Protein 3QIV (pdb70)

B-factor: mean 36.87, std 17.17, range [14.81, 193.23]

Radius of gyration: 24.03 Å; Cα contacts (8 Å, |Δi|>4): 850; chains: 2; bounding box: 54×63×56 Å

CATH classification: 3.40.50.720

Foldseek 3Di:
DQQALAEEEFEPCLDDVSVVLQLVNQVVHYQYEQEYLDQVSSQVSQVVSVVVVGHYDYDHALLLDLVSLLVSLVVSCVVRVFHAEYELPDADDQPCLVVCVVPRDPVVVVSRLSSQQCSQVSNCVNHLVRQLVVQEHEYEYEHPVVSVSVLVVQLVVQVVSPPSNYAYEYEYEHCVVSVVVVCRGGPVVSVDHSYYHYD/DQQALAEEEFEPCLDDQSVVLQLLNFVVHYAYEQEYCDQVSSQVSQVVSVVVPGHYHYDYALLLDLVRLLVSLVVSCVVRVAHAEYELDYADPDDCLVVCVVDRDPVVVVSRCSSQQVSQVSNCVNHLVRQLVVQEHEYEYEHVCSLVVQLVVQVVSPPSNYAYEYEYEHVVVSVVVVCRGGPVVSVDHSYYHYD

Structure (mmCIF, N/CA/C/O backbone):
data_3QIV
#
_entry.id   3QIV
#
_cell.length_a   59.440
_cell.length_b   90.070
_cell.length_c   92.255
_cell.angle_alpha   90.000
_cell.angle_beta   90.000
_cell.angle_gamma   90.000
#
_symmetry.space_group_name_H-M   'P 21 2 21'
#
loop_
_entity.id
_entity.type
_entity.pdbx_description
1 polymer 'short-chain dehydrogenase or 3-oxoacyl-[acyl-carrier-protein] reductase'
2 water water
#
loop_
_atom_site.group_PDB
_atom_site.id
_atom_site.type_symbol
_atom_site.label_atom_id
_atom_site.label_alt_id
_atom_site.label_comp_id
_atom_site.label_asym_id
_atom_site.label_entity_id
_atom_site.label_seq_id
_atom_site.pdbx_PDB_ins_code
_atom_site.Cartn_x
_atom_site.Cartn_y
_atom_site.Cartn_z
_atom_site.occupancy
_atom_site.B_iso_or_equiv
_atom_site.auth_seq_id
_atom_site.auth_comp_id
_atom_site.auth_asym_id
_atom_site.auth_atom_id
_atom_site.pdbx_PDB_model_num
ATOM 1 N N . MET A 1 5 ? -1.120 32.362 22.111 1.00 57.56 1 MET A N 1
ATOM 2 C CA . MET A 1 5 ? -0.581 33.642 22.660 1.00 55.02 1 MET A CA 1
ATOM 3 C C . MET A 1 5 ? 0.778 33.418 23.317 1.00 53.08 1 MET A C 1
ATOM 4 O O . MET A 1 5 ? 1.015 33.845 24.450 1.00 53.76 1 MET A O 1
ATOM 9 N N . ARG A 1 6 ? 1.674 32.761 22.586 1.00 51.10 2 ARG A N 1
ATOM 10 C CA . ARG A 1 6 ? 3.021 32.462 23.079 1.00 49.68 2 ARG A CA 1
ATOM 11 C C . ARG A 1 6 ? 3.853 33.711 23.366 1.00 46.58 2 ARG A C 1
ATOM 12 O O . ARG A 1 6 ? 4.719 33.693 24.244 1.00 46.95 2 ARG A O 1
ATOM 20 N N . PHE A 1 7 ? 3.590 34.786 22.631 1.00 43.84 3 PHE A N 1
ATOM 21 C CA . PHE A 1 7 ? 4.455 35.960 22.651 1.00 41.05 3 PHE A CA 1
ATOM 22 C C . PHE A 1 7 ? 3.813 37.173 23.319 1.00 41.25 3 PHE A C 1
ATOM 23 O O . PHE A 1 7 ? 4.155 38.310 23.004 1.00 39.51 3 PHE A O 1
ATOM 31 N N . GLU A 1 8 ? 2.907 36.920 24.261 1.00 43.61 4 GLU A N 1
ATOM 32 C CA . GLU A 1 8 ? 2.197 37.984 24.965 1.00 44.73 4 GLU A CA 1
ATOM 33 C C . GLU A 1 8 ? 3.187 38.892 25.694 1.00 43.52 4 GLU A C 1
ATOM 34 O O . GLU A 1 8 ? 4.065 38.414 26.415 1.00 43.88 4 GLU A O 1
ATOM 40 N N . ASN A 1 9 ? 3.049 40.197 25.476 1.00 42.28 5 ASN A N 1
ATOM 41 C CA . ASN A 1 9 ? 3.926 41.206 26.078 1.00 41.72 5 ASN A CA 1
ATOM 42 C C . ASN A 1 9 ? 5.400 41.100 25.642 1.00 38.98 5 ASN A C 1
ATOM 43 O O . ASN A 1 9 ? 6.288 41.615 26.323 1.00 39.39 5 ASN A O 1
ATOM 48 N N . LYS A 1 10 ? 5.648 40.436 24.511 1.00 36.37 6 LYS A N 1
ATOM 49 C CA . LYS A 1 10 ? 6.985 40.372 23.920 1.00 34.01 6 LYS A CA 1
ATOM 50 C C . LYS A 1 10 ? 7.074 41.428 22.842 1.00 31.53 6 LYS A C 1
ATOM 51 O O . LYS A 1 10 ? 6.059 41.978 22.419 1.00 31.87 6 LYS A O 1
ATOM 57 N N . VAL A 1 11 ? 8.294 41.700 22.396 1.00 29.53 7 VAL A N 1
ATOM 58 C CA . VAL A 1 11 ? 8.537 42.714 21.381 1.00 27.48 7 VAL A CA 1
ATOM 59 C C . VAL A 1 11 ? 9.444 42.156 20.292 1.00 25.31 7 VAL A C 1
ATOM 60 O O . VAL A 1 11 ? 10.567 41.738 20.566 1.00 24.91 7 VAL A O 1
ATOM 64 N N . GLY A 1 12 ? 8.950 42.170 19.057 1.00 23.95 8 GLY A N 1
ATOM 65 C CA . GLY A 1 12 ? 9.670 41.601 17.921 1.00 22.66 8 GLY A CA 1
ATOM 66 C C . GLY A 1 12 ? 9.784 42.587 16.781 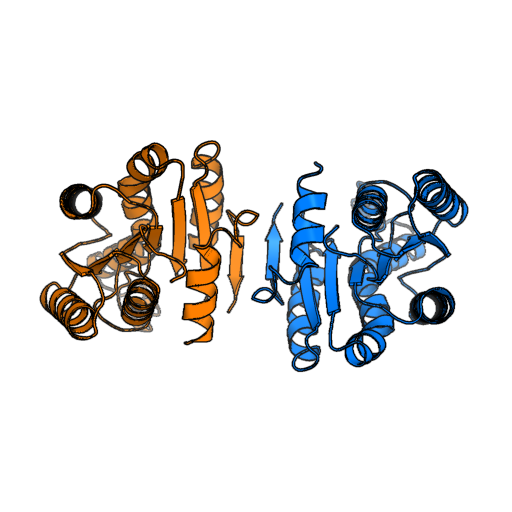1.00 21.89 8 GLY A C 1
ATOM 67 O O . GLY A 1 12 ? 8.848 43.338 16.512 1.00 22.66 8 GLY A O 1
ATOM 68 N N . ILE A 1 13 ? 10.945 42.594 16.133 1.00 21.22 9 ILE A N 1
ATOM 69 C CA . ILE A 1 13 ? 11.196 43.386 14.940 1.00 20.85 9 ILE A CA 1
ATOM 70 C C . ILE A 1 13 ? 11.298 42.429 13.750 1.00 20.58 9 ILE A C 1
ATOM 71 O O . ILE A 1 13 ? 11.990 41.417 13.825 1.00 20.27 9 ILE A O 1
ATOM 76 N N . VAL A 1 14 ? 10.592 42.736 12.666 1.00 20.91 10 VAL A N 1
ATOM 77 C CA . VAL A 1 14 ? 10.714 41.967 11.430 1.00 20.91 10 VAL A CA 1
ATOM 78 C C . VAL A 1 14 ? 11.122 42.909 10.301 1.00 21.58 10 VAL A C 1
ATOM 79 O O . VAL A 1 14 ? 10.361 43.806 9.940 1.00 22.25 10 VAL A O 1
ATOM 83 N N . THR A 1 15 ? 12.325 42.723 9.761 1.00 21.76 11 THR A N 1
ATOM 84 C CA . THR A 1 15 ? 12.765 43.510 8.606 1.00 23.09 11 THR A CA 1
ATOM 85 C C . THR A 1 15 ? 12.206 42.880 7.333 1.00 24.10 11 THR A C 1
ATOM 86 O O . THR A 1 15 ? 11.941 41.690 7.301 1.00 23.94 11 THR A O 1
ATOM 90 N N . GLY A 1 16 ? 12.024 43.685 6.294 1.00 26.03 12 GLY A N 1
ATOM 91 C CA . GLY A 1 16 ? 11.395 43.228 5.055 1.00 27.74 12 GLY A CA 1
ATOM 92 C C . GLY A 1 16 ? 9.953 42.774 5.231 1.00 28.02 12 GLY A C 1
ATOM 93 O O . GLY A 1 16 ? 9.484 41.913 4.507 1.00 29.31 12 GLY A O 1
ATOM 94 N N . SER A 1 17 ? 9.246 43.366 6.187 1.00 28.01 13 SER A N 1
ATOM 95 C CA . SER A 1 17 ? 7.895 42.923 6.546 1.00 28.56 13 SER A CA 1
ATOM 96 C C . SER A 1 17 ? 6.783 43.735 5.870 1.00 31.01 13 SER A C 1
ATOM 97 O O . SER A 1 17 ? 5.606 43.564 6.187 1.00 31.61 13 SER A O 1
ATOM 100 N N . GLY A 1 18 ? 7.156 44.594 4.922 1.00 32.70 14 GLY A N 1
ATOM 101 C CA . GLY A 1 18 ? 6.185 45.340 4.128 1.00 35.76 14 GLY A CA 1
ATOM 102 C C . GLY A 1 18 ? 5.412 44.481 3.141 1.00 38.18 14 GLY A C 1
ATOM 103 O O . GLY A 1 18 ? 4.441 44.937 2.549 1.00 40.87 14 GLY A O 1
ATOM 104 N N . GLY A 1 19 ? 5.849 43.239 2.952 1.00 37.85 15 GLY A N 1
ATOM 105 C CA . GLY A 1 19 ? 5.179 42.314 2.045 1.00 40.48 15 GLY A CA 1
ATOM 106 C C . GLY A 1 19 ? 5.770 40.920 2.130 1.00 39.69 15 GLY A C 1
ATOM 107 O O . GLY A 1 19 ? 6.730 40.682 2.872 1.00 37.23 15 GLY A O 1
ATOM 108 N N . GLY A 1 20 ? 5.184 39.995 1.379 1.00 42.45 16 GLY A N 1
ATOM 109 C CA . GLY A 1 20 ? 5.680 38.626 1.299 1.00 42.55 16 GLY A CA 1
ATOM 110 C C . GLY A 1 20 ? 5.703 37.902 2.633 1.00 40.60 16 GLY A C 1
ATOM 111 O O . GLY A 1 20 ? 4.868 38.152 3.506 1.00 40.33 16 GLY A O 1
ATOM 112 N N . ILE A 1 21 ? 6.675 37.008 2.789 1.00 39.86 17 ILE A N 1
ATOM 113 C CA . ILE A 1 21 ? 6.769 36.159 3.971 1.00 38.61 17 ILE A CA 1
ATOM 114 C C . ILE A 1 21 ? 7.090 36.967 5.233 1.00 35.87 17 ILE A C 1
ATOM 115 O O . ILE A 1 21 ? 6.686 36.589 6.334 1.00 35.54 17 ILE A O 1
ATOM 120 N N . GLY A 1 22 ? 7.805 38.077 5.070 1.00 34.66 18 GLY A N 1
ATOM 121 C CA . GLY A 1 22 ? 8.069 38.997 6.173 1.00 32.47 18 GLY A CA 1
ATOM 122 C C . GLY A 1 22 ? 6.790 39.555 6.772 1.00 32.80 18 GLY A C 1
ATOM 123 O O . GLY A 1 22 ? 6.659 39.654 7.991 1.00 31.87 18 GLY A O 1
ATOM 124 N N . GLN A 1 23 ? 5.844 39.921 5.912 1.00 34.76 19 GLN A N 1
ATOM 125 C CA . GLN A 1 23 ? 4.540 40.392 6.363 1.00 35.73 19 GLN A CA 1
ATOM 126 C C . GLN A 1 23 ? 3.820 39.300 7.161 1.00 36.15 19 GLN A C 1
ATOM 127 O O . GLN A 1 23 ? 3.254 39.578 8.218 1.00 36.00 19 GLN A O 1
ATOM 133 N N . ALA A 1 24 ? 3.854 38.065 6.663 1.00 37.11 20 ALA A N 1
ATOM 134 C CA . ALA A 1 24 ? 3.230 36.940 7.365 1.00 38.02 20 ALA A CA 1
ATOM 135 C C . ALA A 1 24 ? 3.900 36.651 8.717 1.00 35.79 20 ALA A C 1
ATOM 136 O O . ALA A 1 24 ? 3.222 36.260 9.669 1.00 36.42 20 ALA A O 1
ATOM 138 N N . TYR A 1 25 ? 5.218 36.837 8.802 1.00 33.67 21 TYR A N 1
ATOM 139 C CA . TYR A 1 25 ? 5.918 36.726 10.087 1.00 32.03 21 TYR A CA 1
ATOM 140 C C . TYR A 1 25 ? 5.436 37.810 11.054 1.00 31.32 21 TYR A C 1
ATOM 141 O O . TYR A 1 25 ? 5.094 37.516 12.199 1.00 31.59 21 TYR A O 1
ATOM 15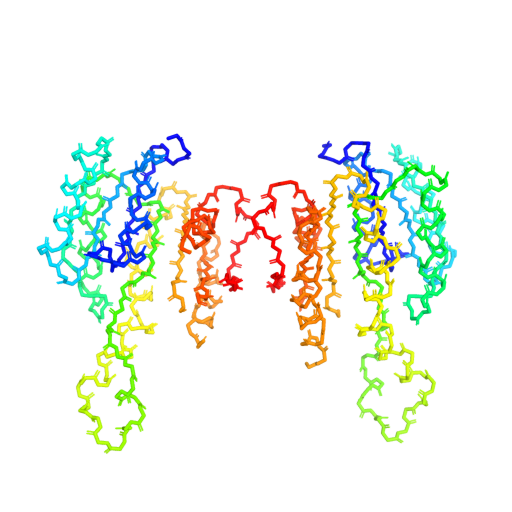0 N N . ALA A 1 26 ? 5.412 39.057 10.587 1.00 30.97 22 ALA A N 1
ATOM 151 C CA . ALA A 1 26 ? 4.943 40.177 11.405 1.00 31.01 22 ALA A CA 1
ATOM 152 C C . ALA A 1 26 ? 3.540 39.913 11.936 1.00 33.01 22 ALA A C 1
ATOM 153 O O . ALA A 1 26 ? 3.310 39.970 13.145 1.00 33.20 22 ALA A O 1
ATOM 155 N N . GLU A 1 27 ? 2.621 39.602 11.024 1.00 35.14 23 GLU A N 1
ATOM 156 C CA . GLU A 1 27 ? 1.217 39.372 11.364 1.00 37.87 23 GLU A CA 1
ATOM 157 C C . GLU A 1 27 ? 1.027 38.210 12.336 1.00 38.33 23 GLU A C 1
ATOM 158 O O . GLU A 1 27 ? 0.232 38.312 13.273 1.00 39.64 23 GLU A O 1
ATOM 164 N N . ALA A 1 28 ? 1.759 37.118 12.120 1.00 37.56 24 ALA A N 1
ATOM 165 C CA . ALA A 1 28 ? 1.671 35.955 13.002 1.00 38.26 24 ALA A CA 1
ATOM 166 C C . ALA A 1 28 ? 2.109 36.307 14.425 1.00 36.94 24 ALA A C 1
ATOM 167 O O . ALA A 1 28 ? 1.439 35.929 15.390 1.00 38.55 24 ALA A O 1
ATOM 169 N N . LEU A 1 29 ? 3.217 37.043 14.549 1.00 34.38 25 LEU A N 1
ATOM 170 C CA . LEU A 1 29 ? 3.722 37.472 15.860 1.00 33.43 25 LEU A CA 1
ATOM 171 C C . LEU A 1 29 ? 2.689 38.305 16.612 1.00 34.76 25 LEU A C 1
ATOM 172 O O . LEU A 1 29 ? 2.445 38.072 17.795 1.00 35.68 25 LEU A O 1
ATOM 177 N N . ALA A 1 30 ? 2.094 39.269 15.911 1.00 35.39 26 ALA A N 1
ATOM 178 C CA . ALA A 1 30 ? 1.052 40.133 16.468 1.00 37.32 26 ALA A CA 1
ATOM 179 C C . ALA A 1 30 ? -0.206 39.342 16.818 1.00 40.51 26 ALA A C 1
ATOM 180 O O . ALA A 1 30 ? -0.868 39.626 17.819 1.00 42.44 26 ALA A O 1
ATOM 182 N N . ARG A 1 31 ? -0.530 38.348 15.993 1.00 43.94 27 ARG A N 1
ATOM 183 C CA . ARG A 1 31 ? -1.658 37.454 16.265 1.00 46.26 27 ARG A CA 1
ATOM 184 C C . ARG A 1 31 ? -1.473 36.702 17.589 1.00 45.54 27 ARG A C 1
ATOM 185 O O . ARG A 1 31 ? -2.450 36.386 18.262 1.00 47.18 27 ARG A O 1
ATOM 193 N N . GLU A 1 32 ? -0.221 36.430 17.959 1.00 43.32 28 GLU A N 1
ATOM 194 C CA . GLU A 1 32 ? 0.088 35.703 19.195 1.00 42.75 28 GLU A CA 1
ATOM 195 C C . GLU A 1 32 ? 0.550 36.612 20.344 1.00 40.53 28 GLU A C 1
ATOM 196 O O . GLU A 1 32 ? 1.163 36.142 21.304 1.00 39.61 28 GLU A O 1
ATOM 202 N N . GLY A 1 33 ? 0.253 37.910 20.242 1.00 39.54 29 GLY A N 1
ATOM 203 C CA . GLY A 1 33 ? 0.346 38.826 21.384 1.00 38.19 29 GLY A CA 1
ATOM 204 C C . GLY A 1 33 ? 1.545 39.758 21.446 1.00 36.05 29 GLY A C 1
ATOM 205 O O . GLY A 1 33 ? 1.597 40.634 22.312 1.00 35.19 29 GLY A O 1
ATOM 206 N N . ALA A 1 34 ? 2.502 39.591 20.535 1.00 34.82 30 ALA A N 1
ATOM 207 C CA . ALA A 1 34 ? 3.710 40.422 20.535 1.00 33.09 30 ALA A CA 1
ATOM 208 C C . ALA A 1 34 ? 3.449 41.818 19.973 1.00 32.86 30 ALA A C 1
ATOM 209 O O . ALA A 1 34 ? 2.649 41.983 19.050 1.00 33.82 30 ALA A O 1
ATOM 211 N N . ALA A 1 35 ? 4.125 42.817 20.539 1.00 31.37 31 ALA A N 1
ATOM 212 C CA . ALA A 1 35 ? 4.229 44.129 19.908 1.00 31.22 31 ALA A CA 1
ATOM 213 C C . ALA A 1 35 ? 5.227 44.016 18.754 1.00 30.27 31 ALA A C 1
ATOM 214 O O . ALA A 1 35 ? 6.395 43.706 18.976 1.00 29.15 31 ALA A O 1
ATOM 216 N N . VAL A 1 36 ? 4.772 44.267 17.529 1.00 30.87 32 VAL A N 1
ATOM 217 C CA . VAL A 1 36 ? 5.602 44.048 16.340 1.00 30.21 32 VAL A CA 1
ATOM 218 C C . VAL A 1 36 ? 6.030 45.359 15.687 1.00 30.27 32 VAL A C 1
ATOM 219 O O . VAL A 1 36 ? 5.205 46.228 15.459 1.00 30.97 32 VAL A O 1
ATOM 223 N N . VAL A 1 37 ? 7.324 45.486 15.390 1.00 29.60 33 VAL A N 1
ATOM 224 C CA . VAL A 1 37 ? 7.835 46.604 14.598 1.00 30.05 33 VAL A CA 1
ATOM 225 C C . VAL A 1 37 ? 7.978 46.157 13.142 1.00 30.52 33 VAL A C 1
ATOM 226 O O . VAL A 1 37 ? 8.790 45.283 12.820 1.00 29.77 33 VAL A O 1
ATOM 230 N N . VAL A 1 38 ? 7.171 46.759 12.273 1.00 32.08 34 VAL A N 1
ATOM 231 C CA . VAL A 1 38 ? 7.113 46.389 10.872 1.00 32.68 34 VAL A CA 1
ATOM 232 C C . VAL A 1 38 ? 8.124 47.235 10.111 1.00 32.85 34 VAL A C 1
ATOM 233 O O . VAL A 1 38 ? 7.833 48.366 9.734 1.00 34.09 34 VAL A O 1
ATOM 237 N N . ALA A 1 39 ? 9.315 46.676 9.900 1.00 31.76 35 ALA A N 1
ATOM 238 C CA . ALA A 1 39 ? 10.435 47.412 9.324 1.00 31.88 35 ALA A CA 1
ATOM 239 C C . ALA A 1 39 ? 10.620 47.048 7.858 1.00 32.40 35 ALA A C 1
ATOM 240 O O . ALA A 1 39 ? 10.730 45.870 7.509 1.00 31.80 35 ALA A O 1
ATOM 242 N N . ASP A 1 40 ? 10.655 48.066 7.002 1.00 33.78 36 ASP A N 1
ATOM 243 C CA . ASP A 1 40 ? 10.837 47.856 5.573 1.00 34.73 36 ASP A CA 1
ATOM 244 C C . ASP A 1 40 ? 11.507 49.072 4.948 1.00 35.80 36 ASP A C 1
ATOM 245 O O . ASP A 1 40 ? 11.400 50.175 5.473 1.00 36.69 36 ASP A O 1
ATOM 250 N N . ILE A 1 41 ? 12.205 48.859 3.836 1.00 36.14 37 ILE A N 1
ATOM 251 C CA . ILE A 1 41 ? 12.793 49.954 3.066 1.00 37.59 37 ILE A CA 1
ATOM 252 C C . ILE A 1 41 ? 11.670 50.807 2.472 1.00 39.80 37 ILE A C 1
ATOM 253 O O . ILE A 1 41 ? 11.838 52.011 2.267 1.00 41.18 37 ILE A O 1
ATOM 258 N N . ASN A 1 42 ? 10.526 50.172 2.209 1.00 40.41 38 ASN A N 1
ATOM 259 C CA . ASN A 1 42 ? 9.320 50.858 1.754 1.00 42.67 38 ASN A CA 1
ATOM 260 C C . ASN A 1 42 ? 8.438 51.272 2.937 1.00 43.02 38 ASN A C 1
ATOM 261 O O . ASN A 1 42 ? 7.820 50.426 3.585 1.00 42.18 38 ASN A O 1
ATOM 266 N N . ALA A 1 43 ? 8.371 52.577 3.195 1.00 44.26 39 ALA A N 1
ATOM 267 C CA . ALA A 1 43 ? 7.636 53.115 4.340 1.00 44.71 39 ALA A CA 1
ATOM 268 C C . ALA A 1 43 ? 6.128 52.898 4.228 1.00 46.10 39 ALA A C 1
ATOM 269 O O . ALA A 1 43 ? 5.479 52.498 5.199 1.00 45.56 39 ALA A O 1
ATOM 271 N N . GLU A 1 44 ? 5.583 53.161 3.044 1.00 47.77 40 GLU A N 1
ATOM 272 C CA . GLU A 1 44 ? 4.140 53.080 2.811 1.00 49.79 40 GLU A CA 1
ATOM 273 C C . GLU A 1 44 ? 3.617 51.651 2.956 1.00 48.59 40 GLU A C 1
ATOM 274 O O . GLU A 1 44 ? 2.561 51.434 3.547 1.00 49.61 40 GLU A O 1
ATOM 276 N N . ALA A 1 45 ? 4.357 50.684 2.422 1.00 46.92 41 ALA A N 1
ATOM 277 C CA . ALA A 1 45 ? 3.986 49.274 2.546 1.00 46.02 41 ALA A CA 1
ATOM 278 C C . ALA A 1 45 ? 4.026 48.839 4.007 1.00 44.41 41 ALA A C 1
ATOM 279 O O . ALA A 1 45 ? 3.102 48.179 4.490 1.00 44.88 41 ALA A O 1
ATOM 281 N N . ALA A 1 46 ? 5.092 49.229 4.704 1.00 42.63 42 ALA A N 1
ATOM 282 C CA . ALA A 1 46 ? 5.242 48.933 6.128 1.00 41.17 42 ALA A CA 1
ATOM 283 C C . ALA A 1 46 ? 4.103 49.535 6.951 1.00 42.49 42 ALA A C 1
ATOM 284 O O . ALA A 1 46 ? 3.575 48.884 7.851 1.00 42.04 42 ALA A O 1
ATOM 286 N N . GLU A 1 47 ? 3.725 50.774 6.646 1.00 44.34 43 GLU A N 1
ATOM 287 C CA . GLU A 1 47 ? 2.621 51.421 7.357 1.00 46.20 43 GLU A CA 1
ATOM 288 C C . GLU A 1 47 ? 1.295 50.708 7.075 1.00 47.52 43 GLU A C 1
ATOM 289 O O . GLU A 1 47 ? 0.489 50.514 7.984 1.00 47.92 43 GLU A O 1
ATOM 295 N N . ALA A 1 48 ? 1.087 50.299 5.825 1.00 48.32 44 ALA A N 1
ATOM 296 C CA . ALA A 1 48 ? -0.113 49.546 5.450 1.00 49.82 44 ALA A CA 1
ATOM 297 C C . ALA A 1 48 ? -0.266 48.248 6.251 1.00 48.21 44 ALA A C 1
ATOM 298 O O . ALA A 1 48 ? -1.351 47.954 6.743 1.00 49.57 44 ALA A O 1
ATOM 300 N N . VAL A 1 49 ? 0.814 47.481 6.392 1.00 45.73 45 VAL A N 1
ATOM 301 C CA . VAL A 1 49 ? 0.759 46.225 7.159 1.00 44.43 45 VAL A CA 1
ATOM 302 C C . VAL A 1 49 ? 0.558 46.480 8.655 1.00 43.76 45 VAL A C 1
ATOM 303 O O . VAL A 1 49 ? -0.227 45.785 9.300 1.00 44.22 45 VAL A O 1
ATOM 307 N N . ALA A 1 50 ? 1.250 47.480 9.195 1.00 42.77 46 ALA A N 1
ATOM 308 C CA . ALA A 1 50 ? 1.071 47.876 10.595 1.00 42.42 46 ALA A CA 1
ATOM 309 C C . ALA A 1 50 ? -0.366 48.313 10.900 1.00 44.73 46 ALA A C 1
ATOM 310 O O . ALA A 1 50 ? -0.908 47.980 11.956 1.00 44.65 46 ALA A O 1
ATOM 312 N N . LYS A 1 51 ? -0.971 49.062 9.979 1.00 46.97 47 LYS A N 1
ATOM 313 C CA . LYS A 1 51 ? -2.337 49.566 10.163 1.00 49.74 47 LYS A CA 1
ATOM 314 C C . LYS A 1 51 ? -3.360 48.432 10.226 1.00 50.87 47 LYS A C 1
ATOM 315 O O . LYS A 1 51 ? -4.285 48.475 11.038 1.00 52.11 47 LYS A O 1
ATOM 317 N N . GLN A 1 52 ? -3.185 47.427 9.368 1.00 50.77 48 GLN A N 1
ATOM 318 C CA . GLN A 1 52 ? -4.054 46.247 9.359 1.00 51.93 48 GLN A CA 1
ATOM 319 C C . GLN A 1 52 ? -3.876 45.407 10.626 1.00 50.24 48 GLN A C 1
ATOM 320 O O . GLN A 1 52 ? -4.853 44.906 11.179 1.00 51.72 48 GLN A O 1
ATOM 322 N N . ILE A 1 53 ? -2.637 45.256 11.086 1.00 47.54 49 ILE A N 1
ATOM 323 C CA . ILE A 1 53 ? -2.372 44.540 12.340 1.00 46.12 49 ILE A CA 1
ATOM 324 C C . ILE A 1 53 ? -3.104 45.205 13.511 1.00 46.72 49 ILE A C 1
ATOM 325 O O . ILE A 1 53 ? -3.738 44.522 14.316 1.00 47.10 49 ILE A O 1
ATOM 330 N N . VAL A 1 54 ? -3.022 46.531 13.588 1.00 47.01 50 VAL A N 1
ATOM 331 C CA . VAL A 1 54 ? -3.700 47.287 14.644 1.00 48.04 50 VAL A CA 1
ATOM 332 C C . VAL A 1 54 ? -5.221 47.178 14.514 1.00 50.92 50 VAL A C 1
ATOM 333 O O . VAL A 1 54 ? -5.915 46.999 15.514 1.00 51.49 50 VAL A O 1
ATOM 337 N N . ALA A 1 55 ? -5.732 47.269 13.288 1.00 53.01 51 ALA A N 1
ATOM 338 C CA . ALA A 1 55 ? -7.170 47.104 13.038 1.00 56.36 51 ALA A CA 1
ATOM 339 C C . ALA A 1 55 ? -7.667 45.699 13.394 1.00 56.84 51 ALA A C 1
ATOM 340 O O . ALA A 1 55 ? -8.846 45.513 13.690 1.00 59.09 51 ALA A O 1
ATOM 342 N N . ASP A 1 56 ? -6.763 44.721 13.380 1.00 55.01 52 ASP A N 1
ATOM 343 C CA . ASP A 1 56 ? -7.114 43.335 13.683 1.00 55.69 52 ASP A CA 1
ATOM 344 C C . ASP A 1 56 ? -7.014 43.023 15.177 1.00 54.28 52 ASP A C 1
ATOM 345 O O . ASP A 1 56 ? -7.241 41.884 15.583 1.00 54.79 52 ASP A O 1
ATOM 350 N N . GLY A 1 57 ? -6.679 44.029 15.988 1.00 52.85 53 GLY A N 1
ATOM 351 C CA . GLY A 1 57 ? -6.571 43.867 17.438 1.00 51.55 53 GLY A CA 1
ATOM 352 C C . GLY A 1 57 ? -5.159 43.565 17.916 1.00 48.54 53 GLY A C 1
ATOM 353 O O . GLY A 1 57 ? -4.965 43.075 19.033 1.00 47.76 53 GLY A O 1
ATOM 354 N N . GLY A 1 58 ? -4.171 43.865 17.076 1.00 46.96 54 GLY A N 1
ATOM 355 C CA . GLY A 1 58 ? -2.771 43.638 17.419 1.00 44.25 54 GLY A CA 1
ATOM 356 C C . GLY A 1 58 ? -2.078 44.910 17.864 1.00 42.75 54 GLY A C 1
ATOM 357 O O . GLY A 1 58 ? -2.692 45.974 17.930 1.00 44.13 54 GLY A O 1
ATOM 358 N N . THR A 1 59 ? -0.793 44.788 18.180 1.00 40.33 55 THR A N 1
ATOM 359 C CA . THR A 1 59 ? 0.042 45.931 18.514 1.00 38.87 55 THR A CA 1
ATOM 360 C C . THR A 1 59 ? 1.183 45.990 17.512 1.00 37.67 55 THR A C 1
ATOM 361 O O . THR A 1 59 ? 1.973 45.050 17.412 1.00 36.37 55 THR A O 1
ATOM 365 N N . ALA A 1 60 ? 1.260 47.085 16.760 1.00 37.95 56 ALA A N 1
ATOM 366 C CA . ALA A 1 60 ? 2.314 47.242 15.767 1.00 37.03 56 ALA A CA 1
ATOM 367 C C . ALA A 1 60 ? 2.552 48.691 15.376 1.00 37.58 56 ALA A C 1
ATOM 368 O O . ALA A 1 60 ? 1.638 49.514 15.405 1.00 39.31 56 ALA A O 1
ATOM 370 N N . ILE A 1 61 ? 3.801 48.990 15.031 1.00 36.27 57 ILE A N 1
ATOM 371 C CA . ILE A 1 61 ? 4.143 50.220 14.334 1.00 37.06 57 ILE A CA 1
ATOM 372 C C . ILE A 1 61 ? 5.008 49.881 13.126 1.00 36.25 57 ILE A C 1
ATOM 373 O O . ILE A 1 61 ? 5.547 48.780 13.022 1.00 34.83 57 ILE A O 1
ATOM 378 N N . SER A 1 62 ? 5.128 50.839 12.217 1.00 37.24 58 SER A N 1
ATOM 379 C CA . SER A 1 62 ? 5.957 50.690 11.039 1.00 36.72 58 SER A CA 1
ATOM 380 C C . SER A 1 62 ? 7.181 51.576 11.179 1.00 36.42 58 SER A C 1
ATOM 381 O O . SER A 1 62 ? 7.138 52.609 11.849 1.00 37.03 58 SER A O 1
ATOM 384 N N . VAL A 1 63 ? 8.274 51.163 10.554 1.00 35.46 59 VAL A N 1
ATOM 385 C CA . VAL A 1 63 ? 9.474 51.988 10.510 1.00 35.78 59 VAL A CA 1
ATOM 386 C C . VAL A 1 63 ? 10.261 51.717 9.231 1.00 35.41 59 VAL A C 1
ATOM 387 O O . VAL A 1 63 ? 10.355 50.574 8.772 1.00 34.20 59 VAL A O 1
ATOM 391 N N . ALA A 1 64 ? 10.794 52.789 8.652 1.00 36.59 60 ALA A N 1
ATOM 392 C CA . ALA A 1 64 ? 11.606 52.706 7.452 1.00 36.43 60 ALA A CA 1
ATOM 393 C C . ALA A 1 64 ? 13.022 52.383 7.874 1.00 35.22 60 ALA A C 1
ATOM 394 O O . ALA A 1 64 ? 13.573 53.047 8.754 1.00 35.55 60 ALA A O 1
ATOM 396 N N . VAL A 1 65 ? 13.608 51.352 7.266 1.00 33.93 61 VAL A N 1
ATOM 397 C CA . VAL A 1 65 ? 14.985 50.975 7.558 1.00 32.89 61 VAL A CA 1
ATOM 398 C C . VAL A 1 65 ? 15.734 50.627 6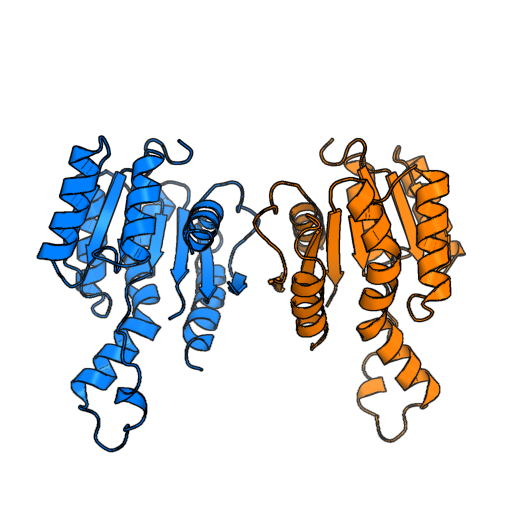.288 1.00 32.42 61 VAL A C 1
ATOM 399 O O . VAL A 1 65 ? 15.193 49.952 5.417 1.00 31.99 61 VAL A O 1
ATOM 403 N N . ASP A 1 66 ? 16.975 51.093 6.190 1.00 32.89 62 ASP A N 1
ATOM 404 C CA . ASP A 1 66 ? 17.918 50.571 5.204 1.00 32.48 62 ASP A CA 1
ATOM 405 C C . ASP A 1 66 ? 18.876 49.648 5.947 1.00 31.07 62 ASP A C 1
ATOM 406 O O . ASP A 1 66 ? 19.819 50.081 6.603 1.00 31.08 62 ASP A O 1
ATOM 411 N N . VAL A 1 67 ? 18.606 48.361 5.815 1.00 30.12 63 VAL A N 1
ATOM 412 C CA . VAL A 1 67 ? 19.328 47.312 6.514 1.00 29.34 63 VAL A CA 1
ATOM 413 C C . VAL A 1 67 ? 20.828 47.251 6.159 1.00 29.61 63 VAL A C 1
ATOM 414 O O . VAL A 1 67 ? 21.626 46.718 6.933 1.00 29.18 63 VAL A O 1
ATOM 418 N N . SER A 1 68 ? 21.209 47.814 5.009 1.00 30.17 64 SER A N 1
ATOM 419 C CA . SER A 1 68 ? 22.621 47.891 4.617 1.00 30.70 64 SER A CA 1
ATOM 420 C C . SER A 1 68 ? 23.380 49.004 5.345 1.00 31.90 64 SER A C 1
ATOM 421 O O . SER A 1 68 ? 24.603 49.076 5.264 1.00 32.78 64 SER A O 1
ATOM 424 N N . ASP A 1 69 ? 22.650 49.863 6.049 1.00 32.54 65 ASP A N 1
ATOM 425 C CA . ASP A 1 69 ? 23.209 51.019 6.731 1.00 34.07 65 ASP A CA 1
ATOM 426 C C . ASP A 1 69 ? 23.148 50.787 8.248 1.00 33.87 65 ASP A C 1
ATOM 427 O O . ASP A 1 69 ? 22.058 50.753 8.822 1.00 33.27 65 ASP A O 1
ATOM 432 N N . PRO A 1 70 ? 24.316 50.626 8.903 1.00 34.47 66 PRO A N 1
ATOM 433 C CA . PRO A 1 70 ? 24.359 50.361 10.351 1.00 34.40 66 PRO A CA 1
ATOM 434 C C . PRO A 1 70 ? 23.604 51.379 11.220 1.00 35.34 66 PRO A C 1
ATOM 435 O O . PRO A 1 70 ? 23.056 51.010 12.260 1.00 34.65 66 PRO A O 1
ATOM 439 N N . GLU A 1 71 ? 23.585 52.640 10.793 1.00 36.84 67 GLU A N 1
ATOM 440 C CA . GLU A 1 71 ? 22.920 53.701 11.541 1.00 38.20 67 GLU A CA 1
ATOM 441 C C . GLU A 1 71 ? 21.406 53.662 11.384 1.00 37.05 67 GLU A C 1
ATOM 442 O O . GLU A 1 71 ? 20.683 54.005 12.315 1.00 37.36 67 GLU A O 1
ATOM 448 N N . SER A 1 72 ? 20.929 53.269 10.208 1.00 35.95 68 SER A N 1
ATOM 449 C CA . SER A 1 72 ? 19.497 53.078 9.992 1.00 35.26 68 SER A CA 1
ATOM 450 C C . SER A 1 72 ? 18.970 51.887 10.814 1.00 33.41 68 SER A C 1
ATOM 451 O O . SER A 1 72 ? 17.839 51.920 11.307 1.00 33.02 68 SER A O 1
ATOM 454 N N . ALA A 1 73 ? 19.792 50.845 10.955 1.00 32.17 69 ALA A N 1
ATOM 455 C CA . ALA A 1 73 ? 19.457 49.704 11.812 1.00 30.83 69 ALA A CA 1
ATOM 456 C C . ALA A 1 73 ? 19.411 50.132 13.275 1.00 31.36 69 ALA A C 1
ATOM 457 O O . ALA A 1 73 ? 18.483 49.770 13.996 1.00 30.44 69 ALA A O 1
ATOM 459 N N . LYS A 1 74 ? 20.408 50.907 13.706 1.00 32.64 70 LYS A N 1
ATOM 460 C CA . LYS A 1 74 ? 20.425 51.456 15.069 1.00 33.55 70 LYS A CA 1
ATOM 461 C C . LYS A 1 74 ? 19.161 52.263 15.369 1.00 33.57 70 LYS A C 1
ATOM 462 O O . LYS A 1 74 ? 18.541 52.080 16.417 1.00 33.27 70 LYS A O 1
ATOM 468 N N . ALA A 1 75 ? 18.792 53.150 14.446 1.00 33.92 71 ALA A N 1
ATOM 469 C CA . ALA A 1 75 ? 17.595 53.989 14.591 1.00 34.52 71 ALA A CA 1
ATOM 470 C C . ALA A 1 75 ? 16.326 53.144 14.711 1.00 32.84 71 ALA A C 1
ATOM 471 O O . ALA A 1 75 ? 15.418 53.474 15.477 1.00 33.33 71 ALA A O 1
ATOM 473 N N . MET A 1 76 ? 16.269 52.059 13.948 1.00 31.06 72 MET A N 1
ATOM 474 C CA . MET A 1 76 ? 15.172 51.095 14.048 1.00 29.73 72 MET A CA 1
ATOM 475 C C . MET A 1 76 ? 15.082 50.514 15.463 1.00 28.87 72 MET A C 1
ATOM 476 O O . MET A 1 76 ? 13.999 50.447 16.049 1.00 28.26 72 MET A O 1
ATOM 481 N N . ALA A 1 77 ? 16.226 50.106 16.006 1.00 28.64 73 ALA A N 1
ATOM 482 C CA . ALA A 1 77 ? 16.281 49.543 17.354 1.00 28.52 73 ALA A CA 1
ATOM 483 C C . ALA A 1 77 ? 15.870 50.569 18.421 1.00 29.83 73 ALA A C 1
ATOM 484 O O . ALA A 1 77 ? 15.074 50.259 19.302 1.00 29.25 73 ALA A O 1
ATOM 486 N N . ASP A 1 78 ? 16.396 51.788 18.322 1.00 31.88 74 ASP A N 1
ATOM 487 C CA . ASP A 1 78 ? 16.078 52.855 19.286 1.00 34.01 74 ASP A CA 1
ATOM 488 C C . ASP A 1 78 ? 14.597 53.248 19.256 1.00 34.55 74 ASP A C 1
ATOM 489 O O . ASP A 1 78 ? 14.015 53.563 20.293 1.00 35.16 74 ASP A O 1
ATOM 494 N N . ARG A 1 79 ? 14.000 53.232 18.068 1.00 34.91 75 ARG A N 1
ATOM 495 C CA . ARG A 1 79 ? 12.565 53.472 17.910 1.00 35.79 75 ARG A CA 1
ATOM 496 C C . ARG A 1 79 ? 11.750 52.393 18.613 1.00 34.50 75 ARG A C 1
ATOM 497 O O . ARG A 1 79 ? 10.750 52.690 19.264 1.00 35.16 75 ARG A O 1
ATOM 505 N N . THR A 1 80 ? 12.172 51.141 18.466 1.00 33.19 76 THR A N 1
ATOM 506 C CA . THR A 1 80 ? 11.500 50.019 19.115 1.00 32.17 76 THR A CA 1
ATOM 507 C C . THR A 1 80 ? 11.551 50.160 20.635 1.00 32.67 76 THR A C 1
ATOM 508 O O . THR A 1 80 ? 10.546 49.947 21.303 1.00 32.41 76 THR A O 1
ATOM 512 N N . LEU A 1 81 ? 12.722 50.514 21.171 1.00 33.40 77 LEU A N 1
ATOM 513 C CA . LEU A 1 81 ? 12.865 50.793 22.607 1.00 34.17 77 LEU A CA 1
ATOM 514 C C . LEU A 1 81 ? 11.900 51.870 23.063 1.00 35.12 77 LEU A C 1
ATOM 515 O O . LEU A 1 81 ? 11.162 51.680 24.025 1.00 35.04 77 LEU A O 1
ATOM 520 N N . ALA A 1 82 ? 11.932 53.004 22.373 1.00 36.42 78 ALA A N 1
ATOM 521 C CA . ALA A 1 82 ? 11.120 54.159 22.729 1.00 38.03 78 ALA A CA 1
ATOM 522 C C . ALA A 1 82 ? 9.633 53.828 22.685 1.00 37.99 78 ALA A C 1
ATOM 523 O O . ALA A 1 82 ? 8.865 54.277 23.538 1.00 39.03 78 ALA A O 1
ATOM 525 N N . GLU A 1 83 ? 9.235 53.030 21.700 1.00 37.11 79 GLU A N 1
ATOM 526 C CA . GLU A 1 83 ? 7.825 52.706 21.492 1.00 37.36 79 GLU A CA 1
ATOM 527 C C . GLU A 1 83 ? 7.328 51.576 22.398 1.00 35.75 79 GLU A C 1
ATOM 528 O O . GLU A 1 83 ? 6.195 51.619 22.869 1.00 36.34 79 GLU A O 1
ATOM 534 N N . PHE A 1 84 ? 8.165 50.571 22.639 1.00 33.81 80 PHE A N 1
ATOM 535 C CA . PHE A 1 84 ? 7.718 49.366 23.344 1.00 32.56 80 PHE A CA 1
ATOM 536 C C . PHE A 1 84 ? 8.518 48.979 24.587 1.00 31.71 80 PHE A C 1
ATOM 537 O O . PHE A 1 84 ? 8.148 48.022 25.273 1.00 31.49 80 PHE A O 1
ATOM 545 N N . GLY A 1 85 ? 9.596 49.706 24.879 1.00 31.50 81 GLY A N 1
ATOM 546 C CA . GLY A 1 85 ? 10.351 49.517 26.119 1.00 31.27 81 GLY A CA 1
ATOM 547 C C . GLY A 1 85 ? 11.424 48.437 26.117 1.00 30.41 81 GLY A C 1
ATOM 548 O O . GLY A 1 85 ? 12.160 48.298 27.093 1.00 30.81 81 GLY A O 1
ATOM 549 N N . GLY A 1 86 ? 11.535 47.674 25.034 1.00 29.50 82 GLY A N 1
ATOM 550 C CA . GLY A 1 86 ? 12.531 46.600 24.963 1.00 28.56 82 GLY A CA 1
ATOM 551 C C . GLY A 1 86 ? 12.470 45.856 23.648 1.00 27.70 82 GLY A C 1
ATOM 552 O O . GLY A 1 86 ? 11.609 46.146 22.814 1.00 27.79 82 GLY A O 1
ATOM 553 N N . ILE A 1 87 ? 13.385 44.900 23.463 1.00 26.84 83 ILE A N 1
ATOM 554 C CA . ILE A 1 87 ? 13.438 44.076 22.246 1.00 25.55 83 ILE A CA 1
ATOM 555 C C . ILE A 1 87 ? 13.722 42.629 22.624 1.00 25.24 83 ILE A C 1
ATOM 556 O O . ILE A 1 87 ? 14.755 42.343 23.230 1.00 25.25 83 ILE A O 1
ATOM 561 N N . ASP A 1 88 ? 12.811 41.728 22.262 1.00 24.69 84 ASP A N 1
ATOM 562 C CA . ASP A 1 88 ? 12.971 40.301 22.531 1.00 24.95 84 ASP A CA 1
ATOM 563 C C . ASP A 1 88 ? 13.411 39.523 21.292 1.00 24.75 84 ASP A C 1
ATOM 564 O O . ASP A 1 88 ? 14.228 38.600 21.395 1.00 24.91 84 ASP A O 1
ATOM 569 N N . TYR A 1 89 ? 12.867 39.891 20.130 1.00 24.05 85 TYR A N 1
ATOM 570 C CA . TYR A 1 89 ? 13.060 39.114 18.907 1.00 24.05 85 TYR A CA 1
ATOM 571 C C . TYR A 1 89 ? 13.407 39.976 17.707 1.00 23.02 85 TYR A C 1
ATOM 572 O O . TYR A 1 89 ? 12.984 41.127 17.602 1.00 22.72 85 TYR A O 1
ATOM 581 N N . LEU A 1 90 ? 14.182 39.396 16.799 1.00 22.36 86 LEU A N 1
ATOM 582 C CA . LEU A 1 90 ? 14.525 40.042 15.545 1.00 21.73 86 LEU A CA 1
ATOM 583 C C . LEU A 1 90 ? 14.458 38.994 14.449 1.00 21.98 86 LEU A C 1
ATOM 584 O O . LEU A 1 90 ? 15.070 37.939 14.570 1.00 22.22 86 LEU A O 1
ATOM 589 N N . VAL A 1 91 ? 13.694 39.279 13.401 1.00 22.29 87 VAL A N 1
ATOM 590 C CA . VAL A 1 91 ? 13.651 38.428 12.221 1.00 22.93 87 VAL A CA 1
ATOM 591 C C . VAL A 1 91 ? 14.276 39.207 11.072 1.00 22.90 87 VAL A C 1
ATOM 592 O O . VAL A 1 91 ? 13.720 40.208 10.625 1.00 22.43 87 VAL A O 1
ATOM 596 N N . ASN A 1 92 ? 15.452 38.766 10.629 1.00 23.46 88 ASN A N 1
ATOM 597 C CA . ASN A 1 92 ? 16.151 39.392 9.505 1.00 23.94 88 ASN A CA 1
ATOM 598 C C . ASN A 1 92 ? 15.663 38.808 8.190 1.00 25.07 88 ASN A C 1
ATOM 599 O O . ASN A 1 92 ? 16.230 37.840 7.683 1.00 25.50 88 ASN A O 1
ATOM 604 N N . ASN A 1 93 ? 14.600 39.394 7.650 1.00 26.42 89 ASN A N 1
ATOM 605 C CA . ASN A 1 93 ? 14.004 38.923 6.400 1.00 28.18 89 ASN A CA 1
ATOM 606 C C . ASN A 1 93 ? 14.223 39.864 5.211 1.00 28.73 89 ASN A C 1
ATOM 607 O O . ASN A 1 93 ? 14.019 39.465 4.067 1.00 29.68 89 ASN A O 1
ATOM 612 N N . ALA A 1 94 ? 14.632 41.102 5.479 1.00 29.08 90 ALA A N 1
ATOM 613 C CA . ALA A 1 94 ? 14.911 42.082 4.427 1.00 29.91 90 ALA A CA 1
ATOM 614 C C . ALA A 1 94 ? 15.883 41.513 3.401 1.00 30.46 90 ALA A C 1
ATOM 615 O O . ALA A 1 94 ? 16.903 40.928 3.770 1.00 29.79 90 ALA A O 1
ATOM 617 N N . ALA A 1 95 ? 15.560 41.688 2.122 1.00 32.02 91 ALA A N 1
ATOM 618 C CA . ALA A 1 95 ? 16.392 41.174 1.039 1.00 32.87 91 ALA A CA 1
ATOM 619 C C . ALA A 1 95 ? 16.141 41.906 -0.281 1.00 34.25 91 ALA A C 1
ATOM 620 O O . ALA A 1 95 ? 15.072 42.481 -0.492 1.00 35.26 91 ALA A O 1
ATOM 622 N N . ILE A 1 96 ? 17.140 41.890 -1.159 1.00 34.97 92 ILE A N 1
ATOM 623 C CA . ILE A 1 96 ? 16.994 42.406 -2.521 1.00 36.34 92 ILE A CA 1
ATOM 624 C C . ILE A 1 96 ? 16.819 41.214 -3.462 1.00 37.30 92 ILE A C 1
ATOM 625 O O . ILE A 1 96 ? 17.686 40.341 -3.528 1.00 36.75 92 ILE A O 1
ATOM 630 N N . PHE A 1 97 ? 15.687 41.165 -4.162 1.00 39.23 93 PHE A N 1
ATOM 631 C CA . PHE A 1 97 ? 15.420 40.100 -5.132 1.00 40.78 93 PHE A CA 1
ATOM 632 C C . PHE A 1 97 ? 15.914 40.545 -6.506 1.00 41.72 93 PHE A C 1
ATOM 633 O O . PHE A 1 97 ? 15.343 41.455 -7.110 1.00 43.08 93 PHE A O 1
ATOM 635 N N . GLY A 1 98 ? 16.976 39.902 -6.985 1.00 41.65 94 GLY A N 1
ATOM 636 C CA . GLY A 1 98 ? 17.634 40.281 -8.235 1.00 42.24 94 GLY A CA 1
ATOM 637 C C . GLY A 1 98 ? 17.285 39.378 -9.403 1.00 43.55 94 GLY A C 1
ATOM 638 O O . GLY A 1 98 ? 17.118 39.853 -10.527 1.00 44.62 94 GLY A O 1
ATOM 639 N N . GLY A 1 99 ? 17.188 38.075 -9.140 1.00 43.81 95 GLY A N 1
ATOM 640 C CA . GLY A 1 99 ? 16.811 37.103 -10.160 1.00 45.06 95 GLY A CA 1
ATOM 641 C C . GLY A 1 99 ? 17.801 37.054 -11.307 1.00 44.89 95 GLY A C 1
ATOM 642 O O . GLY A 1 99 ? 18.993 36.801 -11.100 1.00 44.18 95 GLY A O 1
ATOM 643 N N . MET A 1 100 ? 17.315 37.327 -12.515 1.00 45.74 96 MET A N 1
ATOM 644 C CA . MET A 1 100 ? 18.139 37.193 -13.722 1.00 45.67 96 MET A CA 1
ATOM 645 C C . MET A 1 100 ? 19.161 38.322 -13.919 1.00 43.78 96 MET A C 1
ATOM 646 O O . MET A 1 100 ? 20.062 38.191 -14.746 1.00 43.63 96 MET A O 1
ATOM 651 N N . LYS A 1 101 ? 19.036 39.416 -13.169 1.00 42.12 97 LYS A N 1
ATOM 652 C CA . LYS A 1 101 ? 20.002 40.518 -13.266 1.00 40.75 97 LYS A CA 1
ATOM 653 C C . LYS A 1 101 ? 21.429 40.051 -12.967 1.00 38.62 97 LYS A C 1
ATOM 654 O O . LYS A 1 101 ? 22.381 40.475 -13.628 1.00 38.29 97 LYS A O 1
ATOM 660 N N . LEU A 1 102 ? 21.566 39.162 -11.985 1.00 36.84 98 LEU A N 1
ATOM 661 C CA . LEU A 1 102 ? 22.877 38.633 -11.591 1.00 35.36 98 LEU A CA 1
ATOM 662 C C . LEU A 1 102 ? 23.465 37.636 -12.602 1.00 34.97 98 LEU A C 1
ATOM 663 O O . LEU A 1 102 ? 24.589 37.168 -12.426 1.00 34.67 98 LEU A O 1
ATOM 668 N N . ASP A 1 103 ? 22.727 37.326 -13.666 1.00 34.86 99 ASP A N 1
ATOM 669 C CA . ASP A 1 103 ? 23.285 36.555 -14.777 1.00 34.92 99 ASP A CA 1
ATOM 670 C C . ASP A 1 103 ? 24.097 37.434 -15.740 1.00 33.78 99 ASP A C 1
ATOM 671 O O . ASP A 1 103 ? 24.649 36.931 -16.717 1.00 34.26 99 ASP A O 1
ATOM 676 N N . PHE A 1 104 ? 24.176 38.735 -15.465 1.00 32.27 100 PHE A N 1
ATOM 677 C CA . PHE A 1 104 ? 24.859 39.678 -16.347 1.00 31.81 100 PHE A CA 1
ATOM 678 C C . PHE A 1 104 ? 25.778 40.601 -15.544 1.00 30.74 100 PHE A C 1
ATOM 679 O O . PHE A 1 104 ? 25.669 41.828 -15.594 1.00 30.80 100 PHE A O 1
ATOM 687 N N . LEU A 1 105 ? 26.698 39.973 -14.818 1.00 29.82 101 LEU A N 1
ATOM 688 C CA . LEU A 1 105 ? 27.628 40.671 -13.926 1.00 29.15 101 LEU A CA 1
ATOM 689 C C . LEU A 1 105 ? 28.566 41.633 -14.651 1.00 29.33 101 LEU A C 1
ATOM 690 O O . LEU A 1 105 ? 28.977 42.639 -14.076 1.00 29.46 101 LEU A O 1
ATOM 695 N N . LEU A 1 106 ? 28.899 41.331 -15.903 1.00 29.45 102 LEU A N 1
ATOM 696 C CA . LEU A 1 106 ? 29.760 42.207 -16.697 1.00 29.90 102 LEU A CA 1
ATOM 697 C C . LEU A 1 106 ? 29.144 43.588 -16.931 1.00 30.46 102 LEU A C 1
ATOM 698 O O . LEU A 1 106 ? 29.866 44.576 -16.999 1.00 30.89 102 LEU A O 1
ATOM 703 N N . THR A 1 107 ? 27.817 43.649 -17.041 1.00 30.63 103 THR A N 1
ATOM 704 C CA . THR A 1 107 ? 27.112 44.894 -17.360 1.00 31.81 103 THR A CA 1
ATOM 705 C C . THR A 1 107 ? 26.156 45.405 -16.269 1.00 31.86 103 THR A C 1
ATOM 706 O O . THR A 1 107 ? 25.575 46.479 -16.421 1.00 32.71 103 THR A O 1
ATOM 710 N N . ILE A 1 108 ? 25.997 44.657 -15.179 1.00 30.81 104 ILE A N 1
ATOM 711 C CA . ILE A 1 108 ? 25.096 45.068 -14.094 1.00 31.05 104 ILE A CA 1
ATOM 712 C C . ILE A 1 108 ? 25.522 46.421 -13.504 1.00 31.80 104 ILE A C 1
ATOM 713 O O . ILE A 1 108 ? 26.716 46.719 -13.412 1.00 31.68 104 ILE A O 1
ATOM 718 N N . ASP A 1 109 ? 24.547 47.248 -13.129 1.00 32.77 105 ASP A N 1
ATOM 719 C CA . ASP A 1 109 ? 24.850 48.539 -12.511 1.00 33.65 105 ASP A CA 1
ATOM 720 C C . ASP A 1 109 ? 25.621 48.328 -11.205 1.00 32.82 105 ASP A C 1
ATOM 721 O O . ASP A 1 109 ? 25.165 47.586 -10.341 1.00 30.93 105 ASP A O 1
ATOM 726 N N . PRO A 1 110 ? 26.785 48.988 -11.052 1.00 33.88 106 PRO A N 1
ATOM 727 C CA . PRO A 1 110 ? 27.604 48.775 -9.854 1.00 33.75 106 PRO A CA 1
ATOM 728 C C . PRO A 1 110 ? 26.880 49.051 -8.539 1.00 33.89 106 PRO A C 1
ATOM 729 O O . PRO A 1 110 ? 27.003 48.268 -7.598 1.00 32.81 106 PRO A O 1
ATOM 733 N N . GLU A 1 111 ? 26.137 50.150 -8.475 1.00 35.65 107 GLU A N 1
ATOM 734 C CA . GLU A 1 111 ? 25.436 50.519 -7.247 1.00 36.14 107 GLU A CA 1
ATOM 735 C C . GLU A 1 111 ? 24.327 49.524 -6.908 1.00 34.75 107 GLU A C 1
ATOM 736 O O . GLU A 1 111 ? 24.117 49.213 -5.738 1.00 33.79 107 GLU A O 1
ATOM 742 N N . TYR A 1 112 ? 23.638 49.011 -7.925 1.00 34.71 108 TYR A N 1
ATOM 743 C CA . TYR A 1 112 ? 22.662 47.947 -7.705 1.00 33.72 108 TYR A CA 1
ATOM 744 C C . TYR A 1 112 ? 23.326 46.699 -7.126 1.00 32.29 108 TYR A C 1
ATOM 745 O O . TYR A 1 112 ? 22.833 46.119 -6.152 1.00 31.42 108 TYR A O 1
ATOM 754 N N . TYR A 1 113 ? 24.437 46.286 -7.730 1.00 31.99 109 TYR A N 1
ATOM 755 C CA . TYR A 1 113 ? 25.153 45.100 -7.276 1.00 31.31 109 TYR A CA 1
ATOM 756 C C . TYR A 1 113 ? 25.652 45.235 -5.834 1.00 30.84 109 TYR A C 1
ATOM 757 O O . TYR A 1 113 ? 25.534 44.301 -5.042 1.00 29.39 109 TYR A O 1
ATOM 766 N N . LYS A 1 114 ? 26.209 46.399 -5.507 1.00 31.72 110 LYS A N 1
ATOM 767 C CA . LYS A 1 114 ? 26.708 46.656 -4.154 1.00 31.86 110 LYS A CA 1
ATOM 768 C C . LYS A 1 114 ? 25.585 46.620 -3.121 1.00 31.21 110 LYS A C 1
ATOM 769 O O . LYS A 1 114 ? 25.763 46.077 -2.036 1.00 30.50 110 LYS A O 1
ATOM 775 N N . LYS A 1 115 ? 24.435 47.193 -3.467 1.00 31.49 111 LYS A N 1
ATOM 776 C CA . LYS A 1 115 ? 23.297 47.246 -2.551 1.00 31.42 111 LYS A CA 1
ATOM 777 C C . LYS A 1 115 ? 22.726 45.858 -2.354 1.00 30.33 111 LYS A C 1
ATOM 778 O O . LYS A 1 115 ? 22.384 45.477 -1.236 1.00 30.09 111 LYS A O 1
ATOM 780 N N . PHE A 1 116 ? 22.634 45.108 -3.448 1.00 30.25 112 PHE A N 1
ATOM 781 C CA . PHE A 1 116 ? 22.184 43.719 -3.419 1.00 29.59 112 PHE A CA 1
ATOM 782 C C . PHE A 1 116 ? 23.057 42.875 -2.492 1.00 29.31 112 PHE A C 1
ATOM 783 O O . PHE A 1 116 ? 22.548 42.148 -1.642 1.00 28.70 112 PHE A O 1
ATOM 791 N N . MET A 1 117 ? 24.372 42.970 -2.661 1.00 29.89 113 MET A N 1
ATOM 792 C CA . MET A 1 117 ? 25.295 42.187 -1.841 1.00 30.11 113 MET A CA 1
ATOM 793 C C . MET A 1 117 ? 25.265 42.649 -0.391 1.00 29.98 113 MET A C 1
ATOM 794 O O . MET A 1 117 ? 25.253 41.828 0.522 1.00 29.58 113 MET A O 1
ATOM 799 N N . SER A 1 118 ? 25.238 43.960 -0.184 1.00 30.53 114 SER A N 1
ATOM 800 C CA . SER A 1 118 ? 25.243 44.511 1.164 1.00 30.94 114 SER A CA 1
ATOM 801 C C . SER A 1 118 ? 23.982 44.140 1.951 1.00 30.21 114 SER A C 1
ATOM 802 O O . SER A 1 118 ? 24.077 43.680 3.089 1.00 30.07 114 SER A O 1
ATOM 805 N N . VAL A 1 119 ? 22.805 44.318 1.353 1.00 30.05 115 VAL A N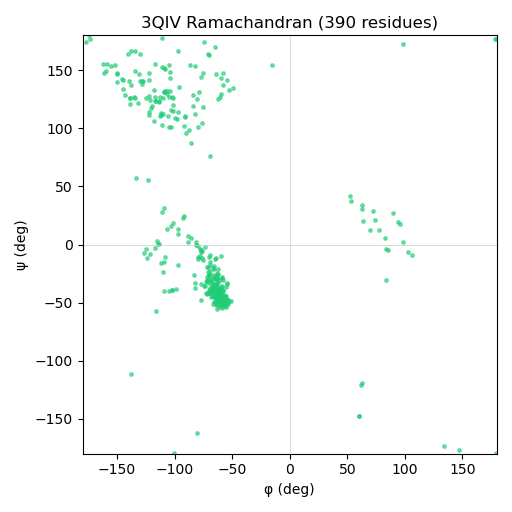 1
ATOM 806 C CA . VAL A 1 119 ? 21.562 43.974 2.051 1.00 29.69 115 VAL A CA 1
ATOM 807 C C . VAL A 1 119 ? 21.518 42.474 2.334 1.00 29.34 115 VAL A C 1
ATOM 808 O O . VAL A 1 119 ? 21.311 42.065 3.477 1.00 29.29 115 VAL A O 1
ATOM 812 N N . ASN A 1 120 ? 21.745 41.660 1.306 1.00 29.24 116 ASN A N 1
ATOM 813 C CA . ASN A 1 120 ? 21.592 40.207 1.446 1.00 29.44 116 ASN A CA 1
ATOM 814 C C . ASN A 1 120 ? 22.633 39.526 2.347 1.00 29.26 116 ASN A C 1
ATOM 815 O O . ASN A 1 120 ? 22.315 38.530 2.999 1.00 29.52 116 ASN A O 1
ATOM 820 N N . LEU A 1 121 ? 23.859 40.048 2.394 1.00 29.21 117 LEU A N 1
ATOM 821 C CA . LEU A 1 121 ? 24.926 39.412 3.184 1.00 29.55 117 LEU A CA 1
ATOM 822 C C . LEU A 1 121 ? 25.171 40.036 4.557 1.00 29.36 117 LEU A C 1
ATOM 823 O O . LEU A 1 121 ? 25.461 39.319 5.514 1.00 30.06 117 LEU A O 1
ATOM 828 N N . ASP A 1 122 ? 25.078 41.361 4.648 1.00 28.94 118 ASP A N 1
ATOM 829 C CA . ASP A 1 122 ? 25.430 42.090 5.871 1.00 28.85 118 ASP A CA 1
ATOM 830 C C . ASP A 1 122 ? 24.219 42.661 6.605 1.00 27.65 118 ASP A C 1
ATOM 831 O O . ASP A 1 122 ? 24.344 43.151 7.724 1.00 27.79 118 ASP A O 1
ATOM 836 N N . GLY A 1 123 ? 23.056 42.631 5.971 1.00 26.51 119 GLY A N 1
ATOM 837 C CA . GLY A 1 123 ? 21.847 43.156 6.587 1.00 25.56 119 GLY A CA 1
ATOM 838 C C . GLY A 1 123 ? 21.594 42.579 7.966 1.00 24.82 119 GLY A C 1
ATOM 839 O O . GLY A 1 123 ? 21.341 43.313 8.918 1.00 24.84 119 GLY A O 1
ATOM 840 N N . ALA A 1 124 ? 21.678 41.256 8.065 1.00 23.84 120 ALA A N 1
ATOM 841 C CA . ALA A 1 124 ? 21.464 40.559 9.326 1.00 23.52 120 ALA A CA 1
ATOM 842 C C . ALA A 1 124 ? 22.514 40.939 10.372 1.00 23.54 120 ALA A C 1
ATOM 843 O O . ALA A 1 124 ? 22.215 40.966 11.572 1.00 23.75 120 ALA A O 1
ATOM 845 N N . LEU A 1 125 ? 23.733 41.237 9.918 1.00 23.22 121 LEU A N 1
ATOM 846 C CA . LEU A 1 125 ? 24.810 41.640 10.815 1.00 23.68 121 LEU A CA 1
ATOM 847 C C . LEU A 1 125 ? 24.516 42.987 11.473 1.00 23.79 121 LEU A C 1
ATOM 848 O O . LEU A 1 125 ? 24.590 43.108 12.695 1.00 24.35 121 LEU A O 1
ATOM 853 N N . TRP A 1 126 ? 24.176 43.988 10.670 1.00 23.54 122 TRP A N 1
ATOM 854 C CA . TRP A 1 126 ? 23.951 45.334 11.204 1.00 24.18 122 TRP A CA 1
ATOM 855 C C . TRP A 1 126 ? 22.744 45.365 12.139 1.00 23.55 122 TRP A C 1
ATOM 856 O O . TRP A 1 126 ? 22.793 46.007 13.190 1.00 24.29 122 TRP A O 1
ATOM 867 N N . CYS A 1 127 ? 21.676 44.660 11.771 1.00 22.41 123 CYS A N 1
ATOM 868 C CA . CYS A 1 127 ? 20.473 44.605 12.607 1.00 21.96 123 CYS A CA 1
ATOM 869 C C . CYS A 1 127 ? 20.705 43.826 13.910 1.00 21.86 123 CYS A C 1
ATOM 870 O O . CYS A 1 127 ? 20.173 44.195 14.957 1.00 22.17 123 CYS A O 1
ATOM 873 N N . THR A 1 128 ? 21.491 42.753 13.839 1.00 21.75 124 THR A N 1
ATOM 874 C CA . THR A 1 128 ? 21.860 41.994 15.028 1.00 21.90 124 THR A CA 1
ATOM 875 C C . THR A 1 128 ? 22.673 42.862 15.995 1.00 22.90 124 THR A C 1
ATOM 876 O O . THR A 1 128 ? 22.395 42.874 17.194 1.00 22.86 124 THR A O 1
ATOM 880 N N . ARG A 1 129 ? 23.662 43.587 15.467 1.00 23.67 125 ARG A N 1
ATOM 881 C CA . ARG A 1 129 ? 24.466 44.520 16.269 1.00 24.97 125 ARG A CA 1
ATOM 882 C C . ARG A 1 129 ? 23.606 45.600 16.929 1.00 25.03 125 ARG A C 1
ATOM 883 O O . ARG A 1 129 ? 23.873 46.013 18.059 1.00 25.86 125 ARG A O 1
ATOM 891 N N . ALA A 1 130 ? 22.564 46.034 16.223 1.00 24.32 126 ALA A N 1
ATOM 892 C CA . ALA A 1 130 ? 21.669 47.080 16.714 1.00 24.65 126 ALA A CA 1
ATOM 893 C C . ALA A 1 130 ? 20.762 46.628 17.877 1.00 24.25 126 ALA A C 1
ATOM 894 O O . ALA A 1 130 ? 20.321 47.466 18.672 1.00 25.06 126 ALA A O 1
ATOM 896 N N . VAL A 1 131 ? 20.503 45.324 17.994 1.00 23.40 127 VAL A N 1
ATOM 897 C CA . VAL A 1 131 ? 19.558 44.819 19.007 1.00 22.94 127 VAL A CA 1
ATOM 898 C C . VAL A 1 131 ? 20.164 44.027 20.169 1.00 23.73 127 VAL A C 1
ATOM 899 O O . VAL A 1 131 ? 19.548 43.970 21.232 1.00 23.90 127 VAL A O 1
ATOM 903 N N . TYR A 1 132 ? 21.350 43.434 19.998 1.00 24.68 128 TYR A N 1
ATOM 904 C CA . TYR A 1 132 ? 21.809 42.389 20.940 1.00 25.64 128 TYR A CA 1
ATOM 905 C C . TYR A 1 132 ? 22.074 42.854 22.382 1.00 27.45 128 TYR A C 1
ATOM 906 O O . TYR A 1 132 ? 21.854 42.091 23.325 1.00 27.79 128 TYR A O 1
ATOM 915 N N . LYS A 1 133 ? 22.543 44.088 22.550 1.00 27.01 129 LYS A N 1
ATOM 916 C CA . LYS A 1 133 ? 22.771 44.657 23.897 1.00 29.90 129 LYS A CA 1
ATOM 917 C C . LYS A 1 133 ? 21.454 44.979 24.617 1.00 30.62 129 LYS A C 1
ATOM 918 O O . LYS A 1 133 ? 21.367 44.883 25.841 1.00 32.07 129 LYS A O 1
ATOM 924 N N . LYS A 1 134 ? 20.436 45.336 23.839 1.00 30.32 130 LYS A N 1
ATOM 925 C CA . LYS A 1 134 ? 19.095 45.611 24.354 1.00 31.03 130 LYS A CA 1
ATOM 926 C C . LYS A 1 134 ? 18.412 44.313 24.784 1.00 30.27 130 LYS A C 1
ATOM 927 O O . LYS A 1 134 ? 17.766 44.268 25.833 1.00 31.61 130 LYS A O 1
ATOM 933 N N . MET A 1 135 ? 18.562 43.267 23.969 1.00 28.34 131 MET A N 1
ATOM 934 C CA . MET A 1 135 ? 18.091 41.923 24.312 1.00 27.80 131 MET A CA 1
ATOM 935 C C . MET A 1 135 ? 18.751 41.406 25.584 1.00 29.10 131 MET A C 1
ATOM 936 O O . MET A 1 135 ? 18.096 40.800 26.433 1.00 30.15 131 MET A O 1
ATOM 941 N N . THR A 1 136 ? 20.058 41.617 25.691 1.00 29.47 132 THR A N 1
ATOM 942 C CA . THR A 1 136 ? 20.828 41.159 26.837 1.00 31.18 132 THR A CA 1
ATOM 943 C C . THR A 1 136 ? 20.216 41.721 28.111 1.00 33.66 132 THR A C 1
ATOM 944 O O . THR A 1 136 ? 20.025 41.007 29.092 1.00 34.94 132 THR A O 1
ATOM 948 N N . LYS A 1 137 ? 19.875 43.003 28.047 1.00 34.53 133 LYS A N 1
ATOM 949 C CA . LYS A 1 137 ? 19.220 43.728 29.129 1.00 37.24 133 LYS A CA 1
ATOM 950 C C . LYS A 1 137 ? 17.825 43.171 29.469 1.00 37.33 133 LYS A C 1
ATOM 951 O O . LYS A 1 137 ? 17.368 43.323 30.600 1.00 39.98 133 LYS A O 1
ATOM 957 N N . ARG A 1 138 ? 17.157 42.540 28.498 1.00 34.97 134 ARG A N 1
ATOM 958 C CA . ARG A 1 138 ? 15.867 41.855 28.728 1.00 35.33 134 ARG A CA 1
ATOM 959 C C . ARG A 1 138 ? 15.999 40.500 29.429 1.00 35.95 134 ARG A C 1
ATOM 960 O O . ARG A 1 138 ? 14.994 39.922 29.845 1.00 36.79 134 ARG A O 1
ATOM 968 N N . GLY A 1 139 ? 17.222 39.986 29.532 1.00 35.66 135 GLY A N 1
ATOM 969 C CA . GLY A 1 139 ? 17.461 38.648 30.065 1.00 36.57 135 GLY A CA 1
ATOM 970 C C . GLY A 1 139 ? 17.637 37.612 28.970 1.00 34.45 135 GLY A C 1
ATOM 971 O O . GLY A 1 139 ? 17.810 36.430 29.257 1.00 35.70 135 GLY A O 1
ATOM 972 N N . GLY A 1 140 ? 17.594 38.048 27.712 1.00 31.95 136 GLY A N 1
ATOM 973 C CA . GLY A 1 140 ? 17.799 37.151 26.582 1.00 29.97 136 GLY A CA 1
ATOM 974 C C . GLY A 1 140 ? 16.986 37.531 25.363 1.00 28.21 136 GLY A C 1
ATOM 975 O O . GLY A 1 140 ? 16.286 38.547 25.353 1.00 28.50 136 GLY A O 1
ATOM 976 N N . GLY A 1 141 ? 17.090 36.711 24.325 1.00 26.53 137 GLY A N 1
ATOM 977 C CA . GLY A 1 141 ? 16.332 36.940 23.105 1.00 25.26 137 GLY A CA 1
ATOM 978 C C . GLY A 1 141 ? 16.610 35.908 22.035 1.00 24.20 137 GLY A C 1
ATOM 979 O O . GLY A 1 141 ? 17.399 34.984 22.236 1.00 24.35 137 GLY A O 1
ATOM 980 N N . ALA A 1 142 ? 15.962 36.076 20.888 1.00 23.37 138 ALA A N 1
ATOM 981 C CA . ALA A 1 142 ? 16.098 35.142 19.785 1.00 22.79 138 ALA A CA 1
ATOM 982 C C . ALA A 1 142 ? 16.045 35.889 18.464 1.00 22.18 138 ALA A C 1
ATOM 983 O O . ALA A 1 142 ? 15.285 36.844 18.310 1.00 21.77 138 ALA A O 1
ATOM 985 N N . ILE A 1 143 ? 16.875 35.438 17.526 1.00 22.08 139 ILE A N 1
ATOM 986 C CA . ILE A 1 143 ? 16.991 36.041 16.212 1.00 22.04 139 ILE A CA 1
ATOM 987 C C . ILE A 1 143 ? 16.879 34.939 15.157 1.00 23.05 139 ILE A C 1
ATOM 988 O O . ILE A 1 143 ? 17.396 33.837 15.345 1.00 23.09 139 ILE A O 1
ATOM 993 N N . VAL A 1 144 ? 16.187 35.239 14.063 1.00 24.15 140 VAL A N 1
ATOM 994 C CA . VAL A 1 144 ? 16.115 34.343 12.919 1.00 25.58 140 VAL A CA 1
ATOM 995 C C . VAL A 1 144 ? 16.617 35.067 11.673 1.00 26.75 140 VAL A C 1
ATOM 996 O O . VAL A 1 144 ? 16.154 36.170 11.361 1.00 26.55 140 VAL A O 1
ATOM 1000 N N . ASN A 1 145 ? 17.569 34.446 10.977 1.00 28.14 141 ASN A N 1
ATOM 1001 C CA . ASN A 1 145 ? 18.070 34.957 9.705 1.00 30.19 141 ASN A CA 1
ATOM 1002 C C . ASN A 1 145 ? 17.439 34.179 8.557 1.00 33.29 141 ASN A C 1
ATOM 1003 O O . ASN A 1 145 ? 17.498 32.958 8.524 1.00 33.91 141 ASN A O 1
ATOM 1008 N N . GLN A 1 146 ? 16.823 34.894 7.624 1.00 36.34 142 GLN A N 1
ATOM 1009 C CA . GLN A 1 146 ? 16.199 34.272 6.465 1.00 40.01 142 GLN A CA 1
ATOM 1010 C C . GLN A 1 146 ? 17.170 34.360 5.297 1.00 42.57 142 GLN A C 1
ATOM 1011 O O . GLN A 1 146 ? 17.388 35.442 4.756 1.00 43.63 142 GLN A O 1
ATOM 1017 N N . SER A 1 147 ? 17.752 33.222 4.917 1.00 44.43 143 SER A N 1
ATOM 1018 C CA . SER A 1 147 ? 18.676 33.157 3.787 1.00 47.19 143 SER A CA 1
ATOM 1019 C C . SER A 1 147 ? 17.929 33.218 2.462 1.00 50.70 143 SER A C 1
ATOM 1020 O O . SER A 1 147 ? 17.320 32.234 2.053 1.00 52.82 143 SER A O 1
ATOM 1023 N N . SER A 1 148 ? 17.980 34.370 1.798 1.00 52.25 144 SER A N 1
ATOM 1024 C CA . SER A 1 148 ? 17.539 34.494 0.402 1.00 56.14 144 SER A CA 1
ATOM 1025 C C . SER A 1 148 ? 16.052 34.192 0.198 1.00 57.62 144 SER A C 1
ATOM 1026 O O . SER A 1 148 ? 15.617 33.900 -0.922 1.00 60.99 144 SER A O 1
ATOM 1028 N N . LEU A 1 160 ? 24.573 29.454 -3.858 1.00 78.96 156 LEU A N 1
ATOM 1029 C CA . LEU A 1 160 ? 25.806 30.110 -3.434 1.00 77.74 156 LEU A CA 1
ATOM 1030 C C . LEU A 1 160 ? 25.512 31.494 -2.858 1.00 74.84 156 LEU A C 1
ATOM 1031 O O . LEU A 1 160 ? 24.503 32.112 -3.202 1.00 75.32 156 LEU A O 1
ATOM 1033 N N . ALA A 1 161 ? 26.398 31.965 -1.980 1.00 72.31 157 ALA A N 1
ATOM 1034 C CA . ALA A 1 161 ? 26.233 33.242 -1.265 1.00 69.37 157 ALA A CA 1
ATOM 1035 C C . ALA A 1 161 ? 25.355 33.107 -0.019 1.00 65.14 157 ALA A C 1
ATOM 1036 O O . ALA A 1 161 ? 25.545 33.845 0.950 1.00 62.80 157 ALA A O 1
ATOM 1038 N N . LYS A 1 162 ? 24.400 32.171 -0.044 1.00 64.69 158 LYS A N 1
ATOM 1039 C CA . LYS A 1 162 ? 23.609 31.802 1.141 1.00 60.83 158 LYS A CA 1
ATOM 1040 C C . LYS A 1 162 ? 24.446 31.057 2.194 1.00 58.65 158 LYS A C 1
ATOM 1041 O O . LYS A 1 162 ? 24.017 30.898 3.342 1.00 56.07 158 LYS A O 1
ATOM 1043 N N . VAL A 1 163 ? 25.626 30.582 1.794 1.00 59.76 159 VAL A N 1
ATOM 1044 C CA . VAL A 1 163 ? 26.627 30.099 2.745 1.00 58.06 159 VAL A CA 1
ATOM 1045 C C . VAL A 1 163 ? 27.128 31.256 3.627 1.00 55.17 159 VAL A C 1
ATOM 1046 O O . VAL A 1 163 ? 27.565 31.039 4.759 1.00 53.26 159 VAL A O 1
ATOM 1050 N N . GLY A 1 164 ? 27.060 32.476 3.095 1.00 54.87 160 GLY A N 1
ATOM 1051 C CA . GLY A 1 164 ? 27.414 33.683 3.834 1.00 52.69 160 GLY A CA 1
ATOM 1052 C C . GLY A 1 164 ? 26.557 33.888 5.068 1.00 49.13 160 GLY A C 1
ATOM 1053 O O . GLY A 1 164 ? 27.082 34.137 6.153 1.00 47.58 160 GLY A O 1
ATOM 1054 N N . ILE A 1 165 ? 25.240 33.778 4.906 1.00 48.03 161 ILE A N 1
ATOM 1055 C CA . ILE A 1 165 ? 24.309 33.878 6.032 1.00 44.91 161 ILE A CA 1
ATOM 1056 C C . ILE A 1 165 ? 24.410 32.656 6.958 1.00 43.38 161 ILE A C 1
ATOM 1057 O O . ILE A 1 165 ? 24.231 32.778 8.169 1.00 41.32 161 ILE A O 1
ATOM 1059 N N . ASN A 1 166 ? 24.694 31.485 6.387 1.00 44.32 162 ASN A N 1
ATOM 1060 C CA . ASN A 1 166 ? 24.950 30.283 7.184 1.00 43.59 162 ASN A CA 1
ATOM 1061 C C . ASN A 1 166 ? 26.196 30.461 8.046 1.00 42.46 162 ASN A C 1
ATOM 1062 O O . ASN A 1 166 ? 26.168 30.203 9.250 1.00 40.97 162 ASN A O 1
ATOM 1067 N N . GLY A 1 167 ? 27.278 30.919 7.421 1.00 43.23 163 GLY A N 1
ATOM 1068 C CA . GLY A 1 167 ? 28.521 31.223 8.125 1.00 42.64 163 GLY A CA 1
ATOM 1069 C C . GLY A 1 167 ? 28.321 32.301 9.170 1.00 39.93 163 GLY A C 1
ATOM 1070 O O . GLY A 1 167 ? 28.738 32.145 10.321 1.00 39.14 163 GLY A O 1
ATOM 1071 N N . LEU A 1 168 ? 27.668 33.389 8.765 1.00 38.42 164 LEU A N 1
ATOM 1072 C CA . LEU A 1 168 ? 27.371 34.501 9.662 1.00 36.08 164 LEU A CA 1
ATOM 1073 C C . LEU A 1 168 ? 26.579 34.034 10.887 1.00 33.86 164 LEU A C 1
ATOM 1074 O O . LEU A 1 168 ? 26.902 34.404 12.016 1.00 32.82 164 LEU A O 1
ATOM 1079 N N . THR A 1 169 ? 25.555 33.217 10.652 1.00 33.17 165 THR A N 1
ATOM 1080 C CA . THR A 1 169 ? 24.702 32.695 11.719 1.00 31.68 165 THR A CA 1
ATOM 1081 C C . THR A 1 169 ? 25.477 31.854 12.740 1.00 32.08 165 THR A C 1
ATOM 1082 O O . THR A 1 169 ? 25.250 31.980 13.942 1.00 31.08 165 THR A O 1
ATOM 1086 N N . GLN A 1 170 ? 26.387 31.006 12.260 1.00 33.76 166 GLN A N 1
ATOM 1087 C CA . GLN A 1 170 ? 27.251 30.207 13.144 1.00 34.97 166 GLN A CA 1
ATOM 1088 C C . GLN A 1 170 ? 28.202 31.091 13.960 1.00 34.53 166 GLN A C 1
ATOM 1089 O O . GLN A 1 170 ? 28.364 30.884 15.162 1.00 34.28 166 GLN A O 1
ATOM 1095 N N . GLN A 1 171 ? 28.819 32.072 13.297 1.00 34.63 167 GLN A N 1
ATOM 1096 C CA . GLN A 1 171 ? 29.739 33.008 13.954 1.00 34.98 167 GLN A CA 1
ATOM 1097 C C . GLN A 1 171 ? 29.043 33.822 15.037 1.00 33.21 167 GLN A C 1
ATOM 1098 O O . GLN A 1 171 ? 29.498 33.865 16.179 1.00 33.64 167 GLN A O 1
ATOM 1104 N N . LEU A 1 172 ? 27.947 34.474 14.668 1.00 31.65 168 LEU A N 1
ATOM 1105 C CA . LEU A 1 172 ? 27.192 35.281 15.620 1.00 30.40 168 LEU A CA 1
ATOM 1106 C C . LEU A 1 172 ? 26.683 34.437 16.789 1.00 30.14 168 LEU A C 1
ATOM 1107 O O . LEU A 1 172 ? 26.669 34.898 17.924 1.00 30.26 168 LEU A O 1
ATOM 1112 N N . SER A 1 173 ? 26.290 33.196 16.522 1.00 30.51 169 SER A N 1
ATOM 1113 C CA . SER A 1 173 ? 25.819 32.309 17.588 1.00 30.99 169 SER A CA 1
ATOM 1114 C C . SER A 1 173 ? 26.876 32.148 18.680 1.00 32.01 169 SER A C 1
ATOM 1115 O O . SER A 1 173 ? 26.558 32.202 19.867 1.00 32.36 169 SER A O 1
ATOM 1118 N N . ARG A 1 174 ? 28.130 31.974 18.272 1.00 32.80 170 ARG A N 1
ATOM 1119 C CA . ARG A 1 174 ? 29.242 31.871 19.215 1.00 34.37 170 ARG A CA 1
ATOM 1120 C C . ARG A 1 174 ? 29.514 33.200 19.932 1.00 33.94 170 ARG A C 1
ATOM 1121 O O . ARG A 1 174 ? 29.696 33.223 21.149 1.00 35.04 170 ARG A O 1
ATOM 1123 N N . GLU A 1 175 ? 29.530 34.301 19.184 1.00 32.74 171 GLU A N 1
ATOM 1124 C CA . GLU A 1 175 ? 29.829 35.620 19.763 1.00 32.77 171 GLU A CA 1
ATOM 1125 C C . GLU A 1 175 ? 28.764 36.077 20.758 1.00 32.04 171 GLU A C 1
ATOM 1126 O O . GLU A 1 175 ? 29.074 36.743 21.744 1.00 33.16 171 GLU A O 1
ATOM 1132 N N . LEU A 1 176 ? 27.514 35.706 20.492 1.00 30.64 172 LEU A N 1
ATOM 1133 C CA . LEU A 1 176 ? 26.387 36.061 21.343 1.00 30.10 172 LEU A CA 1
ATOM 1134 C C . LEU A 1 176 ? 26.249 35.183 22.593 1.00 31.64 172 LEU A C 1
ATOM 1135 O O . LEU A 1 176 ? 25.346 35.401 23.398 1.00 31.81 172 LEU A O 1
ATOM 1140 N N . GLY A 1 177 ? 27.131 34.196 22.754 1.00 33.43 173 GLY A N 1
ATOM 1141 C CA . GLY A 1 177 ? 27.058 33.263 23.880 1.00 35.22 173 GLY A CA 1
ATOM 1142 C C . GLY A 1 177 ? 27.115 33.957 25.226 1.00 36.67 173 GLY A C 1
ATOM 1143 O O . GLY A 1 177 ? 27.764 34.989 25.368 1.00 37.46 173 GLY A O 1
ATOM 1144 N N . GLY A 1 178 ? 26.428 33.395 26.214 1.00 37.84 174 GLY A N 1
ATOM 1145 C CA . GLY A 1 178 ? 26.412 33.964 27.565 1.00 39.70 174 GLY A CA 1
ATOM 1146 C C . GLY A 1 178 ? 25.500 35.171 27.733 1.00 38.53 174 GLY A C 1
ATOM 1147 O O . GLY A 1 178 ? 25.578 35.873 28.739 1.00 40.03 174 GLY A O 1
ATOM 1148 N N . ARG A 1 17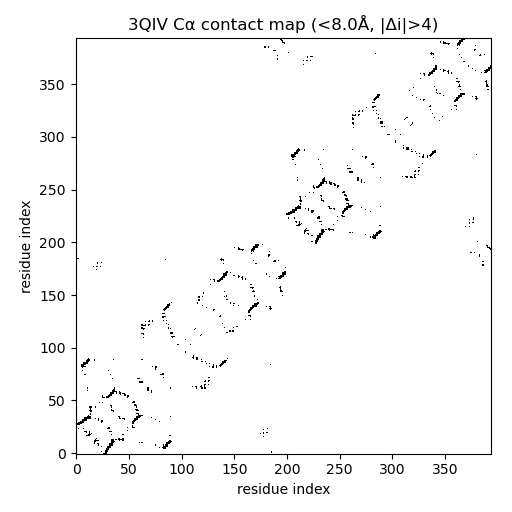9 ? 24.640 35.421 26.746 1.00 35.94 175 ARG A N 1
ATOM 1149 C CA . ARG A 1 179 ? 23.651 36.491 26.829 1.00 35.06 175 ARG A CA 1
ATOM 1150 C C . ARG A 1 179 ? 22.231 35.951 26.824 1.00 34.32 175 ARG A C 1
ATOM 1151 O O . ARG A 1 179 ? 21.278 36.726 26.856 1.00 33.97 175 ARG A O 1
ATOM 1159 N N . ASN A 1 180 ? 22.101 34.624 26.810 1.00 34.64 176 ASN A N 1
ATOM 1160 C CA . ASN A 1 180 ? 20.832 33.949 26.557 1.00 33.97 176 ASN A CA 1
ATOM 1161 C C . ASN A 1 180 ? 20.176 34.445 25.263 1.00 31.17 176 ASN A C 1
ATOM 1162 O O . ASN A 1 180 ? 18.963 34.658 25.198 1.00 30.81 176 ASN A O 1
ATOM 1167 N N . ILE A 1 181 ? 20.997 34.629 24.233 1.00 29.46 177 ILE A N 1
ATOM 1168 C CA . ILE A 1 181 ? 20.511 35.014 22.918 1.00 27.42 177 ILE A CA 1
ATOM 1169 C C . ILE A 1 181 ? 20.813 33.898 21.922 1.00 27.14 177 ILE A C 1
ATOM 1170 O O . ILE A 1 181 ? 21.968 33.499 21.761 1.00 27.60 177 ILE A O 1
ATOM 1175 N N . ARG A 1 182 ? 19.767 33.408 21.259 1.00 26.63 178 ARG A N 1
ATOM 1176 C CA . ARG A 1 182 ? 19.896 32.380 20.236 1.00 26.63 178 ARG A CA 1
ATOM 1177 C C . ARG A 1 182 ? 19.748 33.020 18.865 1.00 25.45 178 ARG A C 1
ATOM 1178 O O . ARG A 1 182 ? 19.027 34.016 18.706 1.00 24.79 178 ARG A O 1
ATOM 1186 N N . ILE A 1 183 ? 20.445 32.455 17.884 1.00 25.16 179 ILE A N 1
ATOM 1187 C CA . ILE A 1 183 ? 20.369 32.933 16.513 1.00 24.60 179 ILE A CA 1
ATOM 1188 C C . ILE A 1 183 ? 20.445 31.741 15.561 1.00 25.44 179 ILE A C 1
ATOM 1189 O O . ILE A 1 183 ? 21.323 30.894 15.679 1.00 26.34 179 ILE A O 1
ATOM 1194 N N . ASN A 1 184 ? 19.493 31.671 14.640 1.00 25.76 180 ASN A N 1
ATOM 1195 C CA . ASN A 1 184 ? 19.389 30.548 13.714 1.00 27.25 180 ASN A CA 1
ATOM 1196 C C . ASN A 1 184 ? 19.010 31.042 12.335 1.00 27.63 180 ASN A C 1
ATOM 1197 O O . ASN A 1 184 ? 18.571 32.178 12.179 1.00 26.66 180 ASN A O 1
ATOM 1202 N N . ALA A 1 185 ? 19.193 30.190 11.334 1.00 29.21 181 ALA A N 1
ATOM 1203 C CA . ALA A 1 185 ? 18.934 30.583 9.961 1.00 30.23 181 ALA A CA 1
ATOM 1204 C C . ALA A 1 185 ? 17.902 29.659 9.323 1.00 32.11 181 ALA A C 1
ATOM 1205 O O . ALA A 1 185 ? 17.884 28.456 9.587 1.00 32.84 181 ALA A O 1
ATOM 1207 N N . ILE A 1 186 ? 17.025 30.241 8.512 1.00 33.07 182 ILE A N 1
ATOM 1208 C CA . ILE A 1 186 ? 16.114 29.479 7.668 1.00 35.60 182 ILE A CA 1
ATOM 1209 C C . ILE A 1 186 ? 16.505 29.716 6.216 1.00 37.76 182 ILE A C 1
ATOM 1210 O O . ILE A 1 186 ? 16.611 30.867 5.781 1.00 37.31 182 ILE A O 1
ATOM 1215 N N . ALA A 1 187 ? 16.715 28.626 5.480 1.00 40.38 183 ALA A N 1
ATOM 1216 C CA . ALA A 1 187 ? 17.027 28.678 4.053 1.00 43.25 183 ALA A CA 1
ATOM 1217 C C . ALA A 1 187 ? 15.934 27.975 3.251 1.00 46.64 183 ALA A C 1
ATOM 1218 O O . ALA A 1 187 ? 15.850 26.748 3.273 1.00 48.32 183 ALA A O 1
ATOM 1220 N N . PRO A 1 188 ? 15.086 28.748 2.545 1.00 48.30 184 PRO A N 1
ATOM 1221 C CA . PRO A 1 188 ? 14.102 28.143 1.642 1.00 51.92 184 PRO A CA 1
ATOM 1222 C C . PRO A 1 188 ? 14.751 27.404 0.471 1.00 55.49 184 PRO A C 1
ATOM 1223 O O . PRO A 1 188 ? 15.928 27.624 0.176 1.00 55.49 184 PRO A O 1
ATOM 1227 N N . PRO A 1 220 ? 3.582 26.687 2.787 1.00 75.75 216 PRO A N 1
ATOM 1228 C CA . PRO A 1 220 ? 4.103 28.041 2.633 1.00 73.35 216 PRO A CA 1
ATOM 1229 C C . PRO A 1 220 ? 3.796 28.973 3.812 1.00 70.11 216 PRO A C 1
ATOM 1230 O O . PRO A 1 220 ? 4.282 30.104 3.836 1.00 68.00 216 PRO A O 1
ATOM 1234 N N . ASP A 1 221 ? 2.977 28.505 4.756 1.00 70.16 217 ASP A N 1
ATOM 1235 C CA . ASP A 1 221 ? 2.947 29.063 6.115 1.00 66.86 217 ASP A CA 1
ATOM 1236 C C . ASP A 1 221 ? 3.608 28.072 7.095 1.00 64.46 217 ASP A C 1
ATOM 1237 O O . ASP A 1 221 ? 3.497 28.207 8.319 1.00 62.70 217 ASP A O 1
ATOM 1242 N N . ASP A 1 222 ? 4.309 27.085 6.531 1.00 64.49 218 ASP A N 1
ATOM 1243 C CA . ASP A 1 222 ? 5.193 26.206 7.292 1.00 62.15 218 ASP A CA 1
ATOM 1244 C C . ASP A 1 222 ? 6.432 26.988 7.714 1.00 57.37 218 ASP A C 1
ATOM 1245 O O . ASP A 1 222 ? 7.029 26.701 8.751 1.00 55.23 218 ASP A O 1
ATOM 1250 N N . LEU A 1 223 ? 6.826 27.960 6.891 1.00 55.86 219 LEU A N 1
ATOM 1251 C CA . LEU A 1 223 ? 7.877 28.914 7.257 1.00 51.88 219 LEU A CA 1
ATOM 1252 C C . LEU A 1 223 ? 7.483 29.673 8.518 1.00 49.04 219 LEU A C 1
ATOM 1253 O O . LEU A 1 223 ? 8.258 29.747 9.467 1.00 46.45 219 LEU A O 1
ATOM 1258 N N . VAL A 1 224 ? 6.273 30.232 8.512 1.00 49.63 220 VAL A N 1
ATOM 1259 C CA . VAL A 1 224 ? 5.757 30.991 9.650 1.00 47.72 220 VAL A CA 1
ATOM 1260 C C . VAL A 1 224 ? 5.837 30.154 10.925 1.00 46.46 220 VAL A C 1
ATOM 1261 O O . VAL A 1 224 ? 6.387 30.599 11.934 1.00 43.83 220 VAL A O 1
ATOM 1265 N N . GLY A 1 225 ? 5.314 28.933 10.861 1.00 48.12 221 GLY A N 1
ATOM 1266 C CA . GLY A 1 225 ? 5.388 28.006 11.981 1.00 47.83 221 GLY A CA 1
ATOM 1267 C C . GLY A 1 225 ? 6.808 27.775 12.470 1.00 45.12 221 GLY A C 1
ATOM 1268 O O . GLY A 1 225 ? 7.071 27.822 13.671 1.00 44.02 221 GLY A O 1
ATOM 1269 N N . MET A 1 226 ? 7.724 27.534 11.533 1.00 44.44 222 MET A N 1
ATOM 1270 C CA . MET A 1 226 ? 9.133 27.289 11.852 1.00 42.25 222 MET A CA 1
ATOM 1271 C C . MET A 1 226 ? 9.791 28.532 12.459 1.00 38.40 222 MET A C 1
ATOM 1272 O O . MET A 1 226 ? 10.525 28.435 13.441 1.00 36.66 222 MET A O 1
ATOM 1277 N N . CYS A 1 227 ? 9.525 29.695 11.874 1.00 36.97 223 CYS A N 1
ATOM 1278 C CA . CYS A 1 227 ? 10.100 30.943 12.368 1.00 34.05 223 CYS A CA 1
ATOM 1279 C C . CYS A 1 227 ? 9.702 31.246 13.817 1.00 33.09 223 CYS A C 1
ATOM 1280 O O . CYS A 1 227 ? 10.566 31.488 14.657 1.00 31.25 223 CYS A O 1
ATOM 1283 N N . LEU A 1 228 ? 8.404 31.222 14.112 1.00 34.48 224 LEU A N 1
ATOM 1284 C CA . LEU A 1 228 ? 7.934 31.497 15.476 1.00 34.30 224 LEU A CA 1
ATOM 1285 C C . LEU A 1 228 ? 8.424 30.438 16.461 1.00 34.20 224 LEU A C 1
ATOM 1286 O O . LEU A 1 228 ? 8.747 30.763 17.605 1.00 33.12 224 LEU A O 1
ATOM 1291 N N . PHE A 1 229 ? 8.494 29.179 16.026 1.00 35.21 225 PHE A N 1
ATOM 1292 C CA . PHE A 1 229 ? 9.068 28.142 16.882 1.00 35.64 225 PHE A CA 1
ATOM 1293 C C . PHE A 1 229 ? 10.516 28.478 17.252 1.00 33.25 225 PHE A C 1
ATOM 1294 O O . PHE A 1 229 ? 10.905 28.372 18.417 1.00 33.26 225 PHE A O 1
ATOM 1302 N N . LEU A 1 230 ? 11.306 28.887 16.263 1.00 31.60 226 LEU A N 1
ATOM 1303 C CA . LEU A 1 230 ? 12.710 29.236 16.502 1.00 29.82 226 LEU A CA 1
ATOM 1304 C C . LEU A 1 230 ? 12.887 30.473 17.392 1.00 28.45 226 LEU A C 1
ATOM 1305 O O . LEU A 1 230 ? 13.943 30.651 17.990 1.00 27.57 226 LEU A O 1
ATOM 1310 N N . LEU A 1 231 ? 11.860 31.316 17.477 1.00 28.82 227 LEU A N 1
ATOM 1311 C CA . LEU A 1 231 ? 11.853 32.441 18.417 1.00 28.35 227 LEU A CA 1
ATOM 1312 C C . LEU A 1 231 ? 11.435 32.029 19.836 1.00 30.03 227 LEU A C 1
ATOM 1313 O O . LEU A 1 231 ? 11.917 32.598 20.816 1.00 29.63 227 LEU A O 1
ATOM 1318 N N . SER A 1 232 ? 10.548 31.040 19.939 1.00 32.44 228 SER A N 1
ATOM 1319 C CA . SER A 1 232 ? 9.976 30.627 21.227 1.00 34.76 228 SER A CA 1
ATOM 1320 C C . SER A 1 232 ? 10.968 29.918 22.147 1.00 35.54 228 SER A C 1
ATOM 1321 O O . SER A 1 232 ? 12.008 29.428 21.703 1.00 34.74 228 SER A O 1
ATOM 1324 N N . ASP A 1 233 ? 10.609 29.847 23.429 1.00 37.87 229 ASP A N 1
ATOM 1325 C CA . ASP A 1 233 ? 11.441 29.216 24.461 1.00 39.57 229 ASP A CA 1
ATOM 1326 C C . ASP A 1 233 ? 11.605 27.699 24.281 1.00 41.71 229 ASP A C 1
ATOM 1327 O O . ASP A 1 233 ? 12.540 27.108 24.822 1.00 42.45 229 ASP A O 1
ATOM 1332 N N . GLU A 1 234 ? 10.705 27.072 23.528 1.00 43.18 230 GLU A N 1
ATOM 1333 C CA . GLU A 1 234 ? 10.815 25.641 23.242 1.00 45.73 230 GLU A CA 1
ATOM 1334 C C . GLU A 1 234 ? 11.996 25.310 22.315 1.00 44.07 230 GLU A C 1
ATOM 1335 O O . GLU A 1 234 ? 12.413 24.154 22.239 1.00 45.92 230 GLU A O 1
ATOM 1341 N N . ALA A 1 235 ? 12.528 26.318 21.619 1.00 41.20 231 ALA A N 1
ATOM 1342 C CA . ALA A 1 235 ? 13.734 26.158 20.796 1.00 39.79 231 ALA A CA 1
ATOM 1343 C C . ALA A 1 235 ? 15.020 26.497 21.558 1.00 39.01 231 ALA A C 1
ATOM 1344 O O . ALA A 1 235 ? 16.039 26.790 20.936 1.00 37.54 231 ALA A O 1
ATOM 1346 N N . SER A 1 236 ? 14.977 26.430 22.891 1.00 40.53 232 SER A N 1
ATOM 1347 C CA . SER A 1 236 ? 16.113 26.809 23.755 1.00 40.30 232 SER A CA 1
ATOM 1348 C C . SER A 1 236 ? 17.399 26.026 23.476 1.00 40.74 232 SER A C 1
ATOM 1349 O O . SER A 1 236 ? 18.498 26.548 23.668 1.00 40.07 232 SER A O 1
ATOM 1352 N N . TRP A 1 237 ? 17.254 24.776 23.034 1.00 42.34 233 TRP A N 1
ATOM 1353 C CA . TRP A 1 237 ? 18.399 23.931 22.667 1.00 43.21 233 TRP A CA 1
ATOM 1354 C C . TRP A 1 237 ? 19.017 24.295 21.309 1.00 40.81 233 TRP A C 1
ATOM 1355 O O . TRP A 1 237 ? 20.049 23.737 20.927 1.00 41.49 233 TRP A O 1
ATOM 1366 N N . ILE A 1 238 ? 18.397 25.225 20.588 1.00 38.42 234 ILE A N 1
ATOM 1367 C CA . ILE A 1 238 ? 18.775 25.515 19.211 1.00 36.89 234 ILE A CA 1
ATOM 1368 C C . ILE A 1 238 ? 19.399 26.901 19.052 1.00 34.59 234 ILE A C 1
ATOM 1369 O O . ILE A 1 238 ? 18.727 27.923 19.193 1.00 33.46 234 ILE A O 1
ATOM 1374 N N . THR A 1 239 ? 20.693 26.926 18.756 1.00 34.44 235 THR A N 1
ATOM 1375 C CA . THR A 1 239 ? 21.355 28.145 18.324 1.00 32.72 235 THR A CA 1
ATOM 1376 C C . THR A 1 239 ? 22.511 27.794 17.397 1.00 33.24 235 THR A C 1
ATOM 1377 O O . THR A 1 239 ? 23.143 26.749 17.551 1.00 35.20 235 THR A O 1
ATOM 1381 N N . GLY A 1 240 ? 22.770 28.667 16.430 1.00 32.14 236 GLY A N 1
ATOM 1382 C CA . GLY A 1 240 ? 23.816 28.437 15.446 1.00 32.84 236 GLY A CA 1
ATOM 1383 C C . GLY A 1 240 ? 23.479 27.386 14.403 1.00 34.29 236 GLY A C 1
ATOM 1384 O O . GLY A 1 240 ? 24.381 26.851 13.765 1.00 35.75 236 GLY A O 1
ATOM 1385 N N . GLN A 1 241 ? 22.191 27.105 14.202 1.00 34.48 237 GLN A N 1
ATOM 1386 C CA . GLN A 1 241 ? 21.766 26.061 13.265 1.00 36.41 237 GLN A CA 1
ATOM 1387 C C . GLN A 1 241 ? 21.065 26.636 12.033 1.00 36.30 237 GLN A C 1
ATOM 1388 O O . GLN A 1 241 ? 20.464 27.709 12.094 1.00 34.57 237 GLN A O 1
ATOM 1394 N N . ILE A 1 242 ? 21.155 25.902 10.922 1.00 38.54 238 ILE A N 1
ATOM 1395 C CA . ILE A 1 242 ? 20.525 26.275 9.657 1.00 39.35 238 ILE A CA 1
ATOM 1396 C C . ILE A 1 242 ? 19.435 25.267 9.312 1.00 41.27 238 ILE A C 1
ATOM 1397 O O . ILE A 1 242 ? 19.706 24.069 9.209 1.00 43.32 238 ILE A O 1
ATOM 1402 N N . PHE A 1 243 ? 18.215 25.760 9.114 1.00 40.91 239 PHE A N 1
ATOM 1403 C CA . PHE A 1 243 ? 17.078 24.914 8.766 1.00 43.23 239 PHE A CA 1
ATOM 1404 C C . PHE A 1 243 ? 16.726 25.022 7.285 1.00 45.34 239 PHE A C 1
ATOM 1405 O O . PHE A 1 243 ? 16.328 26.087 6.809 1.00 44.60 239 PHE A O 1
ATOM 1413 N N . ASN A 1 244 ? 16.868 23.914 6.564 1.00 48.26 240 ASN A N 1
ATOM 1414 C CA . ASN A 1 244 ? 16.499 23.869 5.157 1.00 51.08 240 ASN A CA 1
ATOM 1415 C C . ASN A 1 244 ? 15.007 23.584 5.036 1.00 52.73 240 ASN A C 1
ATOM 1416 O O . ASN A 1 244 ? 14.527 22.555 5.506 1.00 54.04 240 ASN A O 1
ATOM 1421 N N . VAL A 1 245 ? 14.282 24.521 4.428 1.00 53.00 241 VAL A N 1
ATOM 1422 C CA . VAL A 1 245 ? 12.831 24.439 4.301 1.00 54.82 241 VAL A CA 1
ATOM 1423 C C . VAL A 1 245 ? 12.443 24.160 2.854 1.00 58.85 241 VAL A C 1
ATOM 1424 O O . VAL A 1 245 ? 11.293 24.353 2.461 1.00 60.93 241 VAL A O 1
ATOM 1426 N N . MET B 1 5 ? 10.458 10.234 33.257 1.00 49.05 1 MET B N 1
ATOM 1427 C CA . MET B 1 5 ? 9.626 11.470 33.160 1.00 50.21 1 MET B CA 1
ATOM 1428 C C . MET B 1 5 ? 9.201 11.794 31.716 1.00 47.74 1 MET B C 1
ATOM 1429 O O . MET B 1 5 ? 8.048 11.581 31.340 1.00 47.80 1 MET B O 1
ATOM 1434 N N . ARG B 1 6 ? 10.138 12.287 30.912 1.00 45.53 2 ARG B N 1
ATOM 1435 C CA . ARG B 1 6 ? 9.826 12.879 29.610 1.00 43.78 2 ARG B CA 1
ATOM 1436 C C . ARG B 1 6 ? 9.471 11.843 28.544 1.00 40.63 2 ARG B C 1
ATOM 1437 O O . ARG B 1 6 ? 8.614 12.093 27.693 1.00 40.23 2 ARG B O 1
ATOM 1445 N N . PHE B 1 7 ? 10.130 10.689 28.590 1.00 38.24 3 PHE B N 1
ATOM 1446 C CA . PHE B 1 7 ? 9.893 9.620 27.617 1.00 35.63 3 PHE B CA 1
ATOM 1447 C C . PHE B 1 7 ? 9.177 8.414 28.233 1.00 35.05 3 PHE B C 1
ATOM 1448 O O . PHE B 1 7 ? 9.390 7.276 27.814 1.00 33.19 3 PHE B O 1
ATOM 1456 N N . GLU B 1 8 ? 8.327 8.671 29.226 1.00 36.40 4 GLU B N 1
ATOM 1457 C CA . GLU B 1 8 ? 7.507 7.619 29.824 1.00 36.78 4 GLU B CA 1
ATOM 1458 C C . GLU B 1 8 ? 6.637 6.966 28.754 1.00 34.96 4 GLU B C 1
ATOM 1459 O O . GLU B 1 8 ? 6.072 7.655 27.902 1.00 34.32 4 GLU B O 1
ATOM 1465 N N . ASN B 1 9 ? 6.547 5.638 28.811 1.00 33.86 5 ASN B N 1
ATOM 1466 C CA . ASN B 1 9 ? 5.726 4.845 27.890 1.00 32.91 5 ASN B CA 1
ATOM 1467 C C . ASN B 1 9 ? 6.261 4.814 26.459 1.00 30.60 5 ASN B C 1
ATOM 1468 O O . ASN B 1 9 ? 5.551 4.395 25.548 1.00 30.55 5 ASN B O 1
ATOM 1473 N N . LYS B 1 10 ? 7.501 5.258 26.260 1.00 29.13 6 LYS B N 1
ATOM 1474 C CA . LYS B 1 10 ? 8.126 5.232 24.941 1.00 27.39 6 LYS B CA 1
ATOM 1475 C C . LYS B 1 10 ? 9.145 4.108 24.872 1.00 26.01 6 LYS B C 1
ATOM 1476 O O . LYS B 1 10 ? 9.703 3.692 25.894 1.00 26.58 6 LYS B O 1
ATOM 1482 N N . VAL B 1 11 ? 9.387 3.631 23.655 1.00 24.68 7 VAL B N 1
ATOM 1483 C CA . VAL B 1 11 ? 10.368 2.584 23.388 1.00 23.57 7 VAL B CA 1
ATOM 1484 C C . VAL B 1 11 ? 11.407 3.105 22.400 1.00 22.42 7 VAL B C 1
ATOM 1485 O O . VAL B 1 11 ? 11.053 3.546 21.312 1.00 21.91 7 VAL B O 1
ATOM 1489 N N . GLY B 1 12 ? 12.684 3.043 22.776 1.00 22.06 8 GLY B N 1
ATOM 1490 C CA . GLY B 1 12 ? 13.764 3.522 21.916 1.00 21.19 8 GLY B CA 1
ATOM 1491 C C . GLY B 1 12 ? 14.865 2.498 21.714 1.00 20.50 8 GLY B C 1
ATOM 1492 O O . GLY B 1 12 ? 15.235 1.790 22.646 1.00 21.24 8 GLY B O 1
ATOM 1493 N N . ILE B 1 13 ? 15.385 2.424 20.491 1.00 19.55 9 ILE B N 1
ATOM 1494 C CA . ILE B 1 13 ? 16.554 1.606 20.177 1.00 18.95 9 ILE B CA 1
ATOM 1495 C C . ILE B 1 13 ? 17.755 2.528 19.972 1.00 18.94 9 ILE B C 1
ATOM 1496 O O . ILE B 1 13 ? 17.657 3.515 19.250 1.00 18.18 9 ILE B O 1
ATOM 1501 N N . VAL B 1 14 ? 18.881 2.205 20.611 1.00 19.38 10 VAL B N 1
ATOM 1502 C CA . VAL B 1 14 ? 20.147 2.897 20.349 1.00 19.26 10 VAL B CA 1
ATOM 1503 C C . VAL B 1 14 ? 21.195 1.899 19.861 1.00 19.35 10 VAL B C 1
ATOM 1504 O O . VAL B 1 14 ? 21.556 0.982 20.589 1.00 19.97 10 VAL B O 1
ATOM 1508 N N . THR B 1 15 ? 21.676 2.077 18.632 1.00 19.32 11 THR B N 1
ATOM 1509 C CA . THR B 1 15 ? 22.741 1.222 18.095 1.00 19.83 11 THR B CA 1
ATOM 1510 C C . THR B 1 15 ? 24.095 1.778 18.505 1.00 20.66 11 THR B C 1
ATOM 1511 O O . THR B 1 15 ? 24.226 2.973 18.765 1.00 20.81 11 THR B O 1
ATOM 1515 N N . GLY B 1 16 ? 25.092 0.905 18.575 1.00 21.76 12 GLY B N 1
ATOM 1516 C CA . GLY B 1 16 ? 26.431 1.295 19.013 1.00 23.20 12 GLY B CA 1
ATOM 1517 C C . GLY B 1 16 ? 26.468 1.806 20.445 1.00 24.22 12 GLY B C 1
ATOM 1518 O O . GLY B 1 16 ? 27.248 2.702 20.753 1.00 25.60 12 GLY B O 1
ATOM 1519 N N . SER B 1 17 ? 25.627 1.244 21.315 1.00 24.27 13 SER B N 1
ATOM 1520 C CA . SER B 1 17 ? 25.503 1.722 22.697 1.00 25.39 13 SER B CA 1
ATOM 1521 C C . SER B 1 17 ? 26.214 0.830 23.725 1.00 26.74 13 SER B C 1
ATOM 1522 O O . SER B 1 17 ? 25.975 0.938 24.924 1.00 27.37 13 SER B O 1
ATOM 1525 N N . GLY B 1 18 ? 27.107 -0.033 23.245 1.00 27.59 14 GLY B N 1
ATOM 1526 C CA . GLY B 1 18 ? 27.949 -0.845 24.116 1.00 29.02 14 GLY B CA 1
ATOM 1527 C C . GLY B 1 18 ? 29.112 -0.052 24.683 1.00 30.38 14 GLY B C 1
ATOM 1528 O O . GLY B 1 18 ? 29.882 -0.576 25.479 1.00 31.94 14 GLY B O 1
ATOM 1529 N N . GLY B 1 19 ? 29.243 1.204 24.255 1.00 29.92 15 GLY B N 1
ATOM 1530 C CA . GLY B 1 19 ? 30.266 2.110 24.759 1.00 31.69 15 GLY B CA 1
ATOM 1531 C C . GLY B 1 19 ? 30.100 3.515 24.203 1.00 31.31 15 GLY B C 1
ATOM 1532 O O . GLY B 1 19 ? 29.176 3.781 23.435 1.00 29.82 15 GLY B O 1
ATOM 1533 N N . GLY B 1 20 ? 30.991 4.415 24.611 1.00 33.20 16 GLY B N 1
ATOM 1534 C CA . GLY B 1 20 ? 31.043 5.781 24.082 1.00 33.28 16 GLY B CA 1
ATOM 1535 C C . GLY B 1 20 ? 29.775 6.586 24.295 1.00 32.36 16 GLY B C 1
ATOM 1536 O O . GLY B 1 20 ? 29.073 6.405 25.293 1.00 32.70 16 GLY B O 1
ATOM 1537 N N . ILE B 1 21 ? 29.483 7.474 23.344 1.00 31.56 17 ILE B N 1
ATOM 1538 C CA . ILE B 1 21 ? 28.301 8.334 23.405 1.00 30.72 17 ILE B CA 1
ATOM 1539 C C . ILE B 1 21 ? 27.003 7.543 23.205 1.00 28.73 17 ILE B C 1
ATOM 1540 O O . ILE B 1 21 ? 25.947 7.948 23.691 1.00 28.30 17 ILE B O 1
ATOM 1545 N N . GLY B 1 22 ? 27.080 6.413 22.505 1.00 27.51 18 GLY B N 1
ATOM 1546 C CA . GLY B 1 22 ? 25.912 5.543 22.337 1.00 25.90 18 GLY B CA 1
ATOM 1547 C C . GLY B 1 22 ? 25.368 5.065 23.668 1.00 26.03 18 GLY B C 1
ATOM 1548 O O . GLY B 1 22 ? 24.161 5.109 23.909 1.00 25.43 18 GLY B O 1
ATOM 1549 N N . GLN B 1 23 ? 26.270 4.607 24.533 1.00 27.17 19 GLN B N 1
ATOM 1550 C CA . GLN B 1 23 ? 25.918 4.244 25.906 1.00 28.01 19 GLN B CA 1
ATOM 1551 C C . GLN B 1 23 ? 25.249 5.410 26.630 1.00 28.31 19 GLN B C 1
ATOM 1552 O O . GLN B 1 23 ? 24.241 5.223 27.307 1.00 28.27 19 GLN B O 1
ATOM 1558 N N . ALA B 1 24 ? 25.804 6.608 26.468 1.00 28.82 20 ALA B N 1
ATOM 1559 C CA . ALA B 1 24 ? 25.270 7.800 27.123 1.00 29.59 20 ALA B CA 1
ATOM 1560 C C . ALA B 1 24 ? 23.849 8.117 26.664 1.00 28.06 20 ALA B C 1
ATOM 1561 O O . ALA B 1 24 ? 23.009 8.465 27.485 1.00 28.62 20 ALA B O 1
ATOM 1563 N N . TYR B 1 25 ? 23.576 7.988 25.365 1.00 26.53 21 TYR B N 1
ATOM 1564 C CA . TYR B 1 25 ? 22.207 8.174 24.850 1.00 25.62 21 TYR B CA 1
ATOM 1565 C C . TYR B 1 25 ? 21.228 7.183 25.474 1.00 24.86 21 TYR B C 1
ATOM 1566 O O . TYR B 1 25 ? 20.145 7.568 25.909 1.00 24.72 21 TYR B O 1
ATOM 1575 N N . ALA B 1 26 ? 21.611 5.908 25.493 1.00 24.33 22 ALA B N 1
ATOM 1576 C CA . ALA B 1 26 ? 20.748 4.852 26.026 1.00 24.35 22 ALA B CA 1
ATOM 1577 C C . ALA B 1 26 ? 20.449 5.095 27.498 1.00 26.19 22 ALA B C 1
ATOM 1578 O O . ALA B 1 26 ? 19.299 5.002 27.931 1.00 26.47 22 ALA B O 1
ATOM 1580 N N . GLU B 1 27 ? 21.489 5.422 28.256 1.00 27.94 23 GLU B N 1
ATOM 1581 C CA . GLU B 1 27 ? 21.341 5.681 29.683 1.00 30.44 23 GLU B CA 1
ATOM 1582 C C . GLU B 1 27 ? 20.478 6.905 29.961 1.00 31.06 23 GLU B C 1
ATOM 1583 O O . GLU B 1 27 ? 19.729 6.924 30.935 1.00 32.31 23 GLU B O 1
ATOM 1589 N N . ALA B 1 28 ? 20.575 7.918 29.105 1.00 30.59 24 ALA B N 1
ATOM 1590 C CA . ALA B 1 28 ? 19.782 9.131 29.273 1.00 31.53 24 ALA B CA 1
ATOM 1591 C C . ALA B 1 28 ? 18.319 8.855 28.964 1.00 30.76 24 ALA B C 1
ATOM 1592 O O . ALA B 1 28 ? 17.434 9.326 29.673 1.00 32.04 24 ALA B O 1
ATOM 1594 N N . LEU B 1 29 ? 18.065 8.088 27.906 1.00 29.09 25 LEU B N 1
ATOM 1595 C CA . LEU B 1 29 ? 16.699 7.720 27.541 1.00 28.49 25 LEU B CA 1
ATOM 1596 C C . LEU B 1 29 ? 16.013 6.933 28.651 1.00 29.68 25 LEU B C 1
ATOM 1597 O O . LEU B 1 29 ? 14.860 7.213 28.991 1.00 30.34 25 LEU B O 1
ATOM 1602 N N . ALA B 1 30 ? 16.733 5.961 29.210 1.00 30.25 26 ALA B N 1
ATOM 1603 C CA . ALA B 1 30 ? 16.205 5.101 30.263 1.00 31.83 26 ALA B CA 1
ATOM 1604 C C . ALA B 1 30 ? 15.943 5.860 31.565 1.00 34.54 26 ALA B C 1
ATOM 1605 O O . ALA B 1 30 ? 14.951 5.600 32.242 1.00 35.38 26 ALA B O 1
ATOM 1607 N N . ARG B 1 31 ? 16.821 6.799 31.912 1.00 36.06 27 ARG B N 1
ATOM 1608 C CA . ARG B 1 31 ? 16.638 7.563 33.146 1.00 39.05 27 ARG B CA 1
ATOM 1609 C C . ARG B 1 31 ? 15.463 8.547 33.014 1.00 39.26 27 ARG B C 1
ATOM 1610 O O . ARG B 1 31 ? 14.912 8.990 34.015 1.00 41.27 27 ARG B O 1
ATOM 1618 N N . GLU B 1 32 ? 15.068 8.865 31.782 1.00 37.38 28 GLU B N 1
ATOM 1619 C CA . GLU B 1 32 ? 13.893 9.706 31.549 1.00 37.61 28 GLU B CA 1
ATOM 1620 C C . GLU B 1 32 ? 12.626 8.894 31.245 1.00 36.18 28 GLU B C 1
ATOM 1621 O O . GLU B 1 32 ? 11.623 9.452 30.796 1.00 36.48 28 GLU B O 1
ATOM 1627 N N . GLY B 1 33 ? 12.668 7.584 31.500 1.00 34.89 29 GLY B N 1
ATOM 1628 C CA . GLY B 1 33 ? 11.465 6.746 31.484 1.00 34.17 29 GLY B CA 1
ATOM 1629 C C . GLY B 1 33 ? 11.260 5.795 30.312 1.00 31.80 29 GLY B C 1
ATOM 1630 O O . GLY B 1 33 ? 10.356 4.964 30.360 1.00 31.55 29 GLY B O 1
ATOM 1631 N N . ALA B 1 34 ? 12.087 5.891 29.269 1.00 29.71 30 ALA B N 1
ATOM 1632 C CA . ALA B 1 34 ? 11.915 5.045 28.084 1.00 27.97 30 ALA B CA 1
ATOM 1633 C C . ALA B 1 34 ? 12.371 3.613 28.327 1.00 27.77 30 ALA B C 1
ATOM 1634 O O . ALA B 1 34 ? 13.304 3.371 29.090 1.00 28.64 30 ALA B O 1
ATOM 1636 N N . ALA B 1 35 ? 11.700 2.667 27.677 1.00 27.02 31 ALA B N 1
ATOM 1637 C CA . ALA B 1 35 ? 12.211 1.309 27.560 1.00 26.90 31 ALA B CA 1
ATOM 1638 C C . ALA B 1 35 ? 13.240 1.333 26.434 1.00 25.28 31 ALA B C 1
ATOM 1639 O O . ALA B 1 35 ? 12.935 1.771 25.325 1.00 24.48 31 ALA B O 1
ATOM 1641 N N . VAL B 1 36 ? 14.460 0.886 26.724 1.00 25.55 32 VAL B N 1
ATOM 1642 C CA . VAL B 1 36 ? 15.582 1.044 25.806 1.00 24.36 32 VAL B CA 1
ATOM 1643 C C . VAL B 1 36 ? 16.154 -0.290 25.353 1.00 24.30 32 VAL B C 1
ATOM 1644 O O . VAL B 1 36 ? 16.405 -1.171 26.170 1.00 25.83 32 VAL B O 1
ATOM 1648 N N . VAL B 1 37 ? 16.373 -0.429 24.049 1.00 23.07 33 VAL B N 1
ATOM 1649 C CA . VAL B 1 37 ? 17.086 -1.578 23.510 1.00 22.90 33 VAL B CA 1
ATOM 1650 C C . VAL B 1 37 ? 18.537 -1.164 23.231 1.00 22.83 33 VAL B C 1
ATOM 1651 O O . VAL B 1 37 ? 18.813 -0.376 22.320 1.00 22.02 33 VAL B O 1
ATOM 1655 N N . VAL B 1 38 ? 19.452 -1.679 24.048 1.00 23.81 34 VAL B N 1
ATOM 1656 C CA . VAL B 1 38 ? 20.876 -1.435 23.884 1.00 23.67 34 VAL B CA 1
ATOM 1657 C C . VAL B 1 38 ? 21.395 -2.364 22.793 1.00 23.70 34 VAL B C 1
ATOM 1658 O O . VAL B 1 38 ? 21.617 -3.553 23.033 1.00 24.77 34 VAL B O 1
ATOM 1662 N N . ALA B 1 39 ? 21.571 -1.820 21.590 1.00 22.96 35 ALA B N 1
ATOM 1663 C CA . ALA B 1 39 ? 21.973 -2.617 20.434 1.00 23.12 35 ALA B CA 1
ATOM 1664 C C . ALA B 1 39 ? 23.427 -2.347 20.052 1.00 23.56 35 ALA B C 1
ATOM 1665 O O . ALA B 1 39 ? 23.839 -1.196 19.900 1.00 23.34 35 ALA B O 1
ATOM 1667 N N . ASP B 1 40 ? 24.201 -3.418 19.899 1.00 24.67 36 ASP B N 1
ATOM 1668 C CA . ASP B 1 40 ? 25.617 -3.308 19.557 1.00 25.21 36 ASP B CA 1
ATOM 1669 C C . ASP B 1 40 ? 26.103 -4.580 18.873 1.00 26.16 36 ASP B C 1
ATOM 1670 O O . ASP B 1 40 ? 25.558 -5.663 19.092 1.00 26.69 36 ASP B O 1
ATOM 1675 N N . ILE B 1 41 ? 27.134 -4.439 18.046 1.00 26.60 37 ILE B N 1
ATOM 1676 C CA . ILE B 1 41 ? 27.835 -5.586 17.470 1.00 27.77 37 ILE B CA 1
ATOM 1677 C C . ILE B 1 41 ? 28.486 -6.405 18.586 1.00 29.34 37 ILE B C 1
ATOM 1678 O O . ILE B 1 41 ? 28.657 -7.623 18.461 1.00 30.56 37 ILE B O 1
ATOM 1683 N N . ASN B 1 42 ? 28.838 -5.728 19.677 1.00 29.21 38 ASN B N 1
ATOM 1684 C CA . ASN B 1 42 ? 29.427 -6.374 20.842 1.00 30.69 38 ASN B CA 1
ATOM 1685 C C . ASN B 1 42 ? 28.333 -6.760 21.834 1.00 30.39 38 ASN B C 1
ATOM 1686 O O . ASN B 1 42 ? 27.832 -5.914 22.580 1.00 29.47 38 ASN B O 1
ATOM 1691 N N . ALA B 1 43 ? 27.980 -8.045 21.837 1.00 31.16 39 ALA B N 1
ATOM 1692 C CA . ALA B 1 43 ? 26.844 -8.554 22.613 1.00 31.22 39 ALA B CA 1
ATOM 1693 C C . ALA B 1 43 ? 27.070 -8.470 24.116 1.00 32.15 39 ALA B C 1
ATOM 1694 O O . ALA B 1 43 ? 26.147 -8.175 24.874 1.00 32.06 39 ALA B O 1
ATOM 1696 N N . GLU B 1 44 ? 28.295 -8.746 24.542 1.00 33.40 40 GLU B N 1
ATOM 1697 C CA . GLU B 1 44 ? 28.651 -8.696 25.952 1.00 34.84 40 GLU B CA 1
ATOM 1698 C C . GLU B 1 44 ? 28.574 -7.267 26.495 1.00 33.33 40 GLU B C 1
ATOM 1699 O O . GLU B 1 44 ? 27.966 -7.030 27.533 1.00 33.74 40 GLU B O 1
ATOM 1701 N N . ALA B 1 45 ? 29.189 -6.323 25.790 1.00 31.97 41 ALA B N 1
ATOM 1702 C CA . ALA B 1 45 ? 29.196 -4.923 26.222 1.00 31.28 41 ALA B CA 1
ATOM 1703 C C . ALA B 1 45 ? 27.780 -4.349 26.256 1.00 29.65 41 ALA B C 1
ATOM 1704 O O . ALA B 1 45 ? 27.432 -3.610 27.176 1.00 29.83 41 ALA B O 1
ATOM 1706 N N . ALA B 1 46 ? 26.970 -4.701 25.259 1.00 28.28 42 ALA B N 1
ATOM 1707 C CA . ALA B 1 46 ? 25.572 -4.280 25.214 1.00 26.96 42 ALA B CA 1
ATOM 1708 C C . ALA B 1 46 ? 24.796 -4.816 26.416 1.00 28.19 42 ALA B C 1
ATOM 1709 O O . ALA B 1 46 ? 24.077 -4.068 27.078 1.00 28.02 42 ALA B O 1
ATOM 1711 N N . GLU B 1 47 ? 24.952 -6.104 26.707 1.00 29.89 43 GLU B N 1
ATOM 1712 C CA . GLU B 1 47 ? 24.277 -6.705 27.856 1.00 31.58 43 GLU B CA 1
ATOM 1713 C C . GLU B 1 47 ? 24.738 -6.064 29.161 1.00 32.70 43 GLU B C 1
ATOM 1714 O O . GLU B 1 47 ? 23.923 -5.813 30.042 1.00 33.09 43 GLU B O 1
ATOM 1720 N N . ALA B 1 48 ? 26.035 -5.784 29.276 1.00 33.35 44 ALA B N 1
ATOM 1721 C CA . ALA B 1 48 ? 26.571 -5.129 30.475 1.00 34.86 44 ALA B CA 1
ATOM 1722 C C . ALA B 1 48 ? 25.945 -3.747 30.676 1.00 33.47 44 ALA B C 1
ATOM 1723 O O . ALA B 1 48 ? 25.592 -3.377 31.793 1.00 34.77 44 ALA B O 1
ATOM 1725 N N . VAL B 1 49 ? 25.796 -2.992 29.590 1.00 31.27 45 VAL B N 1
ATOM 1726 C CA . VAL B 1 49 ? 25.187 -1.664 29.661 1.00 30.15 45 VAL B CA 1
ATOM 1727 C C . VAL B 1 49 ? 23.692 -1.763 29.978 1.00 30.15 45 VAL B C 1
ATOM 1728 O O . VAL B 1 49 ? 23.160 -0.957 30.740 1.00 30.52 45 VAL B O 1
ATOM 1732 N N . ALA B 1 50 ? 23.022 -2.756 29.400 1.00 29.81 46 ALA B N 1
ATOM 1733 C CA . ALA B 1 50 ? 21.617 -3.006 29.711 1.00 30.40 46 ALA B CA 1
ATOM 1734 C C . ALA B 1 50 ? 21.435 -3.361 31.191 1.00 33.37 46 ALA B C 1
ATOM 1735 O O . ALA B 1 50 ? 20.521 -2.861 31.847 1.00 33.64 46 ALA B O 1
ATOM 1737 N N . LYS B 1 51 ? 22.322 -4.209 31.710 1.00 35.83 47 LYS B N 1
ATOM 1738 C CA . LYS B 1 51 ? 22.265 -4.635 33.111 1.00 39.30 47 LYS B CA 1
ATOM 1739 C C . LYS B 1 51 ? 22.456 -3.484 34.093 1.00 40.44 47 LYS B C 1
ATOM 1740 O O . LYS B 1 51 ? 21.836 -3.468 35.155 1.00 42.24 47 LYS B O 1
ATOM 1746 N N . GLN B 1 52 ? 23.318 -2.532 33.743 1.00 39.83 48 GLN B N 1
ATOM 1747 C CA . GLN B 1 52 ? 23.578 -1.382 34.605 1.00 41.29 48 GLN B CA 1
ATOM 1748 C C . GLN B 1 52 ? 22.387 -0.423 34.597 1.00 40.30 48 GLN B C 1
ATOM 1749 O O . GLN B 1 52 ? 21.994 0.088 35.646 1.00 42.32 48 GLN B O 1
ATOM 1755 N N . ILE B 1 53 ? 21.804 -0.197 33.423 1.00 37.76 49 ILE B N 1
ATOM 1756 C CA . ILE B 1 53 ? 20.581 0.603 33.313 1.00 36.91 49 ILE B CA 1
ATOM 1757 C C . ILE B 1 53 ? 19.493 0.044 34.238 1.00 38.42 49 ILE B C 1
ATOM 1758 O O . ILE B 1 53 ? 18.892 0.784 35.016 1.00 39.37 49 ILE B O 1
ATOM 1763 N N . VAL B 1 54 ? 19.259 -1.264 34.152 1.00 38.84 50 VAL B N 1
ATOM 1764 C CA . VAL B 1 54 ? 18.251 -1.928 34.979 1.00 40.73 50 VAL B CA 1
ATOM 1765 C C . VAL B 1 54 ? 18.629 -1.899 36.460 1.00 44.05 50 VAL B C 1
ATOM 1766 O O . VAL B 1 54 ? 17.761 -1.743 37.314 1.00 45.88 50 VAL B O 1
ATOM 1770 N N . ALA B 1 55 ? 19.919 -2.047 36.755 1.00 45.40 51 ALA B N 1
ATOM 1771 C CA . ALA B 1 55 ? 20.420 -1.927 38.127 1.00 48.76 51 ALA B CA 1
ATOM 1772 C C . ALA B 1 55 ? 20.253 -0.506 38.682 1.00 49.43 51 ALA B C 1
ATOM 1773 O O . ALA B 1 55 ? 20.088 -0.330 39.887 1.00 52.30 51 ALA B O 1
ATOM 1775 N N . ASP B 1 56 ? 20.292 0.496 37.805 1.00 47.19 52 ASP B N 1
ATOM 1776 C CA . ASP B 1 56 ? 20.082 1.895 38.201 1.00 47.94 52 ASP B CA 1
ATOM 1777 C C . ASP B 1 56 ? 18.606 2.314 38.167 1.00 47.38 52 ASP B C 1
ATOM 1778 O O . ASP B 1 56 ? 18.298 3.497 38.334 1.00 47.82 52 ASP B O 1
ATOM 1783 N N . GLY B 1 57 ? 17.703 1.362 37.944 1.00 46.62 53 GLY B N 1
ATOM 1784 C CA . GLY B 1 57 ? 16.265 1.634 37.989 1.00 46.49 53 GLY B CA 1
ATOM 1785 C C . GLY B 1 57 ? 15.634 2.070 36.677 1.00 43.35 53 GLY B C 1
ATOM 1786 O O . GLY B 1 57 ? 14.616 2.767 36.678 1.00 43.45 53 GLY B O 1
ATOM 1787 N N . GLY B 1 58 ? 16.222 1.653 35.558 1.00 40.75 54 GLY B N 1
ATOM 1788 C CA . GLY B 1 58 ? 15.627 1.874 34.239 1.00 37.85 54 GLY B CA 1
ATOM 1789 C C . GLY B 1 58 ? 15.154 0.570 33.633 1.00 36.83 54 GLY B C 1
ATOM 1790 O O . GLY B 1 58 ? 15.329 -0.496 34.218 1.00 38.26 54 GLY B O 1
ATOM 1791 N N . THR B 1 59 ? 14.554 0.657 32.451 1.00 34.67 55 THR B N 1
ATOM 1792 C CA . THR B 1 59 ? 14.087 -0.516 31.723 1.00 33.90 55 THR B CA 1
ATOM 1793 C C . THR B 1 59 ? 14.910 -0.651 30.453 1.00 31.87 55 THR B C 1
ATOM 1794 O O . THR B 1 59 ? 14.944 0.266 29.631 1.00 30.53 55 THR B O 1
ATOM 1798 N N . ALA B 1 60 ? 15.569 -1.793 30.288 1.00 32.09 56 ALA B N 1
ATOM 1799 C CA . ALA B 1 60 ? 16.372 -2.031 29.100 1.00 30.50 56 ALA B CA 1
ATOM 1800 C C . ALA B 1 60 ? 16.678 -3.501 28.884 1.00 31.17 56 ALA B C 1
ATOM 1801 O O . ALA B 1 60 ? 16.677 -4.296 29.827 1.00 33.14 56 ALA B O 1
ATOM 1803 N N . ILE B 1 61 ? 16.929 -3.840 27.623 1.00 29.73 57 ILE B N 1
ATOM 1804 C CA . ILE B 1 61 ? 17.486 -5.129 27.244 1.00 30.24 57 ILE B CA 1
ATOM 1805 C C . ILE B 1 61 ? 18.600 -4.901 26.238 1.00 28.97 57 ILE B C 1
ATOM 1806 O O . ILE B 1 61 ? 18.738 -3.802 25.689 1.00 27.37 57 ILE B O 1
ATOM 1811 N N . SER B 1 62 ? 19.388 -5.939 25.994 1.00 29.70 58 SER B N 1
ATOM 1812 C CA . SER B 1 62 ? 20.437 -5.874 24.992 1.00 29.11 58 SER B CA 1
ATOM 1813 C C . SER B 1 62 ? 20.059 -6.731 23.807 1.00 29.03 58 SER B C 1
ATOM 1814 O O . SER B 1 62 ? 19.324 -7.709 23.948 1.00 30.40 58 SER B O 1
ATOM 1817 N N . VAL B 1 63 ? 20.560 -6.346 22.639 1.00 28.14 59 VAL B N 1
ATOM 1818 C CA . VAL B 1 63 ? 20.429 -7.142 21.432 1.00 28.55 59 VAL B CA 1
ATOM 1819 C C . VAL B 1 63 ? 21.704 -6.985 20.593 1.00 28.26 59 VAL B C 1
ATOM 1820 O O . VAL B 1 63 ? 22.201 -5.873 20.409 1.00 27.22 59 VAL B O 1
ATOM 1824 N N . ALA B 1 64 ? 22.237 -8.105 20.110 1.00 29.33 60 ALA B N 1
ATOM 1825 C CA . ALA B 1 64 ? 23.365 -8.089 19.186 1.00 29.41 60 ALA B CA 1
ATOM 1826 C C . ALA B 1 64 ? 22.853 -7.758 17.788 1.00 28.44 60 ALA B C 1
ATOM 1827 O O . ALA B 1 64 ? 21.871 -8.345 17.316 1.00 28.23 60 ALA B O 1
ATOM 1829 N N . VAL B 1 65 ? 23.517 -6.812 17.132 1.00 27.63 61 VAL B N 1
ATOM 1830 C CA . VAL B 1 65 ? 23.138 -6.400 15.788 1.00 26.87 61 VAL B CA 1
ATOM 1831 C C . VAL B 1 65 ? 24.372 -6.032 14.975 1.00 27.08 61 VAL B C 1
ATOM 1832 O O . VAL B 1 65 ? 25.328 -5.468 15.501 1.00 27.15 61 VAL B O 1
ATOM 1836 N N . ASP B 1 66 ? 24.349 -6.383 13.694 1.00 27.58 62 ASP B N 1
ATOM 1837 C CA . ASP B 1 66 ? 25.324 -5.886 12.733 1.00 27.90 62 ASP B CA 1
ATOM 1838 C C . ASP B 1 66 ? 24.563 -4.959 11.804 1.00 26.80 62 ASP B C 1
ATOM 1839 O O . ASP B 1 66 ? 23.837 -5.421 10.922 1.00 27.13 62 ASP B O 1
ATOM 1844 N N . VAL B 1 67 ? 24.722 -3.652 12.003 1.00 25.73 63 VAL B N 1
ATOM 1845 C CA . VAL B 1 67 ? 23.949 -2.665 11.231 1.00 25.04 63 VAL B CA 1
ATOM 1846 C C . VAL B 1 67 ? 24.258 -2.661 9.725 1.00 26.09 63 VAL B C 1
ATOM 1847 O O . VAL B 1 67 ? 23.513 -2.062 8.955 1.00 26.18 63 VAL B O 1
ATOM 1851 N N . SER B 1 68 ? 25.337 -3.329 9.309 1.00 27.13 64 SER B N 1
ATOM 1852 C CA . SER B 1 68 ? 25.660 -3.487 7.891 1.00 28.36 64 SER B CA 1
ATOM 1853 C C . SER B 1 68 ? 24.844 -4.597 7.219 1.00 28.97 64 SER B C 1
ATOM 1854 O O . SER B 1 68 ? 24.849 -4.715 5.989 1.00 30.24 64 SER B O 1
ATOM 1857 N N . ASP B 1 69 ? 24.175 -5.418 8.026 1.00 28.17 65 ASP B N 1
ATOM 1858 C CA . ASP B 1 69 ? 23.334 -6.506 7.533 1.00 28.93 65 ASP B CA 1
ATOM 1859 C C . ASP B 1 69 ? 21.855 -6.138 7.694 1.00 27.53 65 ASP B C 1
ATOM 1860 O O . ASP B 1 69 ? 21.351 -6.088 8.812 1.00 26.35 65 ASP B O 1
ATOM 1865 N N . PRO B 1 70 ? 21.146 -5.898 6.577 1.00 28.02 66 PRO B N 1
ATOM 1866 C CA . PRO B 1 70 ? 19.730 -5.527 6.671 1.00 27.41 66 PRO B CA 1
ATOM 1867 C C . PRO B 1 70 ? 18.866 -6.517 7.461 1.00 27.63 66 PRO B C 1
ATOM 1868 O O . PRO B 1 70 ? 17.924 -6.093 8.128 1.00 26.27 66 PRO B O 1
ATOM 1872 N N . GLU B 1 71 ? 19.184 -7.813 7.379 1.00 29.40 67 GLU B N 1
ATOM 1873 C CA . GLU B 1 71 ? 18.438 -8.847 8.108 1.00 30.31 67 GLU B CA 1
ATOM 1874 C C . GLU B 1 71 ? 18.723 -8.838 9.612 1.00 29.18 67 GLU B C 1
ATOM 1875 O O . GLU B 1 71 ? 17.846 -9.152 10.412 1.00 29.36 67 GLU B O 1
ATOM 1881 N N . SER B 1 72 ? 19.942 -8.476 9.994 1.00 28.80 68 SER B N 1
ATOM 1882 C CA . SER B 1 72 ? 20.278 -8.295 11.405 1.00 27.82 68 SER B CA 1
ATOM 1883 C C . SER B 1 72 ? 19.533 -7.091 12.003 1.00 26.28 68 SER B C 1
ATOM 1884 O O . SER B 1 72 ? 19.060 -7.147 13.145 1.00 25.82 68 SER B O 1
ATOM 1887 N N . ALA B 1 73 ? 19.428 -6.010 11.229 1.00 25.51 69 ALA B N 1
ATOM 1888 C CA . ALA B 1 73 ? 18.674 -4.826 11.654 1.00 24.24 69 ALA B CA 1
ATOM 1889 C C . ALA B 1 73 ? 17.184 -5.128 11.819 1.00 24.51 69 ALA B C 1
ATOM 1890 O O . ALA B 1 73 ? 16.553 -4.632 12.755 1.00 23.47 69 ALA B O 1
ATOM 1892 N N . LYS B 1 74 ? 16.630 -5.934 10.910 1.00 26.07 70 LYS B N 1
ATOM 1893 C CA . LYS B 1 74 ? 15.233 -6.394 11.014 1.00 26.99 70 LYS B CA 1
ATOM 1894 C C . LYS B 1 74 ? 14.996 -7.175 12.301 1.00 26.94 70 LYS B C 1
ATOM 1895 O O . LYS B 1 74 ? 14.023 -6.927 13.012 1.00 26.82 70 LYS B O 1
ATOM 1901 N N . ALA B 1 75 ? 15.882 -8.132 12.572 1.00 27.42 71 ALA B N 1
ATOM 1902 C CA . ALA B 1 75 ? 15.791 -8.973 13.765 1.00 27.81 71 ALA B CA 1
ATOM 1903 C C . ALA B 1 75 ? 15.858 -8.136 15.036 1.00 26.34 71 ALA B C 1
ATOM 1904 O O . ALA B 1 75 ? 15.149 -8.411 16.000 1.00 26.55 71 ALA B O 1
ATOM 1906 N N . MET B 1 76 ? 16.708 -7.110 15.030 1.00 25.35 72 MET B N 1
ATOM 1907 C CA . MET B 1 76 ? 16.790 -6.166 16.150 1.00 24.32 72 MET B CA 1
ATOM 1908 C C . MET B 1 76 ? 15.424 -5.507 16.384 1.00 24.08 72 MET B C 1
ATOM 1909 O O . MET B 1 76 ? 14.973 -5.380 17.528 1.00 24.13 72 MET B O 1
ATOM 1914 N N . ALA B 1 77 ? 14.773 -5.099 15.296 1.00 24.03 73 ALA B N 1
ATOM 1915 C CA . ALA B 1 77 ? 13.471 -4.431 15.364 1.00 24.15 73 ALA B CA 1
ATOM 1916 C C . ALA B 1 77 ? 12.350 -5.370 15.811 1.00 25.62 73 ALA B C 1
ATOM 1917 O O . ALA B 1 77 ? 11.472 -4.971 16.581 1.00 25.59 73 ALA B O 1
ATOM 1919 N N . ASP B 1 78 ? 12.378 -6.608 15.318 1.00 27.02 74 ASP B N 1
ATOM 1920 C CA . ASP B 1 78 ? 11.381 -7.616 15.686 1.00 28.86 74 ASP B CA 1
ATOM 1921 C C . ASP B 1 78 ? 11.469 -7.950 17.176 1.00 29.17 74 ASP B C 1
ATOM 1922 O O . ASP B 1 78 ? 10.451 -8.132 17.843 1.00 29.83 74 ASP B O 1
ATOM 1927 N N . ARG B 1 79 ? 12.693 -8.024 17.687 1.00 28.68 75 ARG B N 1
ATOM 1928 C CA . ARG B 1 79 ? 12.927 -8.301 19.103 1.00 29.57 75 ARG B CA 1
ATOM 1929 C C . ARG B 1 79 ? 12.371 -7.166 19.971 1.00 28.14 75 ARG B C 1
ATOM 1930 O O . ARG B 1 79 ? 11.737 -7.415 21.000 1.00 28.79 75 ARG B O 1
ATOM 1938 N N . THR B 1 80 ? 12.613 -5.926 19.548 1.00 25.88 76 THR B N 1
ATOM 1939 C CA . THR B 1 80 ? 12.118 -4.757 20.274 1.00 24.94 76 THR B CA 1
ATOM 1940 C C . THR B 1 80 ? 10.597 -4.798 20.361 1.00 25.95 76 THR B C 1
ATOM 1941 O O . THR B 1 80 ? 10.030 -4.621 21.435 1.00 26.30 76 THR B O 1
ATOM 1945 N N . LEU B 1 81 ? 9.953 -5.052 19.223 1.00 26.41 77 LEU B N 1
ATOM 1946 C CA . LEU B 1 81 ? 8.494 -5.101 19.134 1.00 27.70 77 LEU B CA 1
ATOM 1947 C C . LEU B 1 81 ? 7.924 -6.215 20.012 1.00 29.56 77 LEU B C 1
ATOM 1948 O O . LEU B 1 81 ? 6.932 -6.010 20.709 1.00 30.91 77 LEU B O 1
ATOM 1953 N N . ALA B 1 82 ? 8.558 -7.382 19.974 1.00 30.32 78 ALA B N 1
ATOM 1954 C CA . ALA B 1 82 ? 8.149 -8.525 20.788 1.00 32.46 78 ALA B CA 1
ATOM 1955 C C . ALA B 1 82 ? 8.371 -8.274 22.276 1.00 32.86 78 ALA B C 1
ATOM 1956 O O . ALA B 1 82 ? 7.565 -8.688 23.101 1.00 34.46 78 ALA B O 1
ATOM 1958 N N . GLU B 1 83 ? 9.457 -7.587 22.616 1.00 31.74 79 GLU B N 1
ATOM 1959 C CA . GLU B 1 83 ? 9.784 -7.316 24.015 1.00 32.37 79 GLU B CA 1
ATOM 1960 C C . GLU B 1 83 ? 8.927 -6.193 24.608 1.00 31.88 79 GLU B C 1
ATOM 1961 O O . GLU B 1 83 ? 8.378 -6.345 25.697 1.00 33.29 79 GLU B O 1
ATOM 1967 N N . PHE B 1 84 ? 8.814 -5.072 23.896 1.00 29.90 80 PHE B N 1
ATOM 1968 C CA . PHE B 1 84 ? 8.174 -3.870 24.449 1.00 29.56 80 PHE B CA 1
ATOM 1969 C C . PHE B 1 84 ? 6.872 -3.434 23.766 1.00 29.34 80 PHE B C 1
ATOM 1970 O O . PHE B 1 84 ? 6.281 -2.437 24.168 1.00 29.67 80 PHE B O 1
ATOM 1978 N N . GLY B 1 85 ? 6.422 -4.162 22.746 1.00 28.99 81 GLY B N 1
ATOM 1979 C CA . GLY B 1 85 ? 5.113 -3.895 22.133 1.00 29.00 81 GLY B CA 1
ATOM 1980 C C . GLY B 1 85 ? 5.056 -2.797 21.077 1.00 27.21 81 GLY B C 1
ATOM 1981 O O . GLY B 1 85 ? 4.009 -2.584 20.468 1.00 27.88 81 GLY B O 1
ATOM 1982 N N . GLY B 1 86 ? 6.169 -2.105 20.851 1.00 24.94 82 GLY B N 1
ATOM 1983 C CA . GLY B 1 86 ? 6.229 -1.059 19.843 1.00 23.71 82 GLY B CA 1
ATOM 1984 C C . GLY B 1 86 ? 7.613 -0.447 19.703 1.00 21.91 82 GLY B C 1
ATOM 1985 O O . GLY B 1 86 ? 8.525 -0.776 20.460 1.00 21.47 82 GLY B O 1
ATOM 1986 N N . ILE B 1 87 ? 7.769 0.440 18.724 1.00 20.87 83 ILE B N 1
ATOM 1987 C CA . ILE B 1 87 ? 9.001 1.220 18.572 1.00 19.68 83 ILE B CA 1
ATOM 1988 C C . ILE B 1 87 ? 8.656 2.678 18.313 1.00 19.77 83 ILE B C 1
ATOM 1989 O O . ILE B 1 87 ? 7.891 2.977 17.404 1.00 20.50 83 ILE B O 1
ATOM 1994 N N . ASP B 1 88 ? 9.219 3.575 19.118 1.00 19.80 84 ASP B N 1
ATOM 1995 C CA . ASP B 1 88 ? 8.991 5.014 18.975 1.00 20.35 84 ASP B CA 1
ATOM 1996 C C . ASP B 1 88 ? 10.214 5.755 18.452 1.00 19.90 84 ASP B C 1
ATOM 1997 O O . ASP B 1 88 ? 10.082 6.665 17.630 1.00 20.57 84 ASP B O 1
ATOM 2002 N N . TYR B 1 89 ? 11.393 5.368 18.933 1.00 19.13 85 TYR B N 1
ATOM 2003 C CA . TYR B 1 89 ? 12.626 6.083 18.635 1.00 18.97 85 TYR B CA 1
ATOM 2004 C C . TYR B 1 89 ? 13.740 5.160 18.166 1.00 17.98 85 TYR B C 1
ATOM 2005 O O . TYR B 1 89 ? 13.843 4.018 18.601 1.00 18.00 85 TYR B O 1
ATOM 2014 N N . LEU B 1 90 ? 14.580 5.679 17.280 1.00 17.96 86 LEU B N 1
ATOM 2015 C CA . LEU B 1 90 ? 15.807 5.014 16.879 1.00 17.27 86 LEU B CA 1
ATOM 2016 C C . LEU B 1 90 ? 16.943 6.038 16.862 1.00 17.80 86 LEU B C 1
ATOM 2017 O O . LEU B 1 90 ? 16.828 7.090 16.233 1.00 17.84 86 LEU B O 1
ATOM 2022 N N . VAL B 1 91 ? 18.032 5.725 17.557 1.00 17.90 87 VAL B N 1
ATOM 2023 C CA . VAL B 1 91 ? 19.253 6.499 17.450 1.00 18.76 87 VAL B CA 1
ATOM 2024 C C . VAL B 1 91 ? 20.311 5.636 16.757 1.00 19.26 87 VAL B C 1
ATOM 2025 O O . VAL B 1 91 ? 20.752 4.614 17.294 1.00 19.43 87 VAL B O 1
ATOM 2029 N N . ASN B 1 92 ? 20.694 6.038 15.551 1.00 20.29 88 ASN B N 1
ATOM 2030 C CA . ASN B 1 92 ? 21.715 5.326 14.795 1.00 21.09 88 ASN B CA 1
ATOM 2031 C C . ASN B 1 92 ? 23.094 5.857 15.185 1.00 22.75 88 ASN B C 1
ATOM 2032 O O . ASN B 1 92 ? 23.513 6.912 14.718 1.00 23.31 88 ASN B O 1
ATOM 2037 N N . ASN B 1 93 ? 23.772 5.135 16.073 1.00 23.84 89 ASN B N 1
ATOM 2038 C CA . ASN B 1 93 ? 25.115 5.518 16.517 1.00 26.01 89 ASN B CA 1
ATOM 2039 C C . ASN B 1 93 ? 26.195 4.454 16.259 1.00 26.74 89 ASN B C 1
ATOM 2040 O O . ASN B 1 93 ? 27.378 4.738 16.435 1.00 28.27 89 ASN B O 1
ATOM 2045 N N . ALA B 1 94 ? 25.801 3.253 15.833 1.00 42.31 90 ALA B N 1
ATOM 2046 C CA . ALA B 1 94 ? 26.764 2.206 15.474 1.00 42.11 90 ALA B CA 1
ATOM 2047 C C . ALA B 1 94 ? 27.845 2.741 14.531 1.00 41.62 90 ALA B C 1
ATOM 2048 O O . ALA B 1 94 ? 27.550 3.457 13.575 1.00 39.55 90 ALA B O 1
ATOM 2050 N N . ALA B 1 95 ? 29.094 2.392 14.818 1.00 44.08 91 ALA B N 1
ATOM 2051 C CA . ALA B 1 95 ? 30.225 2.869 14.035 1.00 44.35 91 ALA B CA 1
ATOM 2052 C C . ALA B 1 95 ? 31.453 1.990 14.257 1.00 46.38 91 ALA B C 1
ATOM 2053 O O . ALA B 1 95 ? 31.648 1.448 15.343 1.00 49.32 91 ALA B O 1
ATOM 2055 N N . ILE B 1 96 ? 32.269 1.848 13.215 1.00 45.56 92 ILE B N 1
ATOM 2056 C CA . ILE B 1 96 ? 33.542 1.136 13.309 1.00 47.73 92 ILE B CA 1
ATOM 2057 C C . ILE B 1 96 ? 34.649 2.153 13.535 1.00 50.40 92 ILE B C 1
ATOM 2058 O O . ILE B 1 96 ? 34.677 3.195 12.874 1.00 49.26 92 ILE B O 1
ATOM 2063 N N . PHE B 1 97 ? 35.555 1.843 14.461 1.00 54.74 93 PHE B N 1
ATOM 2064 C CA . PHE B 1 97 ? 36.733 2.674 14.711 1.00 57.93 93 PHE B CA 1
ATOM 2065 C C . PHE B 1 97 ? 37.718 2.615 13.542 1.00 55.81 93 PHE B C 1
ATOM 2066 O O . PHE B 1 97 ? 38.743 1.931 13.612 1.00 57.35 93 PHE B O 1
ATOM 2068 N N . GLY B 1 98 ? 37.393 3.323 12.464 1.00 53.03 94 GLY B N 1
ATOM 2069 C CA . GLY B 1 98 ? 38.327 3.535 11.357 1.00 51.41 94 GLY B CA 1
ATOM 2070 C C . GLY B 1 98 ? 38.759 4.986 11.414 1.00 53.71 94 GLY B C 1
ATOM 2071 O O . GLY B 1 98 ? 37.919 5.878 11.559 1.00 54.91 94 GLY B O 1
ATOM 2072 N N . GLY B 1 99 ? 40.064 5.226 11.330 1.00 55.01 95 GLY B N 1
ATOM 2073 C CA . GLY B 1 99 ? 40.606 6.569 11.524 1.00 58.20 95 GLY B CA 1
ATOM 2074 C C . GLY B 1 99 ? 41.692 6.894 10.521 1.00 56.97 95 GLY B C 1
ATOM 2075 O O . GLY B 1 99 ? 41.418 7.023 9.324 1.00 54.03 95 GLY B O 1
ATOM 2076 N N . MET B 1 100 ? 42.927 7.009 11.006 1.00 59.54 96 MET B N 1
ATOM 2077 C CA . MET B 1 100 ? 44.066 7.347 10.156 1.00 58.89 96 MET B CA 1
ATOM 2078 C C . MET B 1 100 ? 44.374 6.284 9.090 1.00 53.96 96 MET B C 1
ATOM 2079 O O . MET B 1 100 ? 45.166 6.536 8.185 1.00 52.96 96 MET B O 1
ATOM 2081 N N . LYS B 1 101 ? 43.765 5.104 9.197 1.00 51.40 97 LYS B N 1
ATOM 2082 C CA . LYS B 1 101 ? 43.941 4.064 8.177 1.00 47.61 97 LYS B CA 1
ATOM 2083 C C . LYS B 1 101 ? 43.249 4.409 6.857 1.00 43.99 97 LYS B C 1
ATOM 2084 O O . LYS B 1 101 ? 43.602 3.852 5.820 1.00 41.79 97 LYS B O 1
ATOM 2090 N N . LEU B 1 102 ? 42.289 5.334 6.889 1.00 43.84 98 LEU B N 1
ATOM 2091 C CA . LEU B 1 102 ? 41.686 5.852 5.660 1.00 41.89 98 LEU B CA 1
ATOM 2092 C C . LEU B 1 102 ? 42.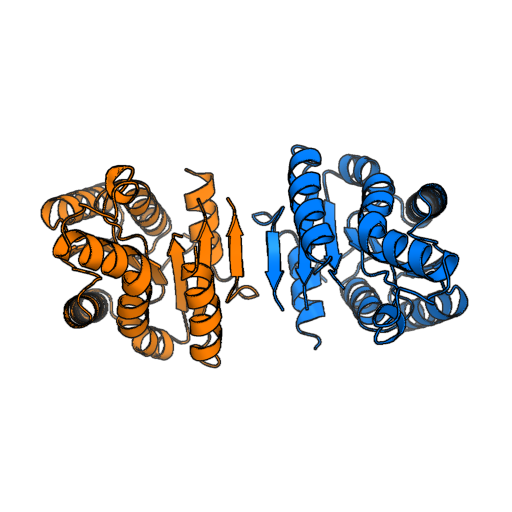578 6.865 4.933 1.00 42.45 98 LEU B C 1
ATOM 2093 O O . LEU B 1 102 ? 42.239 7.303 3.832 1.00 42.13 98 LEU B O 1
ATOM 2098 N N . ASP B 1 103 ? 43.713 7.228 5.534 1.00 43.65 99 ASP B N 1
ATOM 2099 C CA . ASP B 1 103 ? 44.753 7.988 4.835 1.00 43.97 99 ASP B CA 1
ATOM 2100 C C . ASP B 1 103 ? 45.578 7.116 3.884 1.00 40.37 99 ASP B C 1
ATOM 2101 O O . ASP B 1 103 ? 46.420 7.633 3.152 1.00 40.92 99 ASP B O 1
ATOM 2106 N N . PHE B 1 104 ? 45.355 5.802 3.906 1.00 36.80 100 PHE B N 1
ATOM 2107 C CA . PHE B 1 104 ? 46.124 4.870 3.083 1.00 34.09 100 PHE B CA 1
ATOM 2108 C C . PHE B 1 104 ? 45.182 4.057 2.193 1.00 31.06 100 PHE B C 1
ATOM 2109 O O . PHE B 1 104 ? 45.197 2.828 2.204 1.00 29.73 100 PHE B O 1
ATOM 2117 N N . LEU B 1 105 ? 44.367 4.763 1.416 1.00 30.34 101 LEU B N 1
ATOM 2118 C CA . LEU B 1 105 ? 43.401 4.124 0.528 1.00 28.70 101 LEU B CA 1
ATOM 2119 C C . LEU B 1 105 ? 44.052 3.195 -0.494 1.00 27.38 101 LEU B C 1
ATOM 2120 O O . LEU B 1 105 ? 43.431 2.233 -0.922 1.00 26.55 101 LEU B O 1
ATOM 2125 N N . LEU B 1 106 ? 45.295 3.473 -0.875 1.00 27.57 102 LEU B N 1
ATOM 2126 C CA . LEU B 1 106 ? 45.997 2.633 -1.843 1.00 27.05 102 LEU B CA 1
ATOM 2127 C C . LEU B 1 106 ? 46.357 1.252 -1.288 1.00 26.63 102 LEU B C 1
ATOM 2128 O O . LEU B 1 106 ? 46.571 0.323 -2.062 1.00 26.93 102 LEU B O 1
ATOM 2133 N N . THR B 1 107 ? 46.444 1.118 0.035 1.00 27.03 103 THR B N 1
ATOM 2134 C CA . THR B 1 107 ? 46.853 -0.154 0.641 1.00 27.61 103 THR B CA 1
ATOM 2135 C C . THR B 1 107 ? 45.869 -0.744 1.653 1.00 28.15 103 THR B C 1
ATOM 2136 O O . THR B 1 107 ? 46.016 -1.905 2.032 1.00 29.18 103 THR B O 1
ATOM 2140 N N . ILE B 1 108 ? 44.866 0.032 2.067 1.00 27.66 104 ILE B N 1
ATOM 2141 C CA . ILE B 1 108 ? 43.866 -0.446 3.022 1.00 27.96 104 ILE B CA 1
ATOM 2142 C C . ILE B 1 108 ? 43.222 -1.742 2.517 1.00 28.07 104 ILE B C 1
ATOM 2143 O O . ILE B 1 108 ? 42.975 -1.900 1.310 1.00 27.33 104 ILE B O 1
ATOM 2148 N N . ASP B 1 109 ? 42.957 -2.667 3.437 1.00 29.66 105 ASP B N 1
ATOM 2149 C CA . ASP B 1 109 ? 42.327 -3.935 3.076 1.00 30.74 105 ASP B CA 1
ATOM 2150 C C . ASP B 1 109 ? 40.929 -3.683 2.500 1.00 29.85 105 ASP B C 1
ATOM 2151 O O . ASP B 1 109 ? 40.111 -3.033 3.143 1.00 28.76 105 ASP B O 1
ATOM 2156 N N . PRO B 1 110 ? 40.653 -4.200 1.288 1.00 30.53 106 PRO B N 1
ATOM 2157 C CA . PRO B 1 110 ? 39.355 -3.949 0.652 1.00 30.59 106 PRO B CA 1
ATOM 2158 C C . PRO B 1 110 ? 38.142 -4.310 1.518 1.00 31.67 106 PRO B C 1
ATOM 2159 O O . PRO B 1 110 ? 37.212 -3.509 1.636 1.00 30.15 106 PRO B O 1
ATOM 2163 N N . GLU B 1 111 ? 38.146 -5.499 2.114 1.00 34.46 107 GLU B N 1
ATOM 2164 C CA . GLU B 1 111 ? 36.990 -5.937 2.905 1.00 36.24 107 GLU B CA 1
ATOM 2165 C C . GLU B 1 111 ? 36.773 -5.063 4.137 1.00 35.23 107 GLU B C 1
ATOM 2166 O O . GLU B 1 111 ? 35.631 -4.810 4.509 1.00 34.78 107 GLU B O 1
ATOM 2172 N N . TYR B 1 112 ? 37.853 -4.584 4.754 1.00 35.39 108 TYR B N 1
ATOM 2173 C CA . TYR B 1 112 ? 37.703 -3.626 5.845 1.00 35.52 108 TYR B CA 1
ATOM 2174 C C . TYR B 1 112 ? 37.133 -2.300 5.342 1.00 33.32 108 TYR B C 1
ATOM 2175 O O . TYR B 1 112 ? 36.258 -1.713 5.983 1.00 32.89 108 TYR B O 1
ATOM 2184 N N . TYR B 1 113 ? 37.651 -1.826 4.213 1.00 32.11 109 TYR B N 1
ATOM 2185 C CA . TYR B 1 113 ? 37.196 -0.570 3.634 1.00 31.33 109 TYR B CA 1
ATOM 2186 C C . TYR B 1 113 ? 35.688 -0.611 3.403 1.00 30.92 109 TYR B C 1
ATOM 2187 O O . TYR B 1 113 ? 34.972 0.296 3.810 1.00 30.53 109 TYR B O 1
ATOM 2196 N N . LYS B 1 114 ? 35.216 -1.679 2.768 1.00 31.63 110 LYS B N 1
ATOM 2197 C CA . LYS B 1 114 ? 33.789 -1.840 2.470 1.00 32.20 110 LYS B CA 1
ATOM 2198 C C . LYS B 1 114 ? 32.934 -1.910 3.741 1.00 32.25 110 LYS B C 1
ATOM 2199 O O . LYS B 1 114 ? 31.881 -1.267 3.821 1.00 31.66 110 LYS B O 1
ATOM 2205 N N . LYS B 1 115 ? 33.394 -2.681 4.728 1.00 33.15 111 LYS B N 1
ATOM 2206 C CA . LYS B 1 115 ? 32.693 -2.803 6.003 1.00 33.96 111 LYS B CA 1
ATOM 2207 C C . LYS B 1 115 ? 32.603 -1.453 6.696 1.00 33.47 111 LYS B C 1
ATOM 2208 O O . LYS B 1 115 ? 31.544 -1.086 7.209 1.00 33.13 111 LYS B O 1
ATOM 2210 N N . PHE B 1 116 ? 33.712 -0.718 6.696 1.00 33.77 112 PHE B N 1
ATOM 2211 C CA . PHE B 1 116 ? 33.762 0.615 7.283 1.00 34.68 112 PHE B CA 1
ATOM 2212 C C . PHE B 1 116 ? 32.697 1.530 6.683 1.00 34.03 112 PHE B C 1
ATOM 2213 O O . PHE B 1 116 ? 31.931 2.157 7.406 1.00 34.37 112 PHE B O 1
ATOM 2221 N N . MET B 1 117 ? 32.659 1.600 5.357 1.00 33.58 113 MET B N 1
ATOM 2222 C CA . MET B 1 117 ? 31.696 2.450 4.663 1.00 34.00 113 MET B CA 1
ATOM 2223 C C . MET B 1 117 ? 30.269 1.947 4.861 1.00 33.78 113 MET B C 1
ATOM 2224 O O . MET B 1 117 ? 29.335 2.737 4.991 1.00 34.06 113 MET B O 1
ATOM 2229 N N . SER B 1 118 ? 30.105 0.631 4.895 1.00 33.59 114 SER B N 1
ATOM 2230 C CA . SER B 1 118 ? 28.784 0.043 5.052 1.00 33.73 114 SER B CA 1
ATOM 2231 C C . SER B 1 118 ? 28.186 0.429 6.407 1.00 33.78 114 SER B C 1
ATOM 2232 O O . SER B 1 118 ? 27.093 0.996 6.472 1.00 33.95 114 SER B O 1
ATOM 2235 N N . VAL B 1 119 ? 28.912 0.144 7.483 1.00 34.11 115 VAL B N 1
ATOM 2236 C CA . VAL B 1 119 ? 28.442 0.490 8.821 1.00 34.62 115 VAL B CA 1
ATOM 2237 C C . VAL B 1 119 ? 28.196 2.000 8.946 1.00 34.86 115 VAL B C 1
ATOM 2238 O O . VAL B 1 119 ? 27.100 2.426 9.300 1.00 34.77 115 VAL B O 1
ATOM 2242 N N . ASN B 1 120 ? 29.205 2.803 8.626 1.00 35.30 116 ASN B N 1
ATOM 2243 C CA . ASN B 1 120 ? 29.135 4.248 8.874 1.00 36.76 116 ASN B CA 1
ATOM 2244 C C . ASN B 1 120 ? 28.187 5.032 7.958 1.00 36.26 116 ASN B C 1
ATOM 2245 O O . ASN B 1 120 ? 27.677 6.063 8.373 1.00 38.15 116 ASN B O 1
ATOM 2250 N N . LEU B 1 121 ? 27.958 4.557 6.733 1.00 34.58 117 LEU B N 1
ATOM 2251 C CA . LEU B 1 121 ? 27.056 5.233 5.780 1.00 34.88 117 LEU B CA 1
ATOM 2252 C C . LEU B 1 121 ? 25.699 4.537 5.609 1.00 33.33 117 LEU B C 1
ATOM 2253 O O . LEU B 1 121 ? 24.664 5.209 5.503 1.00 34.87 117 LEU B O 1
ATOM 2258 N N . ASP B 1 122 ? 25.703 3.206 5.571 1.00 30.73 118 ASP B N 1
ATOM 2259 C CA . ASP B 1 122 ? 24.482 2.432 5.311 1.00 29.50 118 ASP B CA 1
ATOM 2260 C C . ASP B 1 122 ? 23.791 1.920 6.581 1.00 27.85 118 ASP B C 1
ATOM 2261 O O . ASP B 1 122 ? 22.626 1.522 6.538 1.00 27.58 118 ASP B O 1
ATOM 2266 N N . GLY B 1 123 ? 24.514 1.901 7.697 1.00 26.62 119 GLY B N 1
ATOM 2267 C CA . GLY B 1 123 ? 23.968 1.424 8.960 1.00 25.86 119 GLY B CA 1
ATOM 2268 C C . GLY B 1 123 ? 22.647 2.090 9.286 1.00 25.05 119 GLY B C 1
ATOM 2269 O O . GLY B 1 123 ? 21.666 1.420 9.617 1.00 24.60 119 GLY B O 1
ATOM 2270 N N . ALA B 1 124 ? 22.624 3.414 9.171 1.00 24.49 120 ALA B N 1
ATOM 2271 C CA . ALA B 1 124 ? 21.433 4.200 9.465 1.00 24.30 120 ALA B CA 1
ATOM 2272 C C . ALA B 1 124 ? 20.282 3.882 8.508 1.00 22.78 120 ALA B C 1
ATOM 2273 O O . ALA B 1 124 ? 19.119 3.881 8.906 1.00 22.72 120 ALA B O 1
ATOM 2275 N N . LEU B 1 125 ? 20.607 3.601 7.251 1.00 22.12 121 LEU B N 1
ATOM 2276 C CA . LEU B 1 125 ? 19.596 3.216 6.261 1.00 22.04 121 LEU B CA 1
ATOM 2277 C C . LEU B 1 125 ? 18.914 1.895 6.625 1.00 21.18 121 LEU B C 1
ATOM 2278 O O . LEU B 1 125 ? 17.681 1.830 6.687 1.00 21.50 121 LEU B O 1
ATOM 2283 N N . TRP B 1 126 ? 19.704 0.855 6.883 1.00 20.25 122 TRP B N 1
ATOM 2284 C CA . TRP B 1 126 ? 19.136 -0.474 7.120 1.00 20.55 122 TRP B CA 1
ATOM 2285 C C . TRP B 1 126 ? 18.319 -0.501 8.404 1.00 19.84 122 TRP B C 1
ATOM 2286 O O . TRP B 1 126 ? 17.260 -1.115 8.456 1.00 19.70 122 TRP B O 1
ATOM 2297 N N . CYS B 1 127 ? 18.798 0.195 9.426 1.00 19.79 123 CYS B N 1
ATOM 2298 C CA . CYS B 1 127 ? 18.059 0.302 10.686 1.00 20.05 123 CYS B CA 1
ATOM 2299 C C . CYS B 1 127 ? 16.763 1.121 10.554 1.00 19.69 123 CYS B C 1
ATOM 2300 O O . CYS B 1 127 ? 15.738 0.765 11.147 1.00 20.11 123 CYS B O 1
ATOM 2303 N N . THR B 1 128 ? 16.798 2.198 9.774 1.00 19.59 124 THR B N 1
ATOM 2304 C CA . THR B 1 128 ? 15.590 2.998 9.530 1.00 19.98 124 THR B CA 1
ATOM 2305 C C . THR B 1 128 ? 14.526 2.166 8.806 1.00 19.92 124 THR B C 1
ATOM 2306 O O . THR B 1 128 ? 13.349 2.165 9.188 1.00 19.64 124 THR B O 1
ATOM 2310 N N . ARG B 1 129 ? 14.957 1.464 7.762 1.00 20.25 125 ARG B N 1
ATOM 2311 C CA . ARG B 1 129 ? 14.107 0.518 7.047 1.00 21.37 125 ARG B CA 1
ATOM 2312 C C . ARG B 1 129 ? 13.517 -0.535 7.980 1.00 21.48 125 ARG B C 1
ATOM 2313 O O . ARG B 1 129 ? 12.375 -0.937 7.805 1.00 22.51 125 ARG B O 1
ATOM 2321 N N . ALA B 1 130 ? 14.295 -0.962 8.974 1.00 21.02 126 ALA B N 1
ATOM 2322 C CA . ALA B 1 130 ? 13.851 -1.980 9.921 1.00 22.11 126 ALA B CA 1
ATOM 2323 C C . ALA B 1 130 ? 12.755 -1.499 10.873 1.00 21.46 126 ALA B C 1
ATOM 2324 O O . ALA B 1 130 ? 11.968 -2.311 11.351 1.00 22.59 126 ALA B O 1
ATOM 2326 N N . VAL B 1 131 ? 12.692 -0.194 11.141 1.00 20.56 127 VAL B N 1
ATOM 2327 C CA . VAL B 1 131 ? 11.763 0.335 12.149 1.00 20.22 127 VAL B CA 1
ATOM 2328 C C . VAL B 1 131 ? 10.600 1.192 11.629 1.00 20.61 127 VAL B C 1
ATOM 2329 O O . VAL B 1 131 ? 9.634 1.409 12.368 1.00 21.09 127 VAL B O 1
ATOM 2333 N N . TYR B 1 132 ? 10.662 1.679 10.390 1.00 20.90 128 TYR B N 1
ATOM 2334 C CA . TYR B 1 132 ? 9.727 2.746 9.984 1.00 21.23 128 TYR B CA 1
ATOM 2335 C C . TYR B 1 132 ? 8.264 2.324 9.883 1.00 22.61 128 TYR B C 1
ATOM 2336 O O . TYR B 1 132 ? 7.373 3.134 10.140 1.00 22.33 128 TYR B O 1
ATOM 2345 N N . LYS B 1 133 ? 8.014 1.073 9.514 1.00 24.53 129 LYS B N 1
ATOM 2346 C CA . LYS B 1 133 ? 6.637 0.568 9.446 1.00 26.66 129 LYS B CA 1
ATOM 2347 C C . LYS B 1 133 ? 6.068 0.334 10.847 1.00 26.78 129 LYS B C 1
ATOM 2348 O O . LYS B 1 133 ? 4.882 0.563 11.079 1.00 27.64 129 LYS B O 1
ATOM 2354 N N . LYS B 1 134 ? 6.919 -0.109 11.774 1.00 26.54 130 LYS B N 1
ATOM 2355 C CA . LYS B 1 134 ? 6.534 -0.250 13.177 1.00 26.95 130 LYS B CA 1
ATOM 2356 C C . LYS B 1 134 ? 6.194 1.115 13.778 1.00 26.16 130 LYS B C 1
ATOM 2357 O O . LYS B 1 134 ? 5.190 1.247 14.483 1.00 27.23 130 LYS B O 1
ATOM 2363 N N . MET B 1 135 ? 7.019 2.122 13.491 1.00 24.54 131 MET B N 1
ATOM 2364 C CA . MET B 1 135 ? 6.762 3.491 13.967 1.00 24.19 131 MET B CA 1
ATOM 2365 C C . MET B 1 135 ? 5.451 4.038 13.412 1.00 25.19 131 MET B C 1
ATOM 2366 O O . MET B 1 135 ? 4.714 4.731 14.118 1.00 25.91 131 MET B O 1
ATOM 2371 N N . THR B 1 136 ? 5.161 3.716 12.155 1.00 25.92 132 THR B N 1
ATOM 2372 C CA . THR B 1 136 ? 3.928 4.159 11.508 1.00 27.55 132 THR B CA 1
ATOM 2373 C C . THR B 1 136 ? 2.681 3.624 12.231 1.00 29.76 132 THR B C 1
ATOM 2374 O O . THR B 1 136 ? 1.724 4.368 12.432 1.00 31.09 132 THR B O 1
ATOM 2378 N N . LYS B 1 137 ? 2.710 2.359 12.652 1.00 30.65 133 LYS B N 1
ATOM 2379 C CA . LYS B 1 137 ? 1.623 1.775 13.453 1.00 33.02 133 LYS B CA 1
ATOM 2380 C C . LYS B 1 137 ? 1.437 2.450 14.813 1.00 32.70 133 LYS B C 1
ATOM 2381 O O . LYS B 1 137 ? 0.340 2.436 15.359 1.00 35.05 133 LYS B O 1
ATOM 2387 N N . ARG B 1 138 ? 2.513 2.999 15.370 1.00 30.54 134 ARG B N 1
ATOM 2388 C CA . ARG B 1 138 ? 2.449 3.709 16.650 1.00 30.42 134 ARG B CA 1
ATOM 2389 C C . ARG B 1 138 ? 1.919 5.127 16.514 1.00 30.23 134 ARG B C 1
ATOM 2390 O O . ARG B 1 138 ? 1.647 5.779 17.518 1.00 30.93 134 ARG B O 1
ATOM 2398 N N . GLY B 1 139 ? 1.791 5.605 15.279 1.00 29.54 135 GLY B N 1
ATOM 2399 C CA . GLY B 1 139 ? 1.324 6.962 15.011 1.00 30.07 135 GLY B CA 1
ATOM 2400 C C . GLY B 1 139 ? 2.467 7.939 14.815 1.00 28.21 135 GLY B C 1
ATOM 2401 O O . GLY B 1 139 ? 2.272 9.149 14.907 1.00 28.83 135 GLY B O 1
ATOM 2402 N N . GLY B 1 140 ? 3.661 7.412 14.553 1.00 26.29 136 GLY B N 1
ATOM 2403 C CA . GLY B 1 140 ? 4.828 8.239 14.295 1.00 24.90 136 GLY B CA 1
ATOM 2404 C C . GLY B 1 140 ? 6.063 7.794 15.049 1.00 23.61 136 GLY B C 1
ATOM 2405 O O . GLY B 1 140 ? 6.072 6.753 15.707 1.00 23.64 136 GLY B O 1
ATOM 2406 N N . GLY B 1 141 ? 7.112 8.599 14.945 1.00 22.56 137 GLY B N 1
ATOM 2407 C CA . GLY B 1 141 ? 8.375 8.280 15.583 1.00 21.58 137 GLY B CA 1
ATOM 2408 C C . GLY B 1 141 ? 9.442 9.308 15.296 1.00 20.78 137 GLY B C 1
ATOM 2409 O O . GLY B 1 141 ? 9.216 10.254 14.540 1.00 21.18 137 GLY B O 1
ATOM 2410 N N . ALA B 1 142 ? 10.610 9.119 15.901 1.00 20.11 138 ALA B N 1
ATOM 2411 C CA . ALA B 1 142 ? 11.728 10.026 15.684 1.00 19.86 138 ALA B CA 1
ATOM 2412 C C . ALA B 1 142 ? 13.017 9.237 15.583 1.00 19.26 138 ALA B C 1
ATOM 2413 O O . ALA B 1 142 ? 13.223 8.255 16.301 1.00 19.15 138 ALA B O 1
ATOM 2415 N N . ILE B 1 143 ? 13.875 9.670 14.668 1.00 19.14 139 ILE B N 1
ATOM 2416 C CA . ILE B 1 143 ? 15.148 9.022 14.412 1.00 18.91 139 ILE B CA 1
ATOM 2417 C C . ILE B 1 143 ? 16.258 10.070 14.462 1.00 19.73 139 ILE B C 1
ATOM 2418 O O . ILE B 1 143 ? 16.088 11.186 13.959 1.00 20.04 139 ILE B O 1
ATOM 2423 N N . VAL B 1 144 ? 17.378 9.715 15.085 1.00 20.39 140 VAL B N 1
ATOM 2424 C CA . VAL B 1 144 ? 18.553 10.574 15.113 1.00 21.71 140 VAL B CA 1
ATOM 2425 C C . VAL B 1 144 ? 19.744 9.795 14.567 1.00 22.90 140 VAL B C 1
ATOM 2426 O O . VAL B 1 144 ? 20.032 8.696 15.034 1.00 22.84 140 VAL B O 1
ATOM 2430 N N . ASN B 1 145 ? 20.415 10.369 13.569 1.00 24.65 141 ASN B N 1
ATOM 2431 C CA . ASN B 1 145 ? 21.615 9.774 12.977 1.00 26.69 141 ASN B CA 1
ATOM 2432 C C . ASN B 1 145 ? 22.850 10.523 13.448 1.00 29.60 141 ASN B C 1
ATOM 2433 O O . ASN B 1 145 ? 22.918 11.739 13.324 1.00 30.04 141 ASN B O 1
ATOM 2438 N N . GLN B 1 146 ? 23.827 9.800 13.990 1.00 32.66 142 GLN B N 1
ATOM 2439 C CA . GLN B 1 146 ? 25.116 10.402 14.347 1.00 36.06 142 GLN B CA 1
ATOM 2440 C C . GLN B 1 146 ? 26.006 10.478 13.119 1.00 38.20 142 GLN B C 1
ATOM 2441 O O . GLN B 1 146 ? 26.433 9.443 12.600 1.00 39.07 142 GLN B O 1
ATOM 2447 N N . SER B 1 147 ? 26.278 11.698 12.653 1.00 39.95 143 SER B N 1
ATOM 2448 C CA . SER B 1 147 ? 27.233 11.915 11.566 1.00 42.38 143 SER B CA 1
ATOM 2449 C C . SER B 1 147 ? 28.646 11.888 12.127 1.00 45.25 143 SER B C 1
ATOM 2450 O O . SER B 1 147 ? 29.107 12.869 12.709 1.00 47.16 143 SER B O 1
ATOM 2453 N N . VAL B 1 163 ? 29.744 14.769 6.468 1.00 59.86 159 VAL B N 1
ATOM 2454 C CA . VAL B 1 163 ? 29.695 13.739 5.429 1.00 59.83 159 VAL B CA 1
ATOM 2455 C C . VAL B 1 163 ? 28.339 13.696 4.715 1.00 57.63 159 VAL B C 1
ATOM 2456 O O . VAL B 1 163 ? 27.385 14.370 5.119 1.00 55.96 159 VAL B O 1
ATOM 2460 N N . GLY B 1 164 ? 28.270 12.889 3.655 1.00 57.89 160 GLY B N 1
ATOM 2461 C CA . GLY B 1 164 ? 27.056 12.715 2.861 1.00 56.20 160 GLY B CA 1
ATOM 2462 C C . GLY B 1 164 ? 25.932 11.972 3.562 1.00 52.88 160 GLY B C 1
ATOM 2463 O O . GLY B 1 164 ? 24.811 11.928 3.055 1.00 52.29 160 GLY B O 1
ATOM 2464 N N . ILE B 1 165 ? 26.208 11.390 4.731 1.00 51.11 161 ILE B N 1
ATOM 2465 C CA . ILE B 1 165 ? 25.144 10.845 5.580 1.00 47.64 161 ILE B CA 1
ATOM 2466 C C . ILE B 1 165 ? 24.137 11.942 5.988 1.00 45.55 161 ILE B C 1
ATOM 2467 O O . ILE B 1 165 ? 23.084 11.648 6.565 1.00 43.21 161 ILE B O 1
ATOM 2469 N N . ASN B 1 166 ? 24.484 13.198 5.701 1.00 45.95 162 ASN B N 1
ATOM 2470 C CA . ASN B 1 166 ? 23.539 14.311 5.748 1.00 44.74 162 ASN B CA 1
ATOM 2471 C C . ASN B 1 166 ? 22.526 14.223 4.609 1.00 43.61 162 ASN B C 1
ATOM 2472 O O . ASN B 1 166 ? 21.335 14.483 4.803 1.00 42.67 162 ASN B O 1
ATOM 2474 N N . GLY B 1 167 ? 23.011 13.875 3.419 1.00 43.81 163 GLY B N 1
ATOM 2475 C CA . GLY B 1 167 ? 22.159 13.685 2.256 1.00 43.20 163 GLY B CA 1
ATOM 2476 C C . GLY B 1 167 ? 21.206 12.522 2.448 1.00 40.34 163 GLY B C 1
ATOM 2477 O O . GLY B 1 167 ? 20.048 12.591 2.041 1.00 39.70 163 GLY B O 1
ATOM 2478 N N . LEU B 1 168 ? 21.695 11.451 3.071 1.00 38.36 164 LEU B N 1
ATOM 2479 C CA . LEU B 1 168 ? 20.843 10.322 3.432 1.00 35.96 164 LEU B CA 1
ATOM 2480 C C . LEU B 1 168 ? 19.707 10.777 4.347 1.00 33.31 164 LEU B C 1
ATOM 2481 O O . LEU B 1 168 ? 18.558 10.380 4.157 1.00 32.27 164 LEU B O 1
ATOM 2486 N N . THR B 1 169 ? 20.037 11.604 5.336 1.00 32.01 165 THR B N 1
ATOM 2487 C CA . THR B 1 169 ? 19.045 12.108 6.279 1.00 30.05 165 THR B CA 1
ATOM 2488 C C . THR B 1 169 ? 17.991 12.964 5.574 1.00 30.38 165 THR B C 1
ATOM 2489 O O . THR B 1 169 ? 16.800 12.838 5.859 1.00 29.33 165 THR B O 1
ATOM 2493 N N . GLN B 1 170 ? 18.426 13.828 4.657 1.00 31.86 166 GLN B N 1
ATOM 2494 C CA . GLN B 1 170 ? 17.494 14.653 3.880 1.00 32.84 166 GLN B CA 1
ATOM 2495 C C . GLN B 1 170 ? 16.570 13.782 3.023 1.00 32.33 166 GLN B C 1
ATOM 2496 O O . GLN B 1 170 ? 15.354 13.984 2.999 1.00 31.94 166 GLN B O 1
ATOM 2502 N N . GLN B 1 171 ? 17.156 12.807 2.333 1.00 32.33 167 GLN B N 1
ATOM 2503 C CA . GLN B 1 171 ? 16.403 11.895 1.469 1.00 32.79 167 GLN B CA 1
ATOM 2504 C C . GLN B 1 171 ? 15.392 11.058 2.265 1.00 30.59 167 GLN B C 1
ATOM 2505 O O . GLN B 1 171 ? 14.211 11.003 1.915 1.00 30.82 167 GLN B O 1
ATOM 2511 N N . LEU B 1 172 ? 15.853 10.414 3.333 1.00 28.60 168 LEU B N 1
ATOM 2512 C CA . LEU B 1 172 ? 14.967 9.587 4.152 1.00 27.14 168 LEU B CA 1
ATOM 2513 C C . LEU B 1 172 ? 13.825 10.402 4.749 1.00 26.46 168 LEU B C 1
ATOM 2514 O O . LEU B 1 172 ? 12.696 9.930 4.820 1.00 26.25 168 LEU B O 1
ATOM 2519 N N . SER B 1 173 ? 14.116 11.635 5.154 1.00 26.51 169 SER B N 1
ATOM 2520 C CA . SER B 1 173 ? 13.090 12.525 5.682 1.00 26.61 169 SER B CA 1
ATOM 2521 C C . SER B 1 173 ? 11.957 12.759 4.676 1.00 27.94 169 SER B C 1
ATOM 2522 O O . SER B 1 173 ? 10.782 12.797 5.055 1.00 27.87 169 SER B O 1
ATOM 2525 N N . ARG B 1 174 ? 12.309 12.914 3.401 1.00 29.08 170 ARG B N 1
ATOM 2526 C CA . ARG B 1 174 ? 11.309 13.087 2.345 1.00 30.91 170 ARG B CA 1
ATOM 2527 C C . ARG B 1 174 ? 10.535 11.793 2.092 1.00 30.64 170 ARG B C 1
ATOM 2528 O O . ARG B 1 174 ? 9.321 11.825 1.866 1.00 31.69 170 ARG B O 1
ATOM 2530 N N . GLU B 1 175 ? 11.241 10.662 2.129 1.00 29.54 171 GLU B N 1
ATOM 2531 C CA . GLU B 1 175 ? 10.631 9.352 1.883 1.00 29.52 171 GLU B CA 1
ATOM 2532 C C . GLU B 1 175 ? 9.712 8.925 3.021 1.00 28.35 171 GLU B C 1
ATOM 2533 O O . GLU B 1 175 ? 8.746 8.200 2.803 1.00 28.81 171 GLU B O 1
ATOM 2539 N N . LEU B 1 176 ? 10.015 9.385 4.232 1.00 27.11 172 LEU B N 1
ATOM 2540 C CA . LEU B 1 176 ? 9.219 9.052 5.413 1.00 26.32 172 LEU B CA 1
ATOM 2541 C C . LEU B 1 176 ? 8.009 9.974 5.620 1.00 27.63 172 LEU B C 1
ATOM 2542 O O . LEU B 1 176 ? 7.305 9.849 6.617 1.00 27.76 172 LEU B O 1
ATOM 2547 N N . GLY B 1 177 ? 7.754 10.876 4.678 1.00 29.69 173 GLY B N 1
ATOM 2548 C CA . GLY B 1 177 ? 6.662 11.846 4.804 1.00 31.35 173 GLY B CA 1
ATOM 2549 C C . GLY B 1 177 ? 5.275 11.225 4.848 1.00 32.53 173 GLY B C 1
ATOM 2550 O O . GLY B 1 177 ? 5.023 10.200 4.219 1.00 33.07 173 GLY B O 1
ATOM 2551 N N . GLY B 1 178 ? 4.376 11.859 5.597 1.00 33.27 174 GLY B N 1
ATOM 2552 C CA . GLY B 1 178 ? 3.003 11.382 5.749 1.00 34.80 174 GLY B CA 1
ATOM 2553 C C . GLY B 1 178 ? 2.850 10.291 6.796 1.00 33.47 174 GLY B C 1
ATOM 2554 O O . GLY B 1 178 ? 1.767 9.725 6.953 1.00 34.71 174 GLY B O 1
ATOM 2555 N N . ARG B 1 179 ? 3.934 9.997 7.511 1.00 31.32 175 ARG B N 1
ATOM 2556 C CA . ARG B 1 179 ? 3.941 8.964 8.545 1.00 30.18 175 ARG B CA 1
ATOM 2557 C C . ARG B 1 179 ? 4.150 9.544 9.940 1.00 29.15 175 ARG B C 1
ATOM 2558 O O . ARG B 1 179 ? 4.188 8.796 10.918 1.00 28.81 175 ARG B O 1
ATOM 2566 N N . ASN B 1 180 ? 4.282 10.867 10.028 1.00 29.04 176 ASN B N 1
ATOM 2567 C CA . ASN B 1 180 ? 4.636 11.541 11.274 1.00 28.34 176 ASN B CA 1
ATOM 2568 C C . ASN B 1 180 ? 5.917 10.965 11.900 1.00 25.97 176 ASN B C 1
ATOM 2569 O O . ASN B 1 180 ? 6.040 10.846 13.123 1.00 25.40 176 ASN B O 1
ATOM 2574 N N . ILE B 1 181 ? 6.870 10.612 11.043 1.00 24.71 177 ILE B N 1
ATOM 2575 C CA . ILE B 1 181 ? 8.177 10.156 11.482 1.00 23.21 177 ILE B CA 1
ATOM 2576 C C . ILE B 1 181 ? 9.197 11.222 11.124 1.00 23.36 177 ILE B C 1
ATOM 2577 O O . ILE B 1 181 ? 9.287 11.635 9.965 1.00 24.32 177 ILE B O 1
ATOM 2582 N N . ARG B 1 182 ? 9.968 11.658 12.115 1.00 23.06 178 ARG B N 1
ATOM 2583 C CA . ARG B 1 182 ? 10.997 12.666 11.905 1.00 23.41 178 ARG B CA 1
ATOM 2584 C C . ARG B 1 182 ? 12.360 11.996 11.897 1.00 22.41 178 ARG B C 1
ATOM 2585 O O . ARG B 1 182 ? 12.596 11.045 12.643 1.00 21.50 178 ARG B O 1
ATOM 2593 N N . ILE B 1 183 ? 13.254 12.485 11.040 1.00 22.53 179 ILE B N 1
ATOM 2594 C CA . ILE B 1 183 ? 14.631 12.012 11.028 1.00 21.83 179 ILE B CA 1
ATOM 2595 C C . ILE B 1 183 ? 15.606 13.179 10.845 1.00 22.83 179 ILE B C 1
ATOM 2596 O O . ILE B 1 183 ? 15.483 13.975 9.913 1.00 23.77 179 ILE B O 1
ATOM 2601 N N . ASN B 1 184 ? 16.565 13.271 11.761 1.00 23.07 180 ASN B N 1
ATOM 2602 C CA . ASN B 1 184 ? 17.564 14.332 11.759 1.00 24.32 180 ASN B CA 1
ATOM 2603 C C . ASN B 1 184 ? 18.939 13.780 12.076 1.00 24.61 180 ASN B C 1
ATOM 2604 O O . ASN B 1 184 ? 19.067 12.659 12.556 1.00 23.25 180 ASN B O 1
ATOM 2609 N N . ALA B 1 185 ? 19.965 14.593 11.833 1.00 26.62 181 ALA B N 1
ATOM 2610 C CA . ALA B 1 185 ? 21.341 14.189 12.078 1.00 27.82 181 ALA B CA 1
ATOM 2611 C C . ALA B 1 185 ? 22.039 15.133 13.045 1.00 30.00 181 ALA B C 1
ATOM 2612 O O . ALA B 1 185 ? 21.747 16.337 13.083 1.00 30.62 181 ALA B O 1
ATOM 2614 N N . ILE B 1 186 ? 22.959 14.566 13.827 1.00 31.27 182 ILE B N 1
ATOM 2615 C CA . ILE B 1 186 ? 23.852 15.337 14.679 1.00 33.97 182 ILE B CA 1
ATOM 2616 C C . ILE B 1 186 ? 25.280 15.104 14.222 1.00 36.37 182 ILE B C 1
ATOM 2617 O O . ILE B 1 186 ? 25.720 13.959 14.103 1.00 36.21 182 ILE B O 1
ATOM 2622 N N . ALA B 1 187 ? 25.994 16.194 13.961 1.00 39.37 183 ALA B N 1
ATOM 2623 C CA . ALA B 1 187 ? 27.403 16.141 13.594 1.00 42.28 183 ALA B CA 1
ATOM 2624 C C . ALA B 1 187 ? 28.229 16.592 14.796 1.00 45.28 183 ALA B C 1
ATOM 2625 O O . ALA B 1 187 ? 28.331 17.791 15.075 1.00 46.86 183 ALA B O 1
ATOM 2627 N N . PRO B 1 188 ? 28.792 15.621 15.516 1.00 46.35 184 PRO B N 1
ATOM 2628 C CA . PRO B 1 188 ? 29.631 15.899 16.682 1.00 49.23 184 PRO B CA 1
ATOM 2629 C C . PRO B 1 188 ? 30.997 16.419 16.255 1.00 52.77 184 PRO B C 1
ATOM 2630 O O . PRO B 1 188 ? 31.123 17.548 15.780 1.00 54.62 184 PRO B O 1
ATOM 2632 N N . PRO B 1 220 ? 29.523 16.461 25.368 1.00 55.86 216 PRO B N 1
ATOM 2633 C CA . PRO B 1 220 ? 29.016 15.140 25.744 1.00 54.16 216 PRO B CA 1
ATOM 2634 C C . PRO B 1 220 ? 27.590 15.219 26.292 1.00 52.18 216 PRO B C 1
ATOM 2635 O O . PRO B 1 220 ? 26.688 14.580 25.753 1.00 49.05 216 PRO B O 1
ATOM 2639 N N . ASP B 1 221 ? 27.396 16.009 27.345 1.00 54.37 217 ASP B N 1
ATOM 2640 C CA . ASP B 1 221 ? 26.057 16.323 27.847 1.00 53.09 217 ASP B CA 1
ATOM 2641 C C . ASP B 1 221 ? 25.340 17.243 26.855 1.00 50.87 217 ASP B C 1
ATOM 2642 O O . ASP B 1 221 ? 24.110 17.272 26.797 1.00 48.87 217 ASP B O 1
ATOM 2644 N N . ASP B 1 222 ? 26.123 17.998 26.087 1.00 51.52 218 ASP B N 1
ATOM 2645 C CA . ASP B 1 222 ? 25.602 18.794 24.978 1.00 49.70 218 ASP B CA 1
ATOM 2646 C C . ASP B 1 222 ? 24.971 17.887 23.937 1.00 45.36 218 ASP B C 1
ATOM 2647 O O . ASP B 1 222 ? 23.853 18.138 23.491 1.00 43.45 218 ASP B O 1
ATOM 2652 N N . LEU B 1 223 ? 25.696 16.835 23.556 1.00 44.15 219 LEU B N 1
ATOM 2653 C CA . LEU B 1 223 ? 25.207 15.870 22.571 1.00 40.80 219 LEU B CA 1
ATOM 2654 C C . LEU B 1 223 ? 23.976 15.121 23.075 1.00 38.47 219 LEU B C 1
ATOM 2655 O O . LEU B 1 223 ? 22.971 15.041 22.372 1.00 35.84 219 LEU B O 1
ATOM 2660 N N . VAL B 1 224 ? 24.062 14.593 24.294 1.00 39.47 220 VAL B N 1
ATOM 2661 C CA . VAL B 1 224 ? 22.952 13.867 24.910 1.00 38.20 220 VAL B CA 1
ATOM 2662 C C . VAL B 1 224 ? 21.689 14.729 24.939 1.00 37.25 220 VAL B C 1
ATOM 2663 O O . VAL B 1 224 ? 20.614 14.284 24.539 1.00 34.76 220 VAL B O 1
ATOM 2667 N N . GLY B 1 225 ? 21.835 15.972 25.387 1.00 39.25 221 GLY B N 1
ATOM 2668 C CA . GLY B 1 225 ? 20.725 16.921 25.417 1.00 39.13 221 GLY B CA 1
ATOM 2669 C C . GLY B 1 225 ? 20.109 17.143 24.050 1.00 36.74 221 GLY B C 1
ATOM 2670 O O . GLY B 1 225 ? 18.895 17.023 23.885 1.00 35.47 221 GLY B O 1
ATOM 2671 N N . MET B 1 226 ? 20.942 17.458 23.061 1.00 36.56 222 MET B N 1
ATOM 2672 C CA . MET B 1 226 ? 20.455 17.656 21.690 1.00 34.72 222 MET B CA 1
ATOM 2673 C C . MET B 1 226 ? 19.723 16.416 21.162 1.00 31.53 222 MET B C 1
ATOM 2674 O O . ME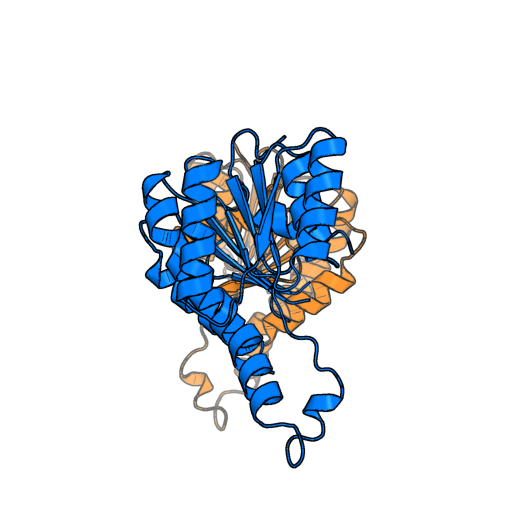T B 1 226 ? 18.642 16.528 20.582 1.00 30.06 222 MET B O 1
ATOM 2679 N N . CYS B 1 227 ? 20.310 15.240 21.371 1.00 30.58 223 CYS B N 1
ATOM 2680 C CA . CYS B 1 227 ? 19.716 13.988 20.891 1.00 28.16 223 CYS B CA 1
ATOM 2681 C C . CYS B 1 227 ? 18.317 13.762 21.462 1.00 27.33 223 CYS B C 1
ATOM 2682 O O . CYS B 1 227 ? 17.375 13.549 20.715 1.00 25.70 223 CYS B O 1
ATOM 2685 N N . LEU B 1 228 ? 18.185 13.827 22.782 1.00 29.00 224 LEU B N 1
ATOM 2686 C CA . LEU B 1 228 ? 16.875 13.674 23.423 1.00 29.29 224 LEU B CA 1
ATOM 2687 C C . LEU B 1 228 ? 15.887 14.751 22.968 1.00 29.13 224 LEU B C 1
ATOM 2688 O O . LEU B 1 228 ? 14.708 14.456 22.758 1.00 28.05 224 LEU B O 1
ATOM 2693 N N . PHE B 1 229 ? 16.354 15.988 22.804 1.00 30.26 225 PHE B N 1
ATOM 2694 C CA . PHE B 1 229 ? 15.478 17.042 22.293 1.00 30.75 225 PHE B CA 1
ATOM 2695 C C . PHE B 1 229 ? 14.934 16.681 20.907 1.00 28.71 225 PHE B C 1
ATOM 2696 O O . PHE B 1 229 ? 13.733 16.805 20.656 1.00 28.70 225 PHE B O 1
ATOM 2704 N N . LEU B 1 230 ? 15.818 16.234 20.020 1.00 27.47 226 LEU B N 1
ATOM 2705 C CA . LEU B 1 230 ? 15.429 15.862 18.655 1.00 26.06 226 LEU B CA 1
ATOM 2706 C C . LEU B 1 230 ? 14.433 14.700 18.583 1.00 24.94 226 LEU B C 1
ATOM 2707 O O . LEU B 1 230 ? 13.695 14.582 17.601 1.00 24.23 226 LEU B O 1
ATOM 2712 N N . LEU B 1 231 ? 14.419 13.850 19.608 1.00 25.19 227 LEU B N 1
ATOM 2713 C CA . LEU B 1 231 ? 13.426 12.774 19.724 1.00 24.61 227 LEU B CA 1
ATOM 2714 C C . LEU B 1 231 ? 12.099 13.249 20.335 1.00 26.26 227 LEU B C 1
ATOM 2715 O O . LEU B 1 231 ? 11.053 12.648 20.083 1.00 26.01 227 LEU B O 1
ATOM 2720 N N . SER B 1 232 ? 12.142 14.305 21.144 1.00 28.38 228 SER B N 1
ATOM 2721 C CA . SER B 1 232 ? 10.956 14.765 21.878 1.00 30.72 228 SER B CA 1
ATOM 2722 C C . SER B 1 232 ? 9.907 15.409 20.979 1.00 31.45 228 SER B C 1
ATOM 2723 O O . SER B 1 232 ? 10.189 15.787 19.838 1.00 30.64 228 SER B O 1
ATOM 2726 N N . ASP B 1 233 ? 8.698 15.542 21.518 1.00 33.73 229 ASP B N 1
ATOM 2727 C CA . ASP B 1 233 ? 7.589 16.215 20.827 1.00 35.36 229 ASP B CA 1
ATOM 2728 C C . ASP B 1 233 ? 7.846 17.706 20.631 1.00 37.28 229 ASP B C 1
ATOM 2729 O O . ASP B 1 233 ? 7.197 18.343 19.805 1.00 38.34 229 ASP B O 1
ATOM 2734 N N . GLU B 1 234 ? 8.787 18.256 21.395 1.00 38.63 230 GLU B N 1
ATOM 2735 C CA . GLU B 1 234 ? 9.178 19.664 21.265 1.00 40.93 230 GLU B CA 1
ATOM 2736 C C . GLU B 1 234 ? 9.859 19.928 19.920 1.00 39.55 230 GLU B C 1
ATOM 2737 O O . GLU B 1 234 ? 9.832 21.054 19.421 1.00 41.14 230 GLU B O 1
ATOM 2743 N N . ALA B 1 235 ? 10.466 18.885 19.346 1.00 36.86 231 ALA B N 1
ATOM 2744 C CA . ALA B 1 235 ? 11.150 18.970 18.054 1.00 35.64 231 ALA B CA 1
ATOM 2745 C C . ALA B 1 235 ? 10.235 18.612 16.879 1.00 34.87 231 ALA B C 1
ATOM 2746 O O . ALA B 1 235 ? 10.720 18.218 15.813 1.00 33.56 231 ALA B O 1
ATOM 2748 N N . SER B 1 236 ? 8.923 18.769 17.072 1.00 35.83 232 SER B N 1
ATOM 2749 C CA . SER B 1 236 ? 7.916 18.421 16.059 1.00 35.68 232 SER B CA 1
ATOM 2750 C C . SER B 1 236 ? 8.083 19.179 14.737 1.00 36.16 232 SER B C 1
ATOM 2751 O O . SER B 1 236 ? 7.695 18.678 13.687 1.00 35.50 232 SER B O 1
ATOM 2753 N N . TRP B 1 237 ? 8.652 20.382 14.794 1.00 37.81 233 TRP B N 1
ATOM 2754 C CA . TRP B 1 237 ? 8.888 21.194 13.596 1.00 38.93 233 TRP B CA 1
ATOM 2755 C C . TRP B 1 237 ? 10.155 20.811 12.812 1.00 37.22 233 TRP B C 1
ATOM 2756 O O . TRP B 1 237 ? 10.455 21.436 11.794 1.00 38.40 233 TRP B O 1
ATOM 2767 N N . ILE B 1 238 ? 10.874 19.780 13.259 1.00 34.65 234 ILE B N 1
ATOM 2768 C CA . ILE B 1 238 ? 12.225 19.515 12.771 1.00 33.47 234 ILE B CA 1
ATOM 2769 C C . ILE B 1 238 ? 12.368 18.123 12.157 1.00 31.23 234 ILE B C 1
ATOM 2770 O O . ILE B 1 238 ? 12.290 17.111 12.853 1.00 29.77 234 ILE B O 1
ATOM 2775 N N . THR B 1 239 ? 12.570 18.079 10.844 1.00 31.14 235 THR B N 1
ATOM 2776 C CA . THR B 1 239 ? 12.933 16.836 10.165 1.00 29.52 235 THR B CA 1
ATOM 2777 C C . THR B 1 239 ? 13.784 17.160 8.945 1.00 30.16 235 THR B C 1
ATOM 2778 O O . THR B 1 239 ? 13.617 18.211 8.331 1.00 31.78 235 THR B O 1
ATOM 2782 N N . GLY B 1 240 ? 14.706 16.260 8.616 1.00 29.10 236 GLY B N 1
ATOM 2783 C CA . GLY B 1 240 ? 15.581 16.430 7.467 1.00 29.91 236 GLY B CA 1
ATOM 2784 C C . GLY B 1 240 ? 16.634 17.504 7.672 1.00 31.31 236 GLY B C 1
ATOM 2785 O O . GLY B 1 240 ? 17.073 18.123 6.711 1.00 33.05 236 GLY B O 1
ATOM 2786 N N . GLN B 1 241 ? 17.038 17.722 8.923 1.00 30.92 237 GLN B N 1
ATOM 2787 C CA . GLN B 1 241 ? 18.011 18.757 9.264 1.00 32.42 237 GLN B CA 1
ATOM 2788 C C . GLN B 1 241 ? 19.274 18.143 9.850 1.00 32.47 237 GLN B C 1
ATOM 2789 O O . GLN B 1 241 ? 19.244 17.042 10.412 1.00 30.77 237 GLN B O 1
ATOM 2795 N N . ILE B 1 242 ? 20.381 18.867 9.720 1.00 34.90 238 ILE B N 1
ATOM 2796 C CA . ILE B 1 242 ? 21.655 18.455 10.298 1.00 35.86 238 ILE B CA 1
ATOM 2797 C C . ILE B 1 242 ? 22.098 19.487 11.332 1.00 37.91 238 ILE B C 1
ATOM 2798 O O . ILE B 1 242 ? 22.229 20.669 11.020 1.00 39.92 238 ILE B O 1
ATOM 2803 N N . PHE B 1 243 ? 22.321 19.026 12.559 1.00 37.81 239 PHE B N 1
ATOM 2804 C C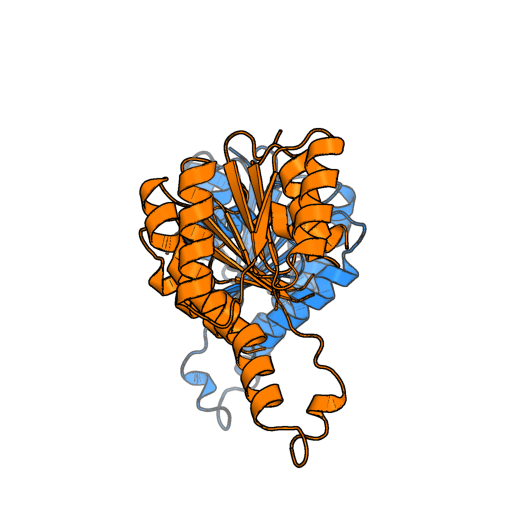A . PHE B 1 243 ? 22.700 19.890 13.665 1.00 40.13 239 PHE B CA 1
ATOM 2805 C C . PHE B 1 243 ? 24.183 19.745 13.968 1.00 42.09 239 PHE B C 1
ATOM 2806 O O . PHE B 1 243 ? 24.693 18.630 14.068 1.00 41.01 239 PHE B O 1
ATOM 2814 N N . ASN B 1 244 ? 24.863 20.880 14.112 1.00 45.26 240 ASN B N 1
ATOM 2815 C CA . ASN B 1 244 ? 26.260 20.909 14.518 1.00 48.01 240 ASN B CA 1
ATOM 2816 C C . ASN B 1 244 ? 26.335 21.274 16.001 1.00 49.19 240 ASN B C 1
ATOM 2817 O O . ASN B 1 244 ? 25.962 22.383 16.385 1.00 50.88 240 ASN B O 1
ATOM 2822 N N . VAL B 1 245 ? 26.803 20.339 16.827 1.00 48.84 241 VAL B N 1
ATOM 2823 C CA . VAL B 1 245 ? 26.846 20.527 18.280 1.00 50.28 241 VAL B CA 1
ATOM 2824 C C . VAL B 1 245 ? 28.268 20.800 18.780 1.00 53.85 241 VAL B C 1
ATOM 2825 O O . VAL B 1 245 ? 29.125 19.917 18.760 1.00 54.26 241 VAL B O 1
#

Solvent-accessible surface area: 18056 Å² total; per-residue (Å²): 160,102,2,109,126,66,6,0,0,0,2,16,0,15,31,65,46,0,59,35,0,0,49,4,0,11,160,38,29,1,13,0,0,0,0,19,128,76,58,76,30,0,93,66,6,3,53,53,8,80,92,132,75,20,66,9,31,18,20,60,7,53,8,31,59,53,108,24,0,111,59,1,0,80,104,0,71,90,84,48,58,2,0,10,12,0,0,9,18,28,58,57,104,12,66,156,117,40,97,126,102,185,118,30,82,86,123,56,71,131,45,35,60,30,16,46,54,50,1,15,41,56,0,2,140,6,0,52,136,45,0,49,189,97,50,9,13,1,1,0,2,23,6,113,138,54,37,108,32,12,39,35,33,0,81,107,13,14,78,120,7,50,91,82,113,9,27,0,0,0,0,17,95,144,108,100,31,20,10,14,0,3,4,0,2,4,109,75,0,73,115,0,55,9,8,27,2,72,87,163,103,2,108,132,70,7,0,0,0,1,14,0,16,32,67,46,0,56,30,0,0,47,2,0,7,170,28,34,1,14,0,0,0,0,14,129,75,57,78,28,0,74,59,11,3,137,92,7,80,80,107,73,18,72,9,30,20,18,62,5,53,6,34,58,52,107,25,0,105,59,0,0,74,106,0,64,89,82,50,55,2,0,12,10,0,0,11,20,26,71,54,102,22,47,76,87,42,113,125,107,182,113,24,83,85,122,60,75,125,40,27,60,24,17,50,70,51,3,16,43,56,0,2,141,6,0,52,128,37,0,51,176,107,52,8,15,2,2,0,5,44,48,136,60,14,25,35,37,0,80,99,11,15,81,110,7,52,92,76,112,8,27,0,1,0,0,26,84,119,80,96,24,21,11,10,0,4,4,1,2,5,113,86,0,68,122,0,55,10,11,38,2,72,66

Organism: Mycolicibacterium paratuberculosis (strain ATCC BAA-968 / K-10) (NCBI:txid262316)

InterPro domains:
  IPR002347 Short-chain dehydrogenase/reductase SDR [PF13561] (15-244)
  IPR002347 Short-chain dehydrogenase/reductase SDR [PR00080] (81-92)
  IPR002347 Short-chain dehydrogenase/reductase SDR [PR00080] (137-145)
  IPR002347 Short-chain dehydrogenase/reductase SDR [PR00080] (154-173)
  IPR002347 Short-chain dehydrogenase/reductase SDR [PR00081] (7-24)
  IPR002347 Short-chain dehydrogenase/reductase SDR [PR00081] (81-92)
  IPR002347 Short-chain dehydrogenase/reductase SDR [PR00081] (131-147)
  IPR002347 Short-chain dehydrogenase/reductase SDR [PR00081] (154-173)
  IPR002347 Short-chain dehydrogenase/reductase SDR [PR00081] (175-192)
  IPR002347 Short-chain dehydrogenase/reductase SDR [PR00081] (209-229)
  IPR036291 NAD(P)-binding domain superfamily [SSF51735] (4-247)

Secondary structure (DSSP, 8-state):
-TTTT-EEEEETTTSHHHHHHHHHHHHTT-EEEEEES-HHHHHHHHHHHHHTT-EEEEEE--TTSHHHHHHHHHHHHHHHS---EEEE------GGGGG-TTTS-HHHHHHHHHHHHHHHHHHHHHHHHHHHHHT-EEEEEE----HHHHHHHHHHHHHHTTTTTEEEEEEE---HHHHHHHHHHSGGGTT--S-EEE-/-TTTT-EEEEET-SSHHHHHHHHHHHHTT-EEEEEES-HHHHHHHHHHHHHTT-EEEEEE--TTSHHHHHHHHHHHHHHHS---EEEE-------GGGG-TTTS-HHHHHHHHIIIIIHHHHHHHHHHHHHHHHT-EEEEEE--THHHHHHHHHHHTTTTTEEEEEEE--HHHHHHHHHHHSGGGTT--S-EEE-

Sequence (394 aa):
MRFENKVGIVTGSGGGIGQAYAEALAREGAAVVVADINAEAAEAVAKQIVADGGTAISVAVDVSDPESAKAMADRTLAEFGGIDYLVNNAAIFGGMKLDFLLTIDPEYYKKFMSVNLDGALWCTRAVYKKMTKRGGGAIVNQSSLAKVGINGLTQQLSRELGGRNIRINAIAPPDDLVGMCLFLLSDEASWITGQIFNVMRFENKVGIVTGSGGGIGQAYAEALAREGAAVVVADINAEAAEAVAKQIVADGGTAISVAVDVSDPESAKAMADRTLAEFGGIDYLVNNAAIFGGMKLDFLLTIDPEYYKKFMSVNLDGALWCTRAVYKKMTKRGGGAIVNQSVGINGLTQQLSRELGGRNIRINAIAPPDDLVGMCLFLLSDEASWITGQIFNV

Nearest PDB structures (foldseek):
  3qiv-assembly1_A  TM=1.005E+00  e=1.915E-42  Mycobacterium avium subsp. paratuberculosis
  8cxa-assembly1_D  TM=9.428E-01  e=6.287E-23  Klebsiella pneumoniae
  8cxa-assembly1_C  TM=9.424E-01  e=6.687E-23  Klebsiella pneumoniae
  8dt1-assembly1_D  TM=9.180E-01  e=3.444E-18  Burkholderia cenocepacia
  5epo-assembly1_D  TM=8.804E-01  e=5.639E-18  Clostridium sardiniense